Protein AF-0000000075671953 (afdb_homodimer)

Structure (mmCIF, N/CA/C/O backbone):
data_AF-0000000075671953-model_v1
#
loop_
_entity.id
_entity.type
_entity.pdbx_description
1 polymer 'Failed axon connections homolog'
#
loop_
_atom_site.group_PDB
_atom_site.id
_atom_site.type_symbol
_atom_site.label_atom_id
_atom_site.label_alt_id
_atom_site.label_comp_id
_atom_site.label_asym_id
_atom_site.label_entity_id
_atom_site.label_seq_id
_atom_site.pdbx_PDB_ins_code
_atom_site.Cartn_x
_atom_site.Cartn_y
_atom_site.Cartn_z
_atom_site.occupancy
_atom_site.B_iso_or_equiv
_atom_site.auth_seq_id
_atom_site.auth_comp_id
_atom_site.auth_asym_id
_atom_site.auth_atom_id
_atom_site.pdbx_PDB_model_num
ATOM 1 N N . MET A 1 1 ? -27.203 30.875 19.531 1 29.17 1 MET A N 1
ATOM 2 C CA . MET A 1 1 ? -26.562 30.875 18.219 1 29.17 1 MET A CA 1
ATOM 3 C C . MET A 1 1 ? -25.125 30.359 18.328 1 29.17 1 MET A C 1
ATOM 5 O O . MET A 1 1 ? -24.5 30.047 17.312 1 29.17 1 MET A O 1
ATOM 9 N N . ALA A 1 2 ? -24.531 30.656 19.344 1 41.81 2 ALA A N 1
ATOM 10 C CA . ALA A 1 2 ? -23.156 30.359 19.75 1 41.81 2 ALA A CA 1
ATOM 11 C C . ALA A 1 2 ? -23 28.875 20.062 1 41.81 2 ALA A C 1
ATOM 13 O O . ALA A 1 2 ? -21.891 28.328 19.953 1 41.81 2 ALA A O 1
ATOM 14 N N . ALA A 1 3 ? -23.766 28.297 20.641 1 40.72 3 ALA A N 1
ATOM 15 C CA . ALA A 1 3 ? -23.844 26.906 21.078 1 40.72 3 ALA A CA 1
ATOM 16 C C . ALA A 1 3 ? -23.906 25.969 19.891 1 40.72 3 ALA A C 1
ATOM 18 O O . ALA A 1 3 ? -23.375 24.859 19.938 1 40.72 3 ALA A O 1
ATOM 19 N N . SER A 1 4 ? -24.531 26.219 18.75 1 42.66 4 SER A N 1
ATOM 20 C CA . SER A 1 4 ? -24.859 25.641 17.469 1 42.66 4 SER A CA 1
ATOM 21 C C . SER A 1 4 ? -23.672 25.656 16.516 1 42.66 4 SER A C 1
ATOM 23 O O . SER A 1 4 ? -23.5 24.766 15.695 1 42.66 4 SER A O 1
ATOM 25 N N . ALA A 1 5 ? -22.938 26.703 16.438 1 45.94 5 ALA A N 1
ATOM 26 C CA . ALA A 1 5 ? -21.734 27.016 15.664 1 45.94 5 ALA A CA 1
ATOM 27 C C . ALA A 1 5 ? -20.578 26.109 16.062 1 45.94 5 ALA A C 1
ATOM 29 O O . ALA A 1 5 ? -19.75 25.734 15.234 1 45.94 5 ALA A O 1
ATOM 30 N N . ALA A 1 6 ? -20.453 25.938 17.406 1 52.34 6 ALA A N 1
ATOM 31 C CA . ALA A 1 6 ? -19.578 24.969 18.047 1 52.34 6 ALA A CA 1
ATOM 32 C C . ALA A 1 6 ? -19.922 23.547 17.609 1 52.34 6 ALA A C 1
ATOM 34 O O . ALA A 1 6 ? -19.047 22.688 17.484 1 52.34 6 ALA A O 1
ATOM 35 N N . ALA A 1 7 ? -21.172 23.344 17.234 1 59.91 7 ALA A N 1
ATOM 36 C CA . ALA A 1 7 ? -21.828 22.078 16.953 1 59.91 7 ALA A CA 1
ATOM 37 C C . ALA A 1 7 ? -21.422 21.547 15.586 1 59.91 7 ALA A C 1
ATOM 39 O O . ALA A 1 7 ? -21.375 20.328 15.375 1 59.91 7 ALA A O 1
ATOM 40 N N . ASP A 1 8 ? -20.359 22.203 14.867 1 82.62 8 ASP A N 1
ATOM 41 C CA . ASP A 1 8 ? -20.016 21.703 13.539 1 82.62 8 ASP A CA 1
ATOM 42 C C . ASP A 1 8 ? -18.516 21.875 13.25 1 82.62 8 ASP A C 1
ATOM 44 O O . ASP A 1 8 ? -18.109 21.953 12.094 1 82.62 8 ASP A O 1
ATOM 48 N N . LYS A 1 9 ? -17.938 21.906 14.508 1 90.44 9 LYS A N 1
ATOM 49 C CA . LYS A 1 9 ? -16.5 22.109 14.367 1 90.44 9 LYS A CA 1
ATOM 50 C C . LYS A 1 9 ? -15.734 20.797 14.469 1 90.44 9 LYS A C 1
ATOM 52 O O . LYS A 1 9 ? -16.109 19.922 15.25 1 90.44 9 LYS A O 1
ATOM 57 N N . VAL A 1 10 ? -14.719 20.641 13.672 1 97.88 10 VAL A N 1
ATOM 58 C CA . VAL A 1 10 ? -13.836 19.484 13.711 1 97.88 10 VAL A CA 1
ATOM 59 C C . VAL A 1 10 ? -12.719 19.719 14.734 1 97.88 10 VAL A C 1
ATOM 61 O O . VAL A 1 10 ? -11.922 20.641 14.586 1 97.88 10 VAL A O 1
ATOM 64 N N . TYR A 1 11 ? -12.773 18.969 15.859 1 98.25 11 TYR A N 1
ATOM 65 C CA . TYR A 1 11 ? -11.625 18.953 16.766 1 98.25 11 TYR A CA 1
ATOM 66 C C . TYR A 1 11 ? -10.586 17.938 16.297 1 98.25 11 TYR A C 1
ATOM 68 O O . TYR A 1 11 ? -10.844 16.734 16.266 1 98.25 11 TYR A O 1
ATOM 76 N N . PHE A 1 12 ? -9.469 18.438 15.914 1 98.25 12 PHE A N 1
ATOM 77 C CA . PHE A 1 12 ? -8.422 17.656 15.258 1 98.25 12 PHE A CA 1
ATOM 78 C C . PHE A 1 12 ? -7.312 17.312 16.234 1 98.25 12 PHE A C 1
ATOM 80 O O . PHE A 1 12 ? -6.461 18.141 16.547 1 98.25 12 PHE A O 1
ATOM 87 N N . HIS A 1 13 ? -7.34 16.078 16.734 1 97.88 13 HIS A N 1
ATOM 88 C CA . HIS A 1 13 ? -6.348 15.594 17.688 1 97.88 13 HIS A CA 1
ATOM 89 C C . HIS A 1 13 ? -5.078 15.133 16.984 1 97.88 13 HIS A C 1
ATOM 91 O O . HIS A 1 13 ? -5.117 14.188 16.188 1 97.88 13 HIS A O 1
ATOM 97 N N . VAL A 1 14 ? -3.936 15.766 17.297 1 95.19 14 VAL A N 1
ATOM 98 C CA . VAL A 1 14 ? -2.682 15.523 16.594 1 95.19 14 VAL A CA 1
ATOM 99 C C . VAL A 1 14 ? -1.502 15.891 17.5 1 95.19 14 VAL A C 1
ATOM 101 O O . VAL A 1 14 ? -1.679 16.547 18.516 1 95.19 14 VAL A O 1
ATOM 104 N N . THR A 1 15 ? -0.307 15.414 17.156 1 91.56 15 THR A N 1
ATOM 105 C CA . THR A 1 15 ? 0.896 15.773 17.891 1 91.56 15 THR A CA 1
ATOM 106 C C . THR A 1 15 ? 1.214 17.25 17.719 1 91.56 15 THR A C 1
ATOM 108 O O . THR A 1 15 ? 0.919 17.844 16.688 1 91.56 15 THR A O 1
ATOM 111 N N . PRO A 1 16 ? 1.771 17.828 18.734 1 92.69 16 PRO A N 1
ATOM 112 C CA . PRO A 1 16 ? 2.137 19.25 18.594 1 92.69 16 PRO A CA 1
ATOM 113 C C . PRO A 1 16 ? 3.197 19.469 17.516 1 92.69 16 PRO A C 1
ATOM 115 O O . PRO A 1 16 ? 3.971 18.562 17.203 1 92.69 16 PRO A O 1
ATOM 118 N N . PRO A 1 17 ? 3.201 20.719 16.953 1 94.12 17 PRO A N 1
ATOM 119 C CA . PRO A 1 17 ? 4.262 21.047 16 1 94.12 17 PRO A CA 1
ATOM 120 C C . PRO A 1 17 ? 5.656 20.938 16.609 1 94.12 17 PRO A C 1
ATOM 122 O O . PRO A 1 17 ? 5.816 21.062 17.828 1 94.12 17 PRO A O 1
ATOM 125 N N . VAL A 1 18 ? 6.613 20.609 15.82 1 91.38 18 VAL A N 1
ATOM 126 C CA . VAL A 1 18 ? 8.023 20.656 16.188 1 91.38 18 VAL A CA 1
ATOM 127 C C . VAL A 1 18 ? 8.75 21.656 15.297 1 91.38 18 VAL A C 1
ATOM 129 O O . VAL A 1 18 ? 8.172 22.203 14.352 1 91.38 18 VAL A O 1
ATOM 132 N N . LYS A 1 19 ? 9.938 21.906 15.578 1 90.44 19 LYS A N 1
ATOM 133 C CA . LYS A 1 19 ? 10.688 22.938 14.867 1 90.44 19 LYS A CA 1
ATOM 134 C C . LYS A 1 19 ? 10.727 22.656 13.367 1 90.44 19 LYS A C 1
ATOM 136 O O . LYS A 1 19 ? 10.656 23.578 12.555 1 90.44 19 LYS A O 1
ATOM 141 N N . ALA A 1 20 ? 10.734 21.453 12.977 1 92.38 20 ALA A N 1
ATOM 142 C CA . ALA A 1 20 ? 10.984 21.062 11.586 1 92.38 20 ALA A CA 1
ATOM 143 C C . ALA A 1 20 ? 9.688 21.047 10.781 1 92.38 20 ALA A C 1
ATOM 145 O O . ALA A 1 20 ? 9.703 21.266 9.57 1 92.38 20 ALA A O 1
ATOM 146 N N . ILE A 1 21 ? 8.539 20.797 11.445 1 95.94 21 ILE A N 1
ATOM 147 C CA . ILE A 1 21 ? 7.328 20.531 10.68 1 95.94 21 ILE A CA 1
ATOM 148 C C . ILE A 1 21 ? 6.102 20.703 11.578 1 95.94 21 ILE A C 1
ATOM 150 O O . ILE A 1 21 ? 6.164 20.438 12.781 1 95.94 21 ILE A O 1
ATOM 154 N N . PRO A 1 22 ? 4.98 21.094 11.031 1 96.38 22 PRO A N 1
ATOM 155 C CA . PRO A 1 22 ? 3.777 21.328 11.836 1 96.38 22 PRO A CA 1
ATOM 156 C C . PRO A 1 22 ? 3.227 20.047 12.469 1 96.38 22 PRO A C 1
ATOM 158 O O . PRO A 1 22 ? 2.578 20.109 13.516 1 96.38 22 PRO A O 1
ATOM 161 N N . CYS A 1 23 ? 3.412 18.938 11.789 1 93.88 23 CYS A N 1
ATOM 162 C CA . CYS A 1 23 ? 2.93 17.656 12.273 1 93.88 23 CYS A CA 1
ATOM 163 C C . CYS A 1 23 ? 3.941 16.547 11.984 1 93.88 23 CYS A C 1
ATOM 165 O O . CYS A 1 23 ? 4.258 16.281 10.82 1 93.88 23 CYS A O 1
ATOM 167 N N . LEU A 1 24 ? 4.387 15.852 13 1 91.12 24 LEU A N 1
ATOM 168 C CA . LEU A 1 24 ? 5.453 14.867 12.852 1 91.12 24 LEU A CA 1
ATOM 169 C C . LEU A 1 24 ? 4.887 13.5 12.484 1 91.12 24 LEU A C 1
ATOM 171 O O . LEU A 1 24 ? 5.613 12.508 12.469 1 91.12 24 LEU A O 1
ATOM 175 N N . THR A 1 25 ? 3.666 13.344 12.156 1 92.94 25 THR A N 1
ATOM 176 C CA . THR A 1 25 ? 3.057 12.109 11.68 1 92.94 25 THR A CA 1
ATOM 177 C C . THR A 1 25 ? 2.539 12.281 10.25 1 92.94 25 THR A C 1
ATOM 179 O O . THR A 1 25 ? 1.77 13.203 9.969 1 92.94 25 THR A O 1
ATOM 182 N N . PRO A 1 26 ? 2.959 11.391 9.336 1 97.62 26 PRO A N 1
ATOM 183 C CA . PRO A 1 26 ? 2.547 11.531 7.938 1 97.62 26 PRO A CA 1
ATOM 184 C C . PRO A 1 26 ? 1.029 11.602 7.773 1 97.62 26 PRO A C 1
ATOM 186 O O . PRO A 1 26 ? 0.528 12.367 6.949 1 97.62 26 PRO A O 1
ATOM 189 N N . PHE A 1 27 ? 0.311 10.875 8.586 1 98.25 27 PHE A N 1
ATOM 190 C CA . PHE A 1 27 ? -1.139 10.812 8.445 1 98.25 27 PHE A CA 1
ATOM 191 C C . PHE A 1 27 ? -1.797 12.023 9.086 1 98.25 27 PHE A C 1
ATOM 193 O O . PHE A 1 27 ? -2.881 12.445 8.672 1 98.25 27 PHE A O 1
ATOM 200 N N . GLY A 1 28 ? -1.158 12.57 10.117 1 97.88 28 GLY A N 1
ATOM 201 C CA . GLY A 1 28 ? -1.596 13.867 10.609 1 97.88 28 GLY A CA 1
ATOM 202 C C . GLY A 1 28 ? -1.401 14.984 9.602 1 97.88 28 GLY A C 1
ATOM 203 O O . GLY A 1 28 ? -2.289 15.82 9.414 1 97.88 28 GLY A O 1
ATOM 204 N N . MET A 1 29 ? -0.189 14.992 9 1 98.5 29 MET A N 1
ATOM 205 C CA . MET A 1 29 ? 0.084 15.961 7.945 1 98.5 29 MET A CA 1
ATOM 206 C C . MET A 1 29 ? -0.922 15.82 6.805 1 98.5 29 MET A C 1
ATOM 208 O O . MET A 1 29 ? -1.412 16.828 6.281 1 98.5 29 MET A O 1
ATOM 212 N N . LYS A 1 30 ? -1.205 14.633 6.398 1 98.88 30 LYS A N 1
ATOM 213 C CA . LYS A 1 30 ? -2.195 14.352 5.367 1 98.88 30 LYS A CA 1
ATOM 214 C C . LYS A 1 30 ? -3.553 14.945 5.727 1 98.88 30 LYS A C 1
ATOM 216 O O . LYS A 1 30 ? -4.141 15.688 4.938 1 98.88 30 LYS A O 1
ATOM 221 N N . LEU A 1 31 ? -4.043 14.609 6.902 1 98.88 31 LEU A N 1
ATOM 222 C CA . LEU A 1 31 ? -5.391 15 7.297 1 98.88 31 LEU A CA 1
ATOM 223 C C . LEU A 1 31 ? -5.488 16.516 7.473 1 98.88 31 LEU A C 1
ATOM 225 O O . LEU A 1 31 ? -6.469 17.125 7.051 1 98.88 31 LEU A O 1
ATOM 229 N N . GLN A 1 32 ? -4.504 17.062 8.086 1 98.81 32 GLN A N 1
ATOM 230 C CA . GLN A 1 32 ? -4.531 18.516 8.273 1 98.81 32 GLN A CA 1
ATOM 231 C C . GLN A 1 32 ? -4.438 19.25 6.934 1 98.81 32 GLN A C 1
ATOM 233 O O . GLN A 1 32 ? -5.117 20.25 6.719 1 98.81 32 GLN A O 1
ATOM 238 N N . THR A 1 33 ? -3.59 18.781 6.027 1 98.94 33 THR A N 1
ATOM 239 C CA . THR A 1 33 ? -3.51 19.359 4.691 1 98.94 33 THR A CA 1
ATOM 240 C C . THR A 1 33 ? -4.848 19.25 3.971 1 98.94 33 THR A C 1
ATOM 242 O O . THR A 1 33 ? -5.305 20.203 3.344 1 98.94 33 THR A O 1
ATOM 245 N N . TYR A 1 34 ? -5.504 18.141 4.09 1 98.94 34 TYR A N 1
ATOM 246 C CA . TYR A 1 34 ? -6.832 17.969 3.514 1 98.94 34 TYR A CA 1
ATOM 247 C C . TYR A 1 34 ? -7.816 18.984 4.074 1 98.94 34 TYR A C 1
ATOM 249 O O . TYR A 1 34 ? -8.586 19.578 3.326 1 98.94 34 TYR A O 1
ATOM 257 N N . LEU A 1 35 ? -7.832 19.125 5.41 1 98.75 35 LEU A N 1
ATOM 258 C CA . LEU A 1 35 ? -8.742 20.062 6.035 1 98.75 35 LEU A CA 1
ATOM 259 C C . LEU A 1 35 ? -8.539 21.469 5.477 1 98.75 35 LEU A C 1
ATOM 261 O O . LEU A 1 35 ? -9.508 22.188 5.23 1 98.75 35 LEU A O 1
ATOM 265 N N . ARG A 1 36 ? -7.32 21.812 5.223 1 98.62 36 ARG A N 1
ATOM 266 C CA . ARG A 1 36 ? -6.984 23.125 4.684 1 98.62 36 ARG A CA 1
ATOM 267 C C . ARG A 1 36 ? -7.367 23.219 3.211 1 98.62 36 ARG A C 1
ATOM 269 O O . ARG A 1 36 ? -7.938 24.219 2.779 1 98.62 36 ARG A O 1
ATOM 276 N N . MET A 1 37 ? -7.078 22.203 2.414 1 98.81 37 MET A N 1
ATOM 277 C CA . MET A 1 37 ? -7.453 22.172 1.003 1 98.81 37 MET A CA 1
ATOM 278 C C . MET A 1 37 ? -8.961 22.297 0.84 1 98.81 37 MET A C 1
ATOM 280 O O . MET A 1 37 ? -9.438 22.938 -0.102 1 98.81 37 MET A O 1
ATOM 284 N N . ALA A 1 38 ? -9.688 21.703 1.764 1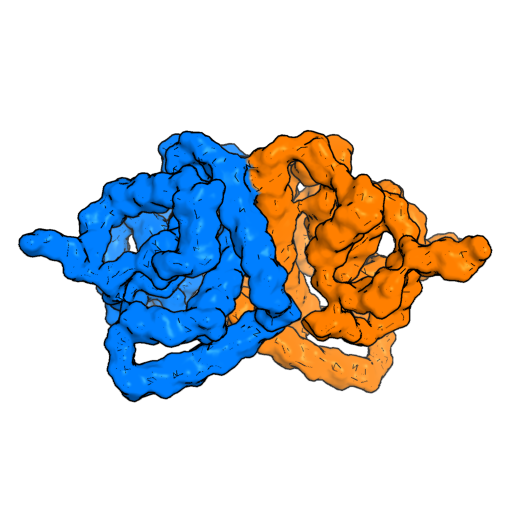 98.31 38 ALA A N 1
ATOM 285 C CA . ALA A 1 38 ? -11.141 21.625 1.689 1 98.31 38 ALA A CA 1
ATOM 286 C C . ALA A 1 38 ? -11.789 22.828 2.373 1 98.31 38 ALA A C 1
ATOM 288 O O . ALA A 1 38 ? -13.016 22.953 2.373 1 98.31 38 ALA A O 1
ATOM 289 N N . ASP A 1 39 ? -11.016 23.656 2.967 1 97.25 39 ASP A N 1
ATOM 290 C CA . ASP A 1 39 ? -11.492 24.828 3.682 1 97.25 39 ASP A CA 1
ATOM 291 C C . ASP A 1 39 ? -12.492 24.453 4.773 1 97.25 39 ASP A C 1
ATOM 293 O O . ASP A 1 39 ? -13.57 25.031 4.871 1 97.25 39 ASP A O 1
ATOM 297 N N . ILE A 1 40 ? -12.172 23.406 5.461 1 97.5 40 ILE A N 1
ATOM 298 C CA . ILE A 1 40 ? -12.969 22.969 6.598 1 97.5 40 ILE A CA 1
ATOM 299 C C . ILE A 1 40 ? -12.391 23.547 7.891 1 97.5 40 ILE A C 1
ATOM 301 O O . ILE A 1 40 ? -11.234 23.266 8.234 1 97.5 40 ILE A O 1
ATOM 305 N N . PRO A 1 41 ? -13.164 24.312 8.594 1 96.12 41 PRO A N 1
ATOM 306 C CA . PRO A 1 41 ? -12.664 24.828 9.867 1 96.12 41 PRO A CA 1
ATOM 307 C C . PRO A 1 41 ? -12.375 23.719 10.875 1 96.12 41 PRO A C 1
ATOM 309 O O . PRO A 1 41 ? -13.133 22.75 10.961 1 96.12 41 PRO A O 1
ATOM 312 N N . TYR A 1 42 ? -11.312 23.859 11.562 1 97.62 42 TYR A N 1
ATOM 313 C CA . TYR A 1 42 ? -10.945 22.875 12.586 1 97.62 42 TYR A CA 1
ATOM 314 C C . TYR A 1 42 ? -10.172 23.547 13.719 1 97.62 42 TYR A C 1
ATOM 316 O O . TYR A 1 42 ? -9.68 24.656 13.57 1 97.62 42 TYR A O 1
ATOM 324 N N . GLU A 1 43 ? -10.188 22.906 14.828 1 97.31 43 GLU A N 1
ATOM 325 C CA . GLU A 1 43 ? -9.398 23.297 15.992 1 97.31 43 GLU A CA 1
ATOM 326 C C . GLU A 1 43 ? -8.406 22.203 16.375 1 97.31 43 GLU A C 1
ATOM 328 O O . GLU A 1 43 ? -8.805 21.094 16.75 1 97.31 43 GLU A O 1
ATOM 333 N N . PRO A 1 44 ? -7.137 22.484 16.25 1 97.19 44 PRO A N 1
ATOM 334 C CA . PRO A 1 44 ? -6.164 21.484 16.672 1 97.19 44 PRO A CA 1
ATOM 335 C C . PRO A 1 44 ? -6.176 21.25 18.188 1 97.19 44 PRO A C 1
ATOM 337 O O . PRO A 1 44 ? -6.301 22.203 18.953 1 97.19 44 PRO A O 1
ATOM 340 N N . VAL A 1 45 ? -6.227 20.078 18.578 1 97.25 45 VAL A N 1
ATOM 341 C CA . VAL A 1 45 ? -6.016 19.641 19.953 1 97.25 45 VAL A CA 1
ATOM 342 C C . VAL A 1 45 ? -4.707 18.844 20.047 1 97.25 45 VAL A C 1
ATOM 344 O O . VAL A 1 45 ? -4.652 17.672 19.688 1 97.25 45 VAL A O 1
ATOM 347 N N . TYR A 1 46 ? -3.695 19.531 20.547 1 95.31 46 TYR A N 1
ATOM 348 C CA . TYR A 1 46 ? -2.361 18.938 20.562 1 95.31 46 TYR A CA 1
ATOM 349 C C . TYR A 1 46 ? -2.207 17.984 21.75 1 95.31 46 TYR A C 1
ATOM 351 O O . TYR A 1 46 ? -2.613 18.312 22.875 1 95.31 46 TYR A O 1
ATOM 359 N N . GLY A 1 47 ? -1.725 16.828 21.484 1 89.81 47 GLY A N 1
ATOM 360 C CA . GLY A 1 47 ? -1.466 15.836 22.516 1 89.81 47 GLY A CA 1
ATOM 361 C C . GLY A 1 47 ? -0.987 14.508 21.953 1 89.81 47 GLY A C 1
ATOM 362 O O . GLY A 1 47 ? -0.619 14.414 20.781 1 89.81 47 GLY A O 1
ATOM 363 N N . ARG A 1 48 ? -0.927 13.531 22.812 1 83.88 48 ARG A N 1
ATOM 364 C CA . ARG A 1 48 ? -0.44 12.211 22.406 1 83.88 48 ARG A CA 1
ATOM 365 C C . ARG A 1 48 ? -1.494 11.141 22.672 1 83.88 48 ARG A C 1
ATOM 367 O O . ARG A 1 48 ? -1.2 9.945 22.594 1 83.88 48 ARG A O 1
ATOM 374 N N . SER A 1 49 ? -2.68 11.641 22.906 1 90.75 49 SER A N 1
ATOM 375 C CA . SER A 1 49 ? -3.758 10.695 23.172 1 90.75 49 SER A CA 1
ATOM 376 C C . SER A 1 49 ? -4.148 9.93 21.906 1 90.75 49 SER A C 1
ATOM 378 O O . SER A 1 49 ? -4.242 10.516 20.828 1 90.75 49 SER A O 1
ATOM 380 N N . MET A 1 50 ? -4.367 8.648 22.062 1 93 50 MET A N 1
ATOM 381 C CA . MET A 1 50 ? -4.773 7.805 20.938 1 93 50 MET A CA 1
ATOM 382 C C . MET A 1 50 ? -6.285 7.852 20.75 1 93 50 MET A C 1
ATOM 384 O O . MET A 1 50 ? -7.039 7.965 21.719 1 93 50 MET A O 1
ATOM 388 N N . GLY A 1 51 ? -6.695 7.773 19.516 1 95.19 51 GLY A N 1
ATOM 389 C CA . GLY A 1 51 ? -8.109 7.754 19.172 1 95.19 51 GLY A CA 1
ATOM 390 C C . GLY A 1 51 ? -8.719 6.367 19.234 1 95.19 51 GLY A C 1
ATOM 391 O O . GLY A 1 51 ? -8.125 5.445 19.797 1 95.19 51 GLY A O 1
ATOM 392 N N . PRO A 1 52 ? -9.961 6.242 18.719 1 95.88 52 PRO A N 1
ATOM 393 C CA . PRO A 1 52 ? -10.719 4.996 18.828 1 95.88 52 PRO A CA 1
ATOM 394 C C . PRO A 1 52 ? -10.008 3.814 18.172 1 95.88 52 PRO A C 1
ATOM 396 O O . PRO A 1 52 ? -10.242 2.662 18.531 1 95.88 52 PRO A O 1
ATOM 399 N N . LYS A 1 53 ? -9.117 4.012 17.297 1 95.81 53 LYS A N 1
ATOM 400 C CA . LYS A 1 53 ? -8.43 2.926 16.594 1 95.81 53 LYS A CA 1
ATOM 401 C C . LYS A 1 53 ? -6.992 2.777 17.109 1 95.81 53 LYS A C 1
ATOM 403 O O . LYS A 1 53 ? -6.188 2.07 16.5 1 95.81 53 LYS A O 1
ATOM 408 N N . GLY A 1 54 ? -6.762 3.494 18.109 1 94.06 54 GLY A N 1
ATOM 409 C CA . GLY A 1 54 ? -5.473 3.365 18.781 1 94.06 54 GLY A CA 1
ATOM 410 C C . GLY A 1 54 ? -4.355 4.098 18.047 1 94.06 54 GLY A C 1
ATOM 411 O O . GLY A 1 54 ? -3.184 3.738 18.188 1 94.06 54 GLY A O 1
ATOM 412 N N . LYS A 1 55 ? -4.73 5.062 17.266 1 93.06 55 LYS A N 1
ATOM 413 C CA . LYS A 1 55 ? -3.738 5.816 16.5 1 93.06 55 LYS A CA 1
ATOM 414 C C . LYS A 1 55 ? -4.039 7.312 16.531 1 93.06 55 LYS A C 1
ATOM 416 O O . LYS A 1 55 ? -5.152 7.719 16.875 1 93.06 55 LYS A O 1
ATOM 421 N N . ILE A 1 56 ? -3.066 8.062 16.312 1 94.31 56 ILE A N 1
ATOM 422 C CA . ILE A 1 56 ? -3.148 9.484 16.031 1 94.31 56 ILE A CA 1
ATOM 423 C C . ILE A 1 56 ? -2.76 9.75 14.578 1 94.31 56 ILE A C 1
ATOM 425 O O . ILE A 1 56 ? -1.859 9.102 14.039 1 94.31 56 ILE A O 1
ATOM 429 N N . PRO A 1 57 ? -3.484 10.602 13.82 1 97.06 57 PRO A N 1
ATOM 430 C CA . PRO A 1 57 ? -4.484 11.57 14.273 1 97.06 57 PRO A CA 1
ATOM 431 C C . PRO A 1 57 ? -5.887 10.977 14.367 1 97.06 57 PRO A C 1
ATOM 433 O O . PRO A 1 57 ? -6.121 9.859 13.891 1 97.06 57 PRO A O 1
ATOM 436 N N . TRP A 1 58 ? -6.754 11.68 15.039 1 98.25 58 TRP A N 1
ATOM 437 C CA . TRP A 1 58 ? -8.188 11.422 15.078 1 98.25 58 TRP A CA 1
ATOM 438 C C . TRP A 1 58 ? -8.969 12.719 15.289 1 98.25 58 TRP A C 1
ATOM 440 O O . TRP A 1 58 ? -8.375 13.781 15.477 1 98.25 58 TRP A O 1
ATOM 450 N N . ILE A 1 59 ? -10.336 12.648 15.125 1 98.5 59 ILE A N 1
ATOM 451 C CA . ILE A 1 59 ? -11.117 13.867 15.297 1 98.5 59 ILE A CA 1
ATOM 452 C C . ILE A 1 59 ? -12.281 13.609 16.25 1 98.5 59 ILE A C 1
ATOM 454 O O . ILE A 1 59 ? -12.648 12.461 16.484 1 98.5 59 ILE A O 1
ATOM 458 N N . GLU A 1 60 ? -12.719 14.602 16.828 1 97.75 60 GLU A N 1
ATOM 459 C CA . GLU A 1 60 ? -14.047 14.672 17.422 1 97.75 60 GLU A CA 1
ATOM 460 C C . GLU A 1 60 ? -14.969 15.586 16.625 1 97.75 60 GLU A C 1
ATOM 462 O O . GLU A 1 60 ? -14.578 16.703 16.25 1 97.75 60 GLU A O 1
ATOM 467 N N . TYR A 1 61 ? -16.062 15.133 16.25 1 97.06 61 TYR A N 1
ATOM 468 C CA . TYR A 1 61 ? -17.078 15.883 15.523 1 97.06 61 TYR A CA 1
ATOM 469 C C . TYR A 1 61 ? -18.469 15.617 16.094 1 97.06 61 TYR A C 1
ATOM 471 O O . TYR A 1 61 ? -18.938 14.477 16.109 1 97.06 61 TYR A O 1
ATOM 479 N N . ASN A 1 62 ? -19.094 16.641 16.625 1 94.69 62 ASN A N 1
ATOM 480 C CA . ASN A 1 62 ? -20.422 16.531 17.219 1 94.69 62 ASN A CA 1
ATOM 481 C C . ASN A 1 62 ? -20.469 15.445 18.297 1 94.69 62 ASN A C 1
ATOM 483 O O . ASN A 1 62 ? -21.375 14.609 18.281 1 94.69 62 ASN A O 1
ATOM 487 N N . GLY A 1 63 ? -19.438 15.352 19 1 92.38 63 GLY A N 1
ATOM 488 C CA . GLY A 1 63 ? -19.406 14.461 20.156 1 92.38 63 GLY A CA 1
ATOM 489 C C . GLY A 1 63 ? -18.938 13.062 19.812 1 92.38 63 GLY A C 1
ATOM 490 O O . GLY A 1 63 ? -18.844 12.203 20.688 1 92.38 63 GLY A O 1
ATOM 491 N N . GLU A 1 64 ? -18.656 12.836 18.625 1 95.75 64 GLU A N 1
ATOM 492 C CA . GLU A 1 64 ? -18.219 11.5 18.203 1 95.75 64 GLU A CA 1
ATOM 493 C C . GLU A 1 64 ? -16.75 11.492 17.828 1 95.75 64 GLU A C 1
ATOM 495 O O . GLU A 1 64 ? -16.281 12.375 17.094 1 95.75 64 GLU A O 1
ATOM 500 N N . ALA A 1 65 ? -16.031 10.523 18.359 1 97.94 65 ALA A N 1
ATOM 501 C CA . ALA A 1 65 ? -14.625 10.328 18.016 1 97.94 65 ALA A CA 1
ATOM 502 C C . ALA A 1 65 ? -14.469 9.43 16.797 1 97.94 65 ALA A C 1
ATOM 504 O O . ALA A 1 65 ? -15.195 8.445 16.656 1 97.94 65 ALA A O 1
ATOM 505 N N . MET A 1 66 ? -13.617 9.828 15.914 1 97.75 66 MET A N 1
ATOM 506 C CA . MET A 1 66 ? -13.391 9.062 14.695 1 97.75 66 MET A CA 1
ATOM 507 C C . MET A 1 66 ? -11.898 8.984 14.375 1 97.75 66 MET A C 1
ATOM 509 O O . MET A 1 66 ? -11.195 9.984 14.445 1 97.75 66 MET A O 1
ATOM 513 N N . GLY A 1 67 ? -11.438 7.766 14.07 1 97.69 67 GLY A N 1
ATOM 514 C CA . GLY A 1 67 ? -10.055 7.566 13.68 1 97.69 67 GLY A CA 1
ATOM 515 C C . GLY A 1 67 ? -9.891 7.191 12.219 1 97.69 67 GLY A C 1
ATOM 516 O O . GLY A 1 67 ? -10.883 7.035 11.5 1 97.69 67 GLY A O 1
ATOM 517 N N . ASP A 1 68 ? -8.594 7.07 11.836 1 97.56 68 ASP A N 1
ATOM 518 C CA . ASP A 1 68 ? -8.156 6.746 10.477 1 97.56 68 ASP A CA 1
ATOM 519 C C . ASP A 1 68 ? -8.336 7.941 9.547 1 97.56 68 ASP A C 1
ATOM 521 O O . ASP A 1 68 ? -9.461 8.359 9.266 1 97.56 68 ASP A O 1
ATOM 525 N N . SER A 1 69 ? -7.262 8.406 9.039 1 98.31 69 SER A N 1
ATOM 526 C CA . SER A 1 69 ? -7.273 9.633 8.25 1 98.31 69 SER A CA 1
ATOM 527 C C . SER A 1 69 ? -8.109 9.477 6.984 1 98.31 69 SER A C 1
ATOM 529 O O . SER A 1 69 ? -8.828 10.398 6.586 1 98.31 69 SER A O 1
ATOM 531 N N . GLY A 1 70 ? -8.07 8.305 6.332 1 98.38 70 GLY A N 1
ATOM 532 C CA . GLY A 1 70 ? -8.875 8.07 5.141 1 98.38 70 GLY A CA 1
ATOM 533 C C . GLY A 1 70 ? -10.367 8.062 5.41 1 98.38 70 GLY A C 1
ATOM 534 O O . GLY A 1 70 ? -11.141 8.672 4.672 1 98.38 70 GLY A O 1
ATOM 535 N N . LEU A 1 71 ? -10.812 7.402 6.465 1 98.38 71 LEU A N 1
ATOM 536 C CA . LEU A 1 71 ? -12.219 7.328 6.836 1 98.38 71 LEU A CA 1
ATOM 537 C C . LEU A 1 71 ? -12.742 8.695 7.266 1 98.38 71 LEU A C 1
ATOM 539 O O . LEU A 1 71 ? -13.883 9.047 6.965 1 98.38 71 LEU A O 1
ATOM 543 N N . ILE A 1 72 ? -11.922 9.43 7.992 1 98.56 72 ILE A N 1
ATOM 544 C CA . ILE A 1 72 ? -12.289 10.773 8.422 1 98.56 72 ILE A CA 1
ATOM 545 C C . ILE A 1 72 ? -12.531 11.656 7.203 1 98.56 72 ILE A C 1
ATOM 547 O O . ILE A 1 72 ? -13.531 12.375 7.141 1 98.56 72 ILE A O 1
ATOM 551 N N . MET A 1 73 ? -11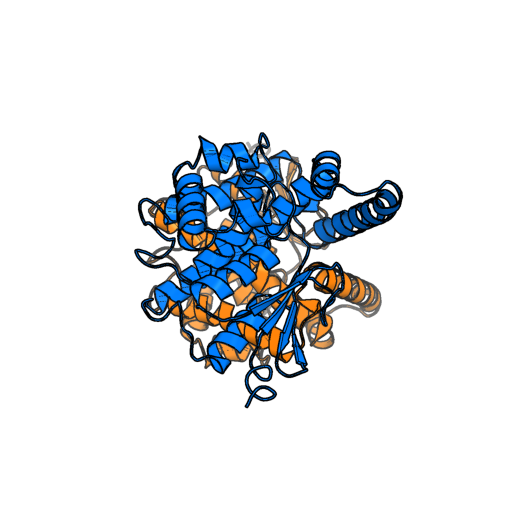.609 11.602 6.184 1 98.81 73 MET A N 1
ATOM 552 C CA . MET A 1 73 ? -11.766 12.391 4.969 1 98.81 73 MET A CA 1
ATOM 553 C C . MET A 1 73 ? -13.062 12.031 4.25 1 98.81 73 MET A C 1
ATOM 555 O O . MET A 1 73 ? -13.797 12.922 3.809 1 98.81 73 MET A O 1
ATOM 559 N N . GLU A 1 74 ? -13.398 10.773 4.164 1 98.44 74 GLU A N 1
ATOM 560 C CA . GLU A 1 74 ? -14.633 10.336 3.518 1 98.44 74 GLU A CA 1
ATOM 561 C C . GLU A 1 74 ? -15.859 10.867 4.25 1 98.44 74 GLU A C 1
ATOM 563 O O . GLU A 1 74 ? -16.812 11.328 3.619 1 98.44 74 GLU A O 1
ATOM 568 N N . PHE A 1 75 ? -15.836 10.758 5.562 1 98.25 75 PHE A N 1
ATOM 569 C CA . PHE A 1 75 ? -16.938 11.242 6.391 1 98.25 75 PHE A CA 1
ATOM 570 C C . PHE A 1 75 ? -17.141 12.742 6.191 1 98.25 75 PHE A C 1
ATOM 572 O O . PHE A 1 75 ? -18.266 13.188 5.961 1 98.25 75 PHE A O 1
ATOM 579 N N . LEU A 1 76 ? -16.031 13.477 6.191 1 98.38 76 LEU A N 1
ATOM 580 C CA . LEU A 1 76 ? -16.125 14.93 6.09 1 98.38 76 LEU A CA 1
ATOM 581 C C . LEU A 1 76 ? -16.547 15.352 4.688 1 98.38 76 LEU A C 1
ATOM 583 O O . LEU A 1 76 ? -17.25 16.344 4.523 1 98.38 76 LEU A O 1
ATOM 587 N N . ASN A 1 77 ? -16.047 14.57 3.672 1 98.5 77 ASN A N 1
ATOM 588 C CA . ASN A 1 77 ? -16.547 14.828 2.324 1 98.5 77 ASN A CA 1
ATOM 589 C C . ASN A 1 77 ? -18.078 14.781 2.273 1 98.5 77 ASN A C 1
ATOM 591 O O . ASN A 1 77 ? -18.703 15.664 1.687 1 98.5 77 ASN A O 1
ATOM 595 N N . ARG A 1 78 ? -18.641 13.797 2.898 1 97.75 78 ARG A N 1
ATOM 596 C CA . ARG A 1 78 ? -20.094 13.633 2.902 1 97.75 78 ARG A CA 1
ATOM 597 C C . ARG A 1 78 ? -20.766 14.703 3.764 1 97.75 78 ARG A C 1
ATOM 599 O O . ARG A 1 78 ? -21.719 15.344 3.336 1 97.75 78 ARG A O 1
ATOM 606 N N . GLU A 1 79 ? -20.25 14.922 4.934 1 96.75 79 GLU A N 1
ATOM 607 C CA . GLU A 1 79 ? -20.844 15.812 5.926 1 96.75 79 GLU A CA 1
ATOM 608 C C . GLU A 1 79 ? -20.797 17.266 5.469 1 96.75 79 GLU A C 1
ATOM 610 O O . GLU A 1 79 ? -21.719 18.047 5.758 1 96.75 79 GLU A O 1
ATOM 615 N N . LYS A 1 80 ? -19.734 17.609 4.77 1 96.88 80 LYS A N 1
ATOM 616 C CA . LYS A 1 80 ? -19.531 19.016 4.441 1 96.88 80 LYS A CA 1
ATOM 617 C C . LYS A 1 80 ? -19.75 19.266 2.953 1 96.88 80 LYS A C 1
ATOM 619 O O . LYS A 1 80 ? -19.625 20.406 2.486 1 96.88 80 LYS A O 1
ATOM 624 N N . GLY A 1 81 ? -20.047 18.219 2.154 1 97.06 81 GLY A N 1
ATOM 625 C CA . GLY A 1 81 ? -20.281 18.359 0.726 1 97.06 81 GLY A CA 1
ATOM 626 C C . GLY A 1 81 ? -19.047 18.766 -0.053 1 97.06 81 GLY A C 1
ATOM 627 O O . GLY A 1 81 ? -19.125 19.594 -0.957 1 97.06 81 GLY A O 1
ATOM 628 N N . VAL A 1 82 ? -17.922 18.281 0.353 1 97.5 82 VAL A N 1
ATOM 629 C CA . VAL A 1 82 ? -16.641 18.562 -0.276 1 97.5 82 VAL A CA 1
ATOM 630 C C . VAL A 1 82 ? -16.25 17.438 -1.223 1 97.5 82 VAL A C 1
ATOM 632 O O . VAL A 1 82 ? -16.484 16.266 -0.916 1 97.5 82 VAL A O 1
ATOM 635 N N . ASP A 1 83 ? -15.82 17.797 -2.402 1 98.31 83 ASP A N 1
ATOM 636 C CA . ASP A 1 83 ? -15.258 16.812 -3.336 1 98.31 83 ASP A CA 1
ATOM 637 C C . ASP A 1 83 ? -14.039 17.375 -4.055 1 98.31 83 ASP A C 1
ATOM 639 O O . ASP A 1 83 ? -14.156 17.922 -5.16 1 98.31 83 ASP A O 1
ATOM 643 N N . LEU A 1 84 ? -12.883 17.172 -3.5 1 98.69 84 LEU A N 1
ATOM 644 C CA . LEU A 1 84 ? -11.648 17.672 -4.082 1 98.69 84 LEU A CA 1
ATOM 645 C C . LEU A 1 84 ? -11.312 16.922 -5.375 1 98.69 84 LEU A C 1
ATOM 647 O O . LEU A 1 84 ? -10.453 17.359 -6.141 1 98.69 84 LEU A O 1
ATOM 651 N N . ASN A 1 85 ? -12 15.758 -5.594 1 98.69 85 ASN A N 1
ATOM 652 C CA . ASN A 1 85 ? -11.703 14.922 -6.75 1 98.69 85 ASN A CA 1
ATOM 653 C C . ASN A 1 85 ? -12.703 15.156 -7.883 1 98.69 85 ASN A C 1
ATOM 655 O O . ASN A 1 85 ? -12.734 14.391 -8.85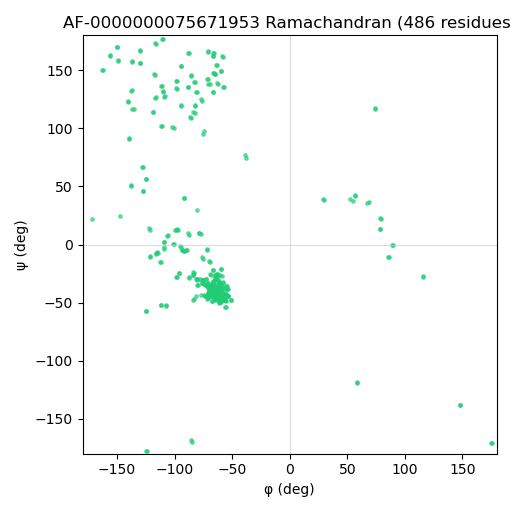2 1 98.69 85 ASN A O 1
ATOM 659 N N . ARG A 1 86 ? -13.484 16.172 -7.816 1 97.75 86 ARG A N 1
ATOM 660 C CA . ARG A 1 86 ? -14.633 16.375 -8.695 1 97.75 86 ARG A CA 1
ATOM 661 C C . ARG A 1 86 ? -14.188 16.516 -10.148 1 97.75 86 ARG A C 1
ATOM 663 O O . ARG A 1 86 ? -14.945 16.172 -11.062 1 97.75 86 ARG A O 1
ATOM 670 N N . THR A 1 87 ? -13.016 16.953 -10.461 1 97.25 87 THR A N 1
ATOM 671 C CA . THR A 1 87 ? -12.594 17.203 -11.836 1 97.25 87 THR A CA 1
ATOM 672 C C . THR A 1 87 ? -11.922 15.977 -12.438 1 97.25 87 THR A C 1
ATOM 674 O O . THR A 1 87 ? -11.602 15.953 -13.625 1 97.25 87 THR A O 1
ATOM 677 N N . LEU A 1 88 ? -11.727 14.977 -11.641 1 98.62 88 LEU A N 1
ATOM 678 C CA . LEU A 1 88 ? -11.023 13.789 -12.109 1 98.62 88 LEU A CA 1
ATOM 679 C C . LEU A 1 88 ? -11.969 12.859 -12.859 1 98.62 88 LEU A C 1
ATOM 681 O O . LEU A 1 88 ? -13.117 12.68 -12.453 1 98.62 88 LEU A O 1
ATOM 685 N N . SER A 1 89 ? -11.5 12.266 -13.938 1 98.62 89 SER A N 1
ATOM 686 C CA . SER A 1 89 ? -12.211 11.148 -14.555 1 98.62 89 SER A CA 1
ATOM 687 C C . SER A 1 89 ? -12.227 9.93 -13.641 1 98.62 89 SER A C 1
ATOM 689 O O . SER A 1 89 ? -11.461 9.859 -12.68 1 98.62 89 SER A O 1
ATOM 691 N N . ASP A 1 90 ? -13.031 8.984 -13.891 1 98.5 90 ASP A N 1
ATOM 692 C CA . ASP A 1 90 ? -13.07 7.758 -13.102 1 98.5 90 ASP A CA 1
ATOM 693 C C . ASP A 1 90 ? -11.727 7.035 -13.148 1 98.5 90 ASP A C 1
ATOM 695 O O . ASP A 1 90 ? -11.258 6.516 -12.133 1 98.5 90 ASP A O 1
ATOM 699 N N . ALA A 1 91 ? -11.141 6.984 -14.297 1 98.56 91 ALA A N 1
ATOM 700 C CA . ALA A 1 91 ? -9.828 6.359 -14.43 1 98.56 91 ALA A CA 1
ATOM 701 C C . ALA A 1 91 ? -8.781 7.098 -13.602 1 98.56 91 ALA A C 1
ATOM 703 O O . ALA A 1 91 ? -7.914 6.477 -12.984 1 98.56 91 ALA A O 1
ATOM 704 N N . ASP A 1 92 ? -8.883 8.484 -13.602 1 98.75 92 ASP A N 1
ATOM 705 C CA . ASP A 1 92 ? -7.957 9.281 -12.805 1 98.75 92 ASP A CA 1
ATOM 706 C C . ASP A 1 92 ? -8.156 9.023 -11.312 1 98.75 92 ASP A C 1
ATOM 708 O O . ASP A 1 92 ? -7.191 9.008 -10.547 1 98.75 92 ASP A O 1
ATOM 712 N N . LYS A 1 93 ? -9.367 8.875 -10.93 1 98.88 93 LYS A N 1
ATOM 713 C CA . LYS A 1 93 ? -9.648 8.539 -9.539 1 98.88 93 LYS A CA 1
ATOM 714 C C . LYS A 1 93 ? -9.047 7.195 -9.156 1 98.88 93 LYS A C 1
ATOM 716 O O . LYS A 1 93 ? -8.555 7.02 -8.039 1 98.88 93 LYS A O 1
ATOM 721 N N . ALA A 1 94 ? -9.125 6.234 -10.07 1 98.94 94 ALA A N 1
ATOM 722 C CA . ALA A 1 94 ? -8.516 4.926 -9.844 1 98.94 94 ALA A CA 1
ATOM 723 C C . ALA A 1 94 ? -7.008 5.047 -9.664 1 98.94 94 ALA A C 1
ATOM 725 O O . ALA A 1 94 ? -6.438 4.457 -8.742 1 98.94 94 ALA A O 1
ATOM 726 N N . VAL A 1 95 ? -6.387 5.82 -10.492 1 98.94 95 VAL A N 1
ATOM 727 C CA . VAL A 1 95 ? -4.949 6.055 -10.414 1 98.94 95 VAL A CA 1
ATOM 728 C C . VAL A 1 95 ? -4.613 6.777 -9.109 1 98.94 95 VAL A C 1
ATOM 730 O O . VAL A 1 95 ? -3.633 6.445 -8.445 1 98.94 95 VAL A O 1
ATOM 733 N N . SER A 1 96 ? -5.43 7.754 -8.75 1 98.94 96 SER A N 1
ATOM 734 C CA . SER A 1 96 ? -5.266 8.477 -7.492 1 98.94 96 SER A CA 1
ATOM 735 C C . SER A 1 96 ? -5.285 7.527 -6.301 1 98.94 96 SER A C 1
ATOM 737 O O . SER A 1 96 ? -4.469 7.652 -5.387 1 98.94 96 SER A O 1
ATOM 739 N N . ARG A 1 97 ? -6.184 6.586 -6.336 1 98.94 97 ARG A N 1
ATOM 740 C CA . ARG A 1 97 ? -6.262 5.609 -5.254 1 98.94 97 ARG A CA 1
ATOM 741 C C . ARG A 1 97 ? -5 4.75 -5.199 1 98.94 97 ARG A C 1
ATOM 743 O O . ARG A 1 97 ? -4.477 4.477 -4.117 1 98.94 97 ARG A O 1
ATOM 750 N N . ALA A 1 98 ? -4.539 4.34 -6.348 1 98.94 98 ALA A N 1
ATOM 751 C CA . ALA A 1 98 ? -3.346 3.502 -6.402 1 98.94 98 ALA A CA 1
ATOM 752 C C . ALA A 1 98 ? -2.148 4.211 -5.777 1 98.94 98 ALA A C 1
ATOM 754 O O . ALA A 1 98 ? -1.455 3.645 -4.93 1 98.94 98 ALA A O 1
ATOM 755 N N . PHE A 1 99 ? -1.931 5.477 -6.117 1 99 99 PHE A N 1
ATOM 756 C CA . PHE A 1 99 ? -0.821 6.238 -5.555 1 99 99 PHE A CA 1
ATOM 757 C C . PHE A 1 99 ? -1.028 6.473 -4.062 1 99 99 PHE A C 1
ATOM 759 O O . PHE A 1 99 ? -0.073 6.434 -3.283 1 99 99 PHE A O 1
ATOM 766 N N . THR A 1 100 ? -2.264 6.754 -3.697 1 98.94 100 THR A N 1
ATOM 767 C CA . THR A 1 100 ? -2.566 6.953 -2.283 1 98.94 100 THR A CA 1
ATOM 768 C C . THR A 1 100 ? -2.17 5.723 -1.469 1 98.94 100 THR A C 1
ATOM 770 O O . THR A 1 100 ? -1.474 5.844 -0.458 1 98.94 100 THR A O 1
ATOM 773 N N . LYS A 1 101 ? -2.566 4.57 -1.989 1 98.94 101 LYS A N 1
ATOM 774 C CA . LYS A 1 101 ? -2.279 3.352 -1.238 1 98.94 101 LYS A CA 1
ATOM 775 C C . LYS A 1 101 ? -0.796 3 -1.306 1 98.94 101 LYS A C 1
ATOM 777 O O . LYS A 1 101 ? -0.235 2.463 -0.349 1 98.94 101 LYS A O 1
ATOM 782 N N . MET A 1 102 ? -0.133 3.354 -2.371 1 98.94 102 MET A N 1
ATOM 783 C CA . MET A 1 102 ? 1.31 3.141 -2.436 1 98.94 102 MET A CA 1
ATOM 784 C C . MET A 1 102 ? 2.027 3.932 -1.349 1 98.94 102 MET A C 1
ATOM 786 O O . MET A 1 102 ? 2.828 3.373 -0.595 1 98.94 102 MET A O 1
ATOM 790 N N . VAL A 1 103 ? 1.709 5.195 -1.199 1 98.88 103 VAL A N 1
ATOM 791 C CA . VAL A 1 103 ? 2.463 6.02 -0.262 1 98.88 103 VAL A CA 1
ATOM 792 C C . VAL A 1 103 ? 2.059 5.68 1.17 1 98.88 103 VAL A C 1
ATOM 794 O O . VAL A 1 103 ? 2.893 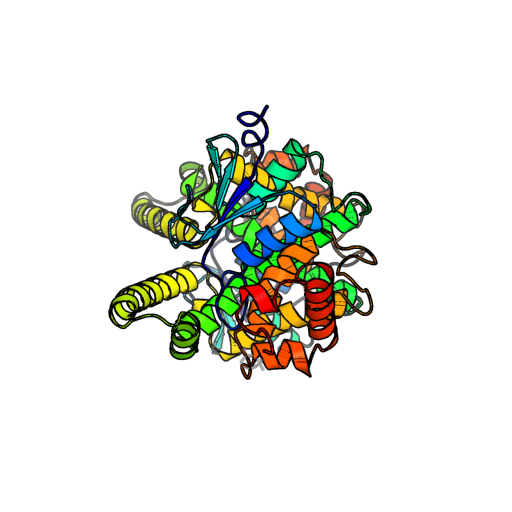5.707 2.08 1 98.88 103 VAL A O 1
ATOM 797 N N . GLU A 1 104 ? 0.802 5.277 1.328 1 98.75 104 GLU A N 1
ATOM 798 C CA . GLU A 1 104 ? 0.311 5.055 2.686 1 98.75 104 GLU A CA 1
ATOM 799 C C . GLU A 1 104 ? 0.688 3.662 3.188 1 98.75 104 GLU A C 1
ATOM 801 O O . GLU A 1 104 ? 0.8 3.443 4.395 1 98.75 104 GLU A O 1
ATOM 806 N N . GLU A 1 105 ? 0.866 2.719 2.195 1 98.69 105 GLU A N 1
ATOM 807 C CA . GLU A 1 105 ? 0.987 1.329 2.627 1 98.69 105 GLU A CA 1
ATOM 808 C C . GLU A 1 105 ? 2.363 0.764 2.291 1 98.69 105 GLU A C 1
ATOM 810 O O . GLU A 1 105 ? 2.703 -0.346 2.705 1 98.69 105 GLU A O 1
ATOM 815 N N . ASN A 1 106 ? 3.162 1.481 1.558 1 98.81 106 ASN A N 1
ATOM 816 C CA . ASN A 1 106 ? 4.52 1.048 1.25 1 98.81 106 ASN A CA 1
ATOM 817 C C . ASN A 1 106 ? 5.551 2.1 1.656 1 98.81 106 ASN A C 1
ATOM 819 O O . ASN A 1 106 ? 6.406 1.84 2.504 1 98.81 106 ASN A O 1
ATOM 823 N N . THR A 1 107 ? 5.438 3.322 1.135 1 98.88 107 THR A N 1
ATOM 824 C CA . THR A 1 107 ? 6.375 4.402 1.42 1 98.88 107 THR A CA 1
ATOM 825 C C . THR A 1 107 ? 6.414 4.703 2.916 1 98.88 107 THR A C 1
ATOM 827 O O . THR A 1 107 ? 7.492 4.898 3.484 1 98.88 107 THR A O 1
ATOM 830 N N . TYR A 1 108 ? 5.309 4.648 3.535 1 98.62 108 TYR A N 1
ATOM 831 C CA . TYR A 1 108 ? 5.188 4.914 4.965 1 98.62 108 TYR A CA 1
ATOM 832 C C . TYR A 1 108 ? 6.086 3.986 5.77 1 98.62 108 TYR A C 1
ATOM 834 O O . TYR A 1 108 ? 6.793 4.434 6.676 1 98.62 108 TYR A O 1
ATOM 842 N N . TRP A 1 109 ? 6.039 2.738 5.426 1 98.56 109 TRP A N 1
ATOM 843 C CA . TRP A 1 109 ? 6.773 1.76 6.223 1 98.56 109 TRP A CA 1
ATOM 844 C C . TRP A 1 109 ? 8.273 1.906 6.02 1 98.56 109 TRP A C 1
ATOM 846 O O . TRP A 1 109 ? 9.062 1.678 6.941 1 98.56 109 TRP A O 1
ATOM 856 N N . GLY A 1 110 ? 8.672 2.256 4.777 1 98.25 110 GLY A N 1
ATOM 857 C CA . GLY A 1 110 ? 10.07 2.58 4.574 1 98.25 110 GLY A CA 1
ATOM 858 C C . GLY A 1 110 ? 10.531 3.773 5.391 1 98.25 110 GLY A C 1
ATOM 859 O O . GLY A 1 110 ? 11.625 3.758 5.961 1 98.25 110 GLY A O 1
ATOM 860 N N . LEU A 1 111 ? 9.719 4.816 5.445 1 97.81 111 LEU A N 1
ATOM 861 C CA . LEU A 1 111 ? 10.016 5.988 6.262 1 97.81 111 LEU A CA 1
ATOM 862 C C . LEU A 1 111 ? 10.078 5.617 7.742 1 97.81 111 LEU A C 1
ATOM 864 O O . LEU A 1 111 ? 10.945 6.102 8.469 1 97.81 111 LEU A O 1
ATOM 868 N N . THR A 1 112 ? 9.148 4.77 8.164 1 97 112 THR A N 1
ATOM 869 C CA . THR A 1 112 ? 9.109 4.293 9.547 1 97 112 THR A CA 1
ATOM 870 C C . THR A 1 112 ? 10.391 3.543 9.891 1 97 112 THR A C 1
ATOM 872 O O . THR A 1 112 ? 10.969 3.746 10.961 1 97 112 THR A O 1
ATOM 875 N N . GLN A 1 113 ? 10.852 2.693 9 1 97.62 113 GLN A N 1
ATOM 876 C CA . GLN A 1 113 ? 12.117 1.984 9.188 1 97.62 113 GLN A CA 1
ATOM 877 C C . GLN A 1 113 ? 13.273 2.961 9.352 1 97.62 113 GLN A C 1
ATOM 879 O O . GLN A 1 113 ? 14.109 2.799 10.242 1 97.62 113 GLN A O 1
ATOM 884 N N . TYR A 1 114 ? 13.312 3.93 8.516 1 96.62 114 TYR A N 1
ATOM 885 C CA . TYR A 1 114 ? 14.383 4.914 8.57 1 96.62 114 TYR A CA 1
ATOM 886 C C . TYR A 1 114 ? 14.375 5.664 9.898 1 96.62 114 TYR A C 1
ATOM 888 O O . TYR A 1 114 ? 15.406 5.781 10.562 1 96.62 114 TYR A O 1
ATOM 896 N N . ARG A 1 115 ? 13.211 6.109 10.328 1 94 115 ARG A N 1
ATOM 897 C CA . ARG A 1 115 ? 13.086 6.984 11.492 1 94 115 ARG A CA 1
ATOM 898 C C . ARG A 1 115 ? 13.305 6.211 12.789 1 94 115 ARG A C 1
ATOM 900 O O . ARG A 1 115 ? 14.039 6.66 13.664 1 94 115 ARG A O 1
ATOM 907 N N . TRP A 1 116 ? 12.727 5.02 12.906 1 93.75 116 TRP A N 1
ATOM 908 C CA . TRP A 1 116 ? 12.625 4.363 14.203 1 93.75 116 TRP A CA 1
ATOM 909 C C . TRP A 1 116 ? 13.758 3.363 14.398 1 93.75 116 TRP A C 1
ATOM 911 O O . TRP A 1 116 ? 14.109 3.018 15.523 1 93.75 116 TRP A O 1
ATOM 921 N N . ILE A 1 117 ? 14.281 2.902 13.203 1 94.56 117 ILE A N 1
ATOM 922 C CA . ILE A 1 117 ? 15.289 1.851 13.32 1 94.56 117 ILE A CA 1
ATOM 923 C C . ILE A 1 117 ? 16.656 2.391 12.898 1 94.56 117 ILE A C 1
ATOM 925 O O . ILE A 1 117 ? 17.609 2.355 13.672 1 94.56 117 ILE A O 1
ATOM 929 N N . ASP A 1 118 ? 16.734 2.973 11.758 1 94.12 118 ASP A N 1
ATOM 930 C CA . ASP A 1 118 ? 18.031 3.35 11.195 1 94.12 118 ASP A CA 1
ATOM 931 C C . ASP A 1 118 ? 18.531 4.652 11.812 1 94.12 118 ASP A C 1
ATOM 933 O O . ASP A 1 118 ? 19.734 4.879 11.898 1 94.12 118 ASP A O 1
ATOM 937 N N . ASN A 1 119 ? 17.625 5.523 12.203 1 91.62 119 ASN A N 1
ATOM 938 C CA . ASN A 1 119 ? 18.031 6.848 12.664 1 91.62 119 ASN A CA 1
ATOM 939 C C . ASN A 1 119 ? 17.234 7.266 13.906 1 91.62 119 ASN A C 1
ATOM 941 O O . ASN A 1 119 ? 16.734 8.391 13.969 1 91.62 119 ASN A O 1
ATOM 945 N N . TYR A 1 120 ? 17.203 6.445 14.828 1 87 120 TYR A N 1
ATOM 946 C CA . TYR A 1 120 ? 16.406 6.625 16.031 1 87 120 TYR A CA 1
ATOM 947 C C . TYR A 1 120 ? 16.875 7.852 16.812 1 87 120 TYR A C 1
ATOM 949 O O . TYR A 1 120 ? 16.047 8.586 17.375 1 87 120 TYR A O 1
ATOM 957 N N . ASP A 1 121 ? 18.109 8.117 16.875 1 84.69 121 ASP A N 1
ATOM 958 C CA . ASP A 1 121 ? 18.672 9.234 17.609 1 84.69 121 ASP A CA 1
ATOM 959 C C . ASP A 1 121 ? 18.203 10.57 17.031 1 84.69 121 ASP A C 1
ATOM 961 O O . ASP A 1 121 ? 17.891 11.5 17.781 1 84.69 121 ASP A O 1
ATOM 965 N N . LYS A 1 122 ? 18.141 10.656 15.742 1 85.06 122 LYS A N 1
ATOM 966 C CA . LYS A 1 122 ? 17.672 11.883 15.102 1 85.06 122 LYS A CA 1
ATOM 967 C C . LYS A 1 122 ? 16.188 12.117 15.359 1 85.06 122 LYS A C 1
ATOM 969 O O . LYS A 1 122 ? 15.742 13.258 15.469 1 85.06 122 LYS A O 1
ATOM 974 N N . LEU A 1 123 ? 15.469 11.07 15.383 1 82.19 123 LEU A N 1
ATOM 975 C CA . LEU A 1 123 ? 14.055 11.172 15.711 1 82.19 123 LEU A CA 1
ATOM 976 C C . LEU A 1 123 ? 13.852 11.742 17.109 1 82.19 123 LEU A C 1
ATOM 978 O O . LEU A 1 123 ? 12.969 12.578 17.328 1 82.19 123 LEU A O 1
ATOM 982 N N . GLN A 1 124 ? 14.648 11.305 18.016 1 81.19 124 GLN A N 1
ATOM 983 C CA . GLN A 1 124 ? 14.586 11.789 19.391 1 81.19 124 GLN A CA 1
ATOM 984 C C . GLN A 1 124 ? 14.844 13.289 19.453 1 81.19 124 GLN A C 1
ATOM 986 O O . GLN A 1 124 ? 14.219 13.992 20.25 1 81.19 124 GLN A O 1
ATOM 991 N N . GLU A 1 125 ? 15.688 13.688 18.641 1 81.75 125 GLU A N 1
ATOM 992 C CA . GLU A 1 125 ? 16.016 15.109 18.594 1 81.75 125 GLU A CA 1
ATOM 993 C C . GLU A 1 125 ? 14.828 15.938 18.109 1 81.75 125 GLU A C 1
ATOM 995 O O . GLU A 1 125 ? 14.664 17.094 18.531 1 81.75 125 GLU A O 1
ATOM 1000 N N . LEU A 1 126 ? 14.062 15.406 17.281 1 79.88 126 LEU A N 1
ATOM 1001 C CA . LEU A 1 126 ? 12.898 16.109 16.766 1 79.88 126 LEU A CA 1
ATOM 1002 C C . LEU A 1 126 ? 11.836 16.281 17.844 1 79.88 126 LEU A C 1
ATOM 1004 O O . LEU A 1 126 ? 11.125 17.297 17.859 1 79.88 126 LEU A O 1
ATOM 1008 N N . PHE A 1 127 ? 11.68 15.289 18.688 1 73.31 127 PHE A N 1
ATOM 1009 C CA . PHE A 1 127 ? 10.672 15.336 19.75 1 73.31 127 PHE A CA 1
ATOM 1010 C C . PHE A 1 127 ? 11.156 16.188 20.922 1 73.31 127 PHE A C 1
ATOM 1012 O O . PHE A 1 127 ? 10.359 16.562 21.781 1 73.31 127 PHE A O 1
ATOM 1019 N N . GLU A 1 128 ? 12.148 16.859 20.859 1 66.62 128 GLU A N 1
ATOM 1020 C CA . GLU A 1 128 ? 12.711 17.547 22.016 1 66.62 128 GLU A CA 1
ATOM 1021 C C . GLU A 1 128 ? 12.406 16.812 23.312 1 66.62 128 GLU A C 1
ATOM 1023 O O . GLU A 1 128 ? 11.93 17.406 24.281 1 66.62 128 GLU A O 1
ATOM 1028 N N . VAL A 1 129 ? 12.438 15.539 23.359 1 61.56 129 VAL A N 1
ATOM 1029 C CA . VAL A 1 129 ? 11.883 14.656 24.391 1 61.56 129 VAL A CA 1
ATOM 1030 C C . VAL A 1 129 ? 12.773 14.672 25.625 1 61.56 129 VAL A C 1
ATOM 1032 O O . VAL A 1 129 ? 13.992 14.516 25.516 1 61.56 129 VAL A O 1
ATOM 1035 N N . PRO A 1 130 ? 12.164 15.016 26.781 1 60.25 130 PRO A N 1
ATOM 1036 C CA . PRO A 1 130 ? 12.891 14.828 28.031 1 60.25 130 PRO A CA 1
ATOM 1037 C C . PRO A 1 130 ? 13.312 13.383 28.266 1 60.25 130 PRO A C 1
ATOM 1039 O O . PRO A 1 130 ? 12.805 12.469 27.609 1 60.25 130 PRO A O 1
ATOM 1042 N N . TRP A 1 131 ? 14.242 13.18 29.141 1 52.97 131 TRP A N 1
ATOM 1043 C CA . TRP A 1 131 ? 14.883 11.891 29.375 1 52.97 131 TRP A CA 1
ATOM 1044 C C . TRP A 1 131 ? 13.844 10.82 29.672 1 52.97 131 TRP A C 1
ATOM 1046 O O . TRP A 1 131 ? 13.977 9.672 29.234 1 52.97 131 TRP A O 1
ATOM 1056 N N . ILE A 1 132 ? 12.828 11.094 30.5 1 52.16 132 ILE A N 1
ATOM 1057 C CA . ILE A 1 132 ? 11.812 10.117 30.891 1 52.16 132 ILE A CA 1
ATOM 1058 C C . ILE A 1 132 ? 11.039 9.664 29.656 1 52.16 132 ILE A C 1
ATOM 1060 O O . ILE A 1 132 ? 10.672 8.492 29.547 1 52.16 132 ILE A O 1
ATOM 1064 N N . ALA A 1 133 ? 10.922 10.5 28.734 1 62.97 133 ALA A N 1
ATOM 1065 C CA . ALA A 1 133 ? 10.188 10.203 27.5 1 62.97 133 ALA A CA 1
ATOM 1066 C C . ALA A 1 133 ? 11.008 9.312 26.578 1 62.97 133 ALA A C 1
ATOM 1068 O O . ALA A 1 133 ? 10.453 8.594 25.734 1 62.97 133 ALA A O 1
ATOM 1069 N N . MET A 1 134 ? 12.242 9.266 27.062 1 63.72 134 MET A N 1
ATOM 1070 C CA . MET A 1 134 ? 13.133 8.43 26.266 1 63.72 134 MET A CA 1
ATOM 1071 C C . MET A 1 134 ? 12.812 6.953 26.453 1 63.72 134 MET A C 1
ATOM 1073 O O . MET A 1 134 ? 12.945 6.156 25.531 1 63.72 134 MET A O 1
ATOM 1077 N N . ILE A 1 135 ? 12.375 6.586 27.688 1 62.62 135 ILE A N 1
ATOM 1078 C CA . ILE A 1 135 ? 12.008 5.203 27.953 1 62.62 135 ILE A CA 1
ATOM 1079 C C . ILE A 1 135 ? 10.797 4.816 27.109 1 62.62 135 ILE A C 1
ATOM 1081 O O . ILE A 1 135 ? 10.766 3.742 26.5 1 62.62 135 ILE A O 1
ATOM 1085 N N . PHE A 1 136 ? 9.906 5.652 27.062 1 68.5 136 PHE A N 1
ATOM 1086 C CA . PHE A 1 136 ? 8.703 5.41 26.281 1 68.5 136 PHE A CA 1
ATOM 1087 C C . PHE A 1 136 ? 9.047 5.309 24.797 1 68.5 136 PHE A C 1
ATOM 1089 O O . PHE A 1 136 ? 8.492 4.465 24.078 1 68.5 136 PHE A O 1
ATOM 1096 N N . LEU A 1 137 ? 10.023 5.996 24.531 1 70.06 137 LEU A N 1
ATOM 1097 C CA . LEU A 1 137 ? 10.422 5.996 23.125 1 70.06 137 LEU A CA 1
ATOM 1098 C C . LEU A 1 137 ? 11.141 4.699 22.766 1 70.06 137 LEU A C 1
ATOM 1100 O O . LEU A 1 137 ? 10.984 4.188 21.656 1 70.06 137 LEU A O 1
ATOM 1104 N N . ARG A 1 138 ? 11.859 4.168 23.734 1 74.19 138 ARG A N 1
ATOM 1105 C CA . ARG A 1 138 ? 12.555 2.906 23.5 1 74.19 138 ARG A CA 1
ATOM 1106 C C . ARG A 1 138 ? 11.57 1.756 23.344 1 74.19 138 ARG A C 1
ATOM 1108 O O . ARG A 1 138 ? 11.758 0.883 22.5 1 74.19 138 ARG A O 1
ATOM 1115 N N . HIS A 1 139 ? 10.625 1.761 24.203 1 79.12 139 HIS A N 1
ATOM 1116 C CA . HIS A 1 139 ? 9.57 0.76 24.078 1 79.12 139 HIS A CA 1
ATOM 1117 C C . HIS A 1 139 ? 8.828 0.898 22.766 1 79.12 139 HIS A C 1
ATOM 1119 O O . HIS A 1 139 ? 8.516 -0.103 22.109 1 79.12 139 HIS A O 1
ATOM 1125 N N . ALA A 1 140 ? 8.711 2.055 22.359 1 80.88 140 ALA A N 1
ATOM 1126 C CA . ALA A 1 140 ? 8.062 2.324 21.094 1 80.88 140 ALA A CA 1
ATOM 1127 C C . ALA A 1 140 ? 8.898 1.807 19.922 1 80.88 140 ALA A C 1
ATOM 1129 O O . ALA A 1 140 ? 8.359 1.252 18.953 1 80.88 140 ALA A O 1
ATOM 1130 N N . LYS A 1 141 ? 10.195 1.945 20.109 1 86.88 141 LYS A N 1
ATOM 1131 C CA . LYS A 1 141 ? 11.094 1.444 19.078 1 86.88 141 LYS A CA 1
ATOM 1132 C C . LYS A 1 141 ? 10.945 -0.066 18.906 1 86.88 141 LYS A C 1
ATOM 1134 O O . LYS A 1 141 ? 10.883 -0.568 17.781 1 86.88 141 LYS A O 1
ATOM 1139 N N . GLY A 1 142 ? 10.93 -0.796 20.062 1 88.69 142 GLY A N 1
ATOM 1140 C CA . GLY A 1 142 ? 10.742 -2.238 20.016 1 88.69 142 GLY A CA 1
ATOM 1141 C C . GLY A 1 142 ? 9.438 -2.646 19.359 1 88.69 142 GLY A C 1
ATOM 1142 O O . GLY A 1 142 ? 9.414 -3.568 18.547 1 88.69 142 GLY A O 1
ATOM 1143 N N . ASN A 1 143 ? 8.453 -1.964 19.656 1 91.5 143 ASN A N 1
ATOM 1144 C CA . ASN A 1 143 ? 7.145 -2.219 19.062 1 91.5 143 ASN A CA 1
ATOM 1145 C C . ASN A 1 143 ? 7.141 -1.952 17.562 1 91.5 143 ASN A C 1
ATOM 1147 O O . ASN A 1 143 ? 6.543 -2.707 16.797 1 91.5 143 ASN A O 1
ATOM 1151 N N . VAL A 1 144 ? 7.812 -0.898 17.172 1 94.69 144 VAL A N 1
ATOM 1152 C CA . VAL A 1 144 ? 7.875 -0.532 15.766 1 94.69 144 VAL A CA 1
ATOM 1153 C C . VAL A 1 144 ? 8.633 -1.603 14.984 1 94.69 144 VAL A C 1
ATOM 1155 O O . VAL A 1 144 ? 8.258 -1.952 13.867 1 94.69 144 VAL A O 1
ATOM 1158 N N . LYS A 1 145 ? 9.688 -2.105 15.578 1 95.25 145 LYS A N 1
ATOM 1159 C CA . LYS A 1 145 ? 10.453 -3.168 14.938 1 95.25 145 LYS A CA 1
ATOM 1160 C C . LYS A 1 145 ? 9.578 -4.387 14.664 1 95.25 145 LYS A C 1
ATOM 1162 O O . LYS A 1 145 ? 9.656 -4.988 13.586 1 95.25 145 LYS A O 1
ATOM 1167 N N . GLN A 1 146 ? 8.781 -4.711 15.617 1 94.69 146 GLN A N 1
ATOM 1168 C CA . GLN A 1 146 ? 7.875 -5.844 15.461 1 94.69 146 GLN A CA 1
ATOM 1169 C C . GLN A 1 146 ? 6.852 -5.578 14.359 1 94.69 146 GLN A C 1
ATOM 1171 O O . GLN A 1 146 ? 6.523 -6.477 13.578 1 94.69 146 GLN A O 1
ATOM 1176 N N . LYS A 1 147 ? 6.371 -4.387 14.328 1 96.25 147 LYS A N 1
ATOM 1177 C CA . LYS A 1 147 ? 5.402 -4.031 13.297 1 96.25 147 LYS A CA 1
ATOM 1178 C C . LYS A 1 147 ? 6.031 -4.094 11.906 1 96.25 147 LYS A C 1
ATOM 1180 O O . LYS A 1 147 ? 5.395 -4.535 10.945 1 96.25 147 LYS A O 1
ATOM 1185 N N . LEU A 1 148 ? 7.266 -3.648 11.781 1 97.69 148 LEU A N 1
ATOM 1186 C CA . LEU A 1 148 ? 7.984 -3.676 10.508 1 97.69 148 LEU A CA 1
ATOM 1187 C C . LEU A 1 148 ? 8.211 -5.109 10.047 1 97.69 148 LEU A C 1
ATOM 1189 O O . LEU A 1 148 ? 8.086 -5.41 8.859 1 97.69 148 LEU A O 1
ATOM 1193 N N . MET A 1 149 ? 8.516 -6 11.008 1 95.56 149 MET A N 1
ATOM 1194 C CA . MET A 1 149 ? 8.68 -7.418 10.695 1 95.56 149 MET A CA 1
ATOM 1195 C C . MET A 1 149 ? 7.355 -8.031 10.25 1 95.56 149 MET A C 1
ATOM 1197 O O . MET A 1 149 ? 7.316 -8.805 9.289 1 95.56 149 MET A O 1
ATOM 1201 N N . ALA A 1 150 ? 6.324 -7.66 10.93 1 94.38 150 ALA A N 1
ATOM 1202 C CA . ALA A 1 150 ? 4.996 -8.164 10.602 1 94.38 150 ALA A CA 1
ATOM 1203 C C . ALA A 1 150 ? 4.562 -7.699 9.211 1 94.38 150 ALA A C 1
ATOM 1205 O O . ALA A 1 150 ? 3.965 -8.469 8.453 1 94.38 150 ALA A O 1
ATOM 1206 N N . HIS A 1 151 ? 4.84 -6.504 8.891 1 95.25 151 HIS A N 1
ATOM 1207 C CA . HIS A 1 151 ? 4.531 -5.938 7.586 1 95.25 151 HIS A CA 1
ATOM 1208 C C . HIS A 1 151 ? 5.344 -6.617 6.488 1 95.25 151 HIS A C 1
ATOM 1210 O O . HIS A 1 151 ? 4.855 -6.805 5.371 1 95.25 151 HIS A O 1
ATOM 1216 N N . GLY A 1 152 ? 6.488 -6.938 6.734 1 95.19 152 GLY A N 1
ATOM 1217 C CA . GLY A 1 152 ? 7.359 -7.598 5.773 1 95.19 152 GLY A CA 1
ATOM 1218 C C . GLY A 1 152 ? 8.562 -6.758 5.379 1 95.19 152 GLY A C 1
ATOM 1219 O O . GLY A 1 152 ? 9.625 -7.297 5.074 1 95.19 152 GLY A O 1
ATOM 1220 N N . ILE A 1 153 ? 8.422 -5.418 5.441 1 97.38 153 ILE A N 1
ATOM 1221 C CA . ILE A 1 153 ? 9.5 -4.566 4.965 1 97.38 153 ILE A CA 1
ATOM 1222 C C . ILE A 1 153 ? 10.703 -4.691 5.895 1 97.38 153 ILE A C 1
ATOM 1224 O O . ILE A 1 153 ? 11.852 -4.551 5.461 1 97.38 153 ILE A O 1
ATOM 1228 N N . GLY A 1 154 ? 10.484 -5.047 7.172 1 97.12 154 GLY A N 1
ATOM 1229 C CA . GLY A 1 154 ? 11.555 -5.199 8.141 1 97.12 154 GLY A CA 1
ATOM 1230 C C . GLY A 1 154 ? 12.406 -6.43 7.902 1 97.12 154 GLY A C 1
ATOM 1231 O O . GLY A 1 154 ? 13.43 -6.621 8.562 1 97.12 154 GLY A O 1
ATOM 1232 N N . ARG A 1 155 ? 12.008 -7.223 6.91 1 96.94 155 ARG A N 1
ATOM 1233 C CA . ARG A 1 155 ? 12.727 -8.453 6.602 1 96.94 155 ARG A CA 1
ATOM 1234 C C . ARG A 1 155 ? 13.773 -8.219 5.516 1 96.94 155 ARG A C 1
ATOM 1236 O O . ARG A 1 155 ? 14.555 -9.117 5.199 1 96.94 155 ARG A O 1
ATOM 1243 N N . HIS A 1 156 ? 13.781 -7.043 4.992 1 98.12 156 HIS A N 1
ATOM 1244 C CA . HIS A 1 156 ? 14.719 -6.684 3.936 1 98.12 156 HIS A CA 1
ATOM 1245 C C . HIS A 1 156 ? 15.969 -6.02 4.508 1 98.12 156 HIS A C 1
ATOM 1247 O O . HIS A 1 156 ? 15.93 -5.453 5.602 1 98.12 156 HIS A O 1
ATOM 1253 N N . SER A 1 157 ? 17.078 -6.152 3.764 1 97.19 157 SER A N 1
ATOM 1254 C CA . SER A 1 157 ? 18.281 -5.414 4.125 1 97.19 157 SER A CA 1
ATOM 1255 C C . SER A 1 157 ? 18.078 -3.912 3.939 1 97.19 157 SER A C 1
ATOM 1257 O O . SER A 1 157 ? 17.156 -3.484 3.246 1 97.19 157 SER A O 1
ATOM 1259 N N . ARG A 1 158 ? 18.938 -3.162 4.559 1 96.06 158 ARG A N 1
ATOM 1260 C CA . ARG A 1 158 ? 18.891 -1.709 4.426 1 96.06 158 ARG A CA 1
ATOM 1261 C C . ARG A 1 158 ? 18.953 -1.294 2.959 1 96.06 158 ARG A C 1
ATOM 1263 O O . ARG A 1 158 ? 18.203 -0.425 2.521 1 96.06 158 ARG A O 1
ATOM 1270 N N . GLU A 1 159 ? 19.812 -1.903 2.186 1 97.19 159 GLU A N 1
ATOM 1271 C CA . GLU A 1 159 ? 19.969 -1.584 0.771 1 97.19 159 GLU A CA 1
ATOM 1272 C C . GLU A 1 159 ? 18.703 -1.901 -0.015 1 97.19 159 GLU A C 1
ATOM 1274 O O . GLU A 1 159 ? 18.312 -1.139 -0.899 1 97.19 159 GLU A O 1
ATOM 1279 N N . GLN A 1 160 ? 18.125 -3.008 0.346 1 98.06 160 GLN A N 1
ATOM 1280 C CA . GLN A 1 160 ? 16.891 -3.396 -0.325 1 98.06 160 GLN A CA 1
ATOM 1281 C C . GLN A 1 160 ? 15.75 -2.428 0.004 1 98.06 160 GLN A C 1
ATOM 1283 O O . GLN A 1 160 ? 14.961 -2.07 -0.87 1 98.06 160 GLN A O 1
ATOM 1288 N N . ILE A 1 161 ? 15.648 -1.982 1.253 1 98.5 161 ILE A N 1
ATOM 1289 C CA . ILE A 1 161 ? 14.617 -1.024 1.652 1 98.5 161 ILE A CA 1
ATOM 1290 C C . ILE A 1 161 ? 14.844 0.303 0.932 1 98.5 161 ILE A C 1
ATOM 1292 O O . ILE A 1 161 ? 13.898 0.919 0.441 1 98.5 161 ILE A O 1
ATOM 1296 N N . GLU A 1 162 ? 16.141 0.704 0.805 1 98.06 162 GLU A N 1
ATOM 1297 C CA . GLU A 1 162 ? 16.469 1.923 0.073 1 98.06 162 GLU A CA 1
ATOM 1298 C C . GLU A 1 162 ? 16.016 1.829 -1.384 1 98.06 162 GLU A C 1
ATOM 1300 O O . GLU A 1 162 ? 15.5 2.795 -1.941 1 98.06 162 GLU A O 1
ATOM 1305 N N . GLY A 1 163 ? 16.219 0.656 -1.981 1 98.38 163 GLY A N 1
ATOM 1306 C CA . GLY A 1 163 ? 15.758 0.441 -3.344 1 98.38 163 GLY A CA 1
ATOM 1307 C C . GLY A 1 163 ? 14.25 0.504 -3.477 1 98.38 163 GLY A C 1
ATOM 1308 O O . GLY A 1 163 ? 13.734 1.078 -4.438 1 98.38 163 GLY A O 1
ATOM 1309 N N . ILE A 1 164 ? 13.547 -0.06 -2.514 1 98.69 164 ILE A N 1
ATOM 1310 C CA . ILE A 1 164 ? 12.086 -0.041 -2.506 1 98.69 164 ILE A CA 1
ATOM 1311 C C . ILE A 1 164 ? 11.586 1.4 -2.412 1 98.69 164 ILE A C 1
ATOM 1313 O O . ILE A 1 164 ? 10.703 1.81 -3.168 1 98.69 164 ILE A O 1
ATOM 1317 N N . MET A 1 165 ? 12.18 2.189 -1.521 1 98.75 165 MET A N 1
ATOM 1318 C CA . MET A 1 165 ? 11.797 3.582 -1.324 1 98.75 165 MET A CA 1
ATOM 1319 C C . MET A 1 165 ? 12.117 4.418 -2.561 1 98.75 165 MET A C 1
ATOM 1321 O O . MET A 1 165 ? 11.32 5.27 -2.963 1 98.75 165 MET A O 1
ATOM 1325 N N . GLU A 1 166 ? 13.273 4.156 -3.141 1 98.81 166 GLU A N 1
ATOM 1326 C CA . GLU A 1 166 ? 13.664 4.887 -4.344 1 98.81 166 GLU A CA 1
ATOM 1327 C C . GLU A 1 166 ? 12.656 4.672 -5.469 1 98.81 166 GLU A C 1
ATOM 1329 O O . GLU A 1 166 ? 12.305 5.613 -6.184 1 98.81 166 GLU A O 1
ATOM 1334 N N . LYS A 1 167 ? 12.203 3.471 -5.613 1 98.81 167 LYS A N 1
ATOM 1335 C CA . LYS A 1 167 ? 11.234 3.158 -6.668 1 98.81 167 LYS A CA 1
ATOM 1336 C C . LYS A 1 167 ? 9.914 3.889 -6.438 1 98.81 167 LYS A C 1
ATOM 1338 O O . LYS A 1 167 ? 9.297 4.379 -7.387 1 98.81 167 LYS A O 1
ATOM 1343 N N . ASP A 1 168 ? 9.445 3.953 -5.18 1 98.94 168 ASP A N 1
ATOM 1344 C CA . ASP A 1 168 ? 8.227 4.699 -4.879 1 98.94 168 ASP A CA 1
ATOM 1345 C C . ASP A 1 168 ? 8.391 6.176 -5.219 1 98.94 168 ASP A C 1
ATOM 1347 O O . ASP A 1 168 ? 7.555 6.754 -5.918 1 98.94 168 ASP A O 1
ATOM 1351 N N . LEU A 1 169 ? 9.484 6.762 -4.73 1 98.94 169 LEU A N 1
ATOM 1352 C CA . LEU A 1 169 ? 9.703 8.195 -4.879 1 98.94 169 LEU A CA 1
ATOM 1353 C C . LEU A 1 169 ? 9.906 8.57 -6.344 1 98.94 169 LEU A C 1
ATOM 1355 O O . LEU A 1 169 ? 9.375 9.578 -6.816 1 98.94 169 LEU A O 1
ATOM 1359 N N . LYS A 1 170 ? 10.602 7.734 -7.094 1 98.88 170 LYS A N 1
ATOM 1360 C CA . LYS A 1 170 ? 10.805 7.996 -8.516 1 98.88 170 LYS A CA 1
ATOM 1361 C C . LYS A 1 170 ? 9.508 7.812 -9.297 1 98.88 170 LYS A C 1
ATOM 1363 O O . LYS A 1 170 ? 9.258 8.516 -10.281 1 98.88 170 LYS A O 1
ATOM 1368 N N . ALA A 1 171 ? 8.672 6.875 -8.859 1 98.94 171 ALA A N 1
ATOM 1369 C CA . ALA A 1 171 ? 7.371 6.715 -9.508 1 98.94 171 ALA A CA 1
ATOM 1370 C C . ALA A 1 171 ? 6.52 7.973 -9.344 1 98.94 171 ALA A C 1
ATOM 1372 O O . ALA A 1 171 ? 5.898 8.438 -10.305 1 98.94 171 ALA A O 1
ATOM 1373 N N . ILE A 1 172 ? 6.492 8.539 -8.117 1 99 172 ILE A N 1
ATOM 1374 C CA . ILE A 1 172 ? 5.734 9.766 -7.875 1 99 172 ILE A CA 1
ATOM 1375 C C . ILE A 1 172 ? 6.301 10.891 -8.734 1 99 172 ILE A C 1
ATOM 1377 O O . ILE A 1 172 ? 5.547 11.617 -9.391 1 99 172 ILE A O 1
ATOM 1381 N N . SER A 1 173 ? 7.625 10.977 -8.727 1 98.94 173 SER A N 1
ATOM 1382 C CA . SER A 1 173 ? 8.305 12.031 -9.484 1 98.94 173 SER A CA 1
ATOM 1383 C C . SER A 1 173 ? 7.988 11.938 -10.969 1 98.94 173 SER A C 1
ATOM 1385 O O . SER A 1 173 ? 7.645 12.945 -11.602 1 98.94 173 SER A O 1
ATOM 1387 N N . THR A 1 174 ? 8.125 10.758 -11.508 1 98.94 174 THR A N 1
ATOM 1388 C CA . THR A 1 174 ? 7.918 10.523 -12.93 1 98.94 174 THR A CA 1
ATOM 1389 C C . THR A 1 174 ? 6.473 10.82 -13.32 1 98.94 174 THR A C 1
ATOM 1391 O O . THR A 1 174 ? 6.215 11.461 -14.336 1 98.94 174 THR A O 1
ATOM 1394 N N . PHE A 1 175 ? 5.531 10.398 -12.531 1 98.94 175 PHE A N 1
ATOM 1395 C CA . PHE A 1 175 ? 4.121 10.617 -12.844 1 98.94 175 PHE A CA 1
ATOM 1396 C C . PHE A 1 175 ? 3.758 12.094 -12.711 1 98.94 175 PHE A C 1
ATOM 1398 O O . PHE A 1 175 ? 2.953 12.609 -13.484 1 98.94 175 PHE A O 1
ATOM 1405 N N . LEU A 1 176 ? 4.281 12.734 -11.695 1 98.94 176 LEU A N 1
ATOM 1406 C CA . LEU A 1 176 ? 4.074 14.172 -11.516 1 98.94 176 LEU A CA 1
ATOM 1407 C C . LEU A 1 176 ? 4.547 14.945 -12.742 1 98.94 176 LEU A C 1
ATOM 1409 O O . LEU A 1 176 ? 3.838 15.828 -13.234 1 98.94 176 LEU A O 1
ATOM 1413 N N . GLY A 1 177 ? 5.777 14.578 -13.172 1 98.62 177 GLY A N 1
ATOM 1414 C CA . GLY A 1 177 ? 6.32 15.297 -14.312 1 98.62 177 GLY A CA 1
ATOM 1415 C C . GLY A 1 177 ? 6.426 16.797 -14.086 1 98.62 177 GLY A C 1
ATOM 1416 O O . GLY A 1 177 ? 7.02 17.234 -13.102 1 98.62 177 GLY A O 1
ATOM 1417 N N . THR A 1 178 ? 5.742 17.5 -14.883 1 98.38 178 THR A N 1
ATOM 1418 C CA . THR A 1 178 ? 5.816 18.969 -14.789 1 98.38 178 THR A CA 1
ATOM 1419 C C . THR A 1 178 ? 4.52 19.531 -14.227 1 98.38 178 THR A C 1
ATOM 1421 O O . THR A 1 178 ? 4.344 20.75 -14.172 1 98.38 178 THR A O 1
ATOM 1424 N N . LYS A 1 179 ? 3.586 18.672 -13.883 1 98.69 179 LYS A N 1
ATOM 1425 C CA . LYS A 1 179 ? 2.305 19.141 -13.359 1 98.69 179 LYS A CA 1
ATOM 1426 C C . LYS A 1 179 ? 2.482 19.844 -12.016 1 98.69 179 LYS A C 1
ATOM 1428 O O . LYS A 1 179 ? 3.309 19.422 -11.195 1 98.69 179 LYS A O 1
ATOM 1433 N N . PRO A 1 180 ? 1.701 20.828 -11.727 1 98.75 180 PRO A N 1
ATOM 1434 C CA . PRO A 1 180 ? 1.778 21.469 -10.414 1 98.75 180 PRO A CA 1
ATOM 1435 C C . PRO A 1 180 ? 1.357 20.531 -9.281 1 98.75 180 PRO A C 1
ATOM 1437 O O . PRO A 1 180 ? 1.908 20.594 -8.18 1 98.75 180 PRO A O 1
ATOM 1440 N N . TYR A 1 181 ? 0.364 19.719 -9.578 1 98.88 181 TYR A N 1
ATOM 1441 C CA . TYR A 1 181 ? -0.108 18.719 -8.617 1 98.88 181 TYR A CA 1
ATOM 1442 C C . TYR A 1 181 ? -0.211 17.344 -9.273 1 98.88 181 TYR A C 1
ATOM 1444 O O . TYR A 1 181 ? -0.12 17.219 -10.5 1 98.88 181 TYR A O 1
ATOM 1452 N N . LEU A 1 182 ? -0.366 16.312 -8.539 1 98.94 182 LEU A N 1
ATOM 1453 C CA . LEU A 1 182 ? -0.119 14.961 -9.016 1 98.94 182 LEU A CA 1
ATOM 1454 C C . LEU A 1 182 ? -1.039 14.625 -10.188 1 98.94 182 LEU A C 1
ATOM 1456 O O . LEU A 1 182 ? -0.62 13.961 -11.141 1 98.94 182 LEU A O 1
ATOM 1460 N N . MET A 1 183 ? -2.316 15.094 -10.062 1 98.81 183 MET A N 1
ATOM 1461 C CA . MET A 1 183 ? -3.277 14.703 -11.094 1 98.81 183 MET A CA 1
ATOM 1462 C C . MET A 1 183 ? -3.496 15.836 -12.094 1 98.81 183 MET A C 1
ATOM 1464 O O . MET A 1 183 ? -4.316 15.711 -13.008 1 98.81 183 MET A O 1
ATOM 1468 N N . GLY A 1 184 ? -2.793 16.984 -11.883 1 98.38 184 GLY A N 1
ATOM 1469 C CA . GLY A 1 184 ? -2.963 18.062 -12.844 1 98.38 184 GLY A CA 1
ATOM 1470 C C . GLY A 1 184 ? -2.834 19.438 -12.219 1 98.38 184 GLY A C 1
ATOM 1471 O O . GLY A 1 184 ? -1.972 19.656 -11.359 1 98.38 184 GLY A O 1
ATOM 1472 N N . ASP A 1 185 ? -3.678 20.297 -12.617 1 98.12 185 ASP A N 1
ATOM 1473 C CA . ASP A 1 185 ? -3.51 21.719 -12.32 1 98.12 185 ASP A CA 1
ATOM 1474 C C . ASP A 1 185 ? -4.031 22.062 -10.93 1 98.12 185 ASP A C 1
ATOM 1476 O O . ASP A 1 185 ? -3.605 23.047 -10.328 1 98.12 185 ASP A O 1
ATOM 1480 N N . GLU A 1 186 ? -4.93 21.266 -10.445 1 98.12 186 GLU A N 1
ATOM 1481 C CA . GLU A 1 186 ? -5.516 21.516 -9.133 1 98.12 186 GLU A CA 1
ATOM 1482 C C . GLU A 1 186 ? -5.203 20.391 -8.156 1 98.12 186 GLU A C 1
ATOM 1484 O O . GLU A 1 186 ? -5.148 19.219 -8.555 1 98.12 186 GLU A O 1
ATOM 1489 N N . PRO A 1 187 ? -5.039 20.75 -6.906 1 98.62 187 PRO A N 1
ATOM 1490 C CA . PRO A 1 187 ? -4.789 19.688 -5.918 1 98.62 187 PRO A CA 1
ATOM 1491 C C . PRO A 1 187 ? -6.02 18.828 -5.652 1 98.62 187 PRO A C 1
ATOM 1493 O O . PRO A 1 187 ? -7.145 19.344 -5.648 1 98.62 187 PRO A O 1
ATOM 1496 N N . THR A 1 188 ? -5.859 17.594 -5.477 1 98.88 188 THR A N 1
ATOM 1497 C CA . THR A 1 188 ? -6.895 16.641 -5.105 1 98.88 188 THR A CA 1
ATOM 1498 C C . THR A 1 188 ? -6.504 15.891 -3.836 1 98.88 188 THR A C 1
ATOM 1500 O O . THR A 1 188 ? -5.465 16.172 -3.234 1 98.88 188 THR A O 1
ATOM 1503 N N . GLU A 1 189 ? -7.301 14.961 -3.381 1 98.88 189 GLU A N 1
ATOM 1504 C CA . GLU A 1 189 ? -7.066 14.258 -2.123 1 98.88 189 GLU A CA 1
ATOM 1505 C C . GLU A 1 189 ? -5.738 13.508 -2.15 1 98.88 189 GLU A C 1
ATOM 1507 O O . GLU A 1 189 ? -5.066 13.383 -1.123 1 98.88 189 GLU A O 1
ATOM 1512 N N . VAL A 1 190 ? -5.359 13.023 -3.322 1 98.94 190 VAL A N 1
ATOM 1513 C CA . VAL A 1 190 ? -4.113 12.266 -3.4 1 98.94 190 VAL A CA 1
ATOM 1514 C C . VAL A 1 190 ? -2.936 13.18 -3.064 1 98.94 190 VAL A C 1
ATOM 1516 O O . VAL A 1 190 ? -1.928 12.727 -2.52 1 98.94 190 VAL A O 1
ATOM 1519 N N . ASP A 1 191 ? -3.021 14.469 -3.314 1 99 191 ASP A N 1
ATOM 1520 C CA . ASP A 1 191 ? -1.945 15.398 -2.994 1 99 191 ASP A CA 1
ATOM 1521 C C . ASP A 1 191 ? -1.766 15.531 -1.483 1 99 191 ASP A C 1
ATOM 1523 O O . ASP A 1 191 ? -0.648 15.727 -1.002 1 99 191 ASP A O 1
ATOM 1527 N N . ALA A 1 192 ? -2.881 15.445 -0.709 1 98.94 192 ALA A N 1
ATOM 1528 C CA . ALA A 1 192 ? -2.758 15.438 0.746 1 98.94 192 ALA A CA 1
ATOM 1529 C C . ALA A 1 192 ? -1.987 14.211 1.227 1 98.94 192 ALA A C 1
ATOM 1531 O O . ALA A 1 192 ? -1.129 14.32 2.105 1 98.94 192 ALA A O 1
ATOM 1532 N N . ALA A 1 193 ? -2.297 13.07 0.63 1 98.94 193 ALA A N 1
ATOM 1533 C CA . ALA A 1 193 ? -1.65 11.82 1.027 1 98.94 193 ALA A CA 1
ATOM 1534 C C . ALA A 1 193 ? -0.168 11.828 0.667 1 98.94 193 ALA A C 1
ATOM 1536 O O . ALA A 1 193 ? 0.682 11.508 1.499 1 98.94 193 ALA A O 1
ATOM 1537 N N . VAL A 1 194 ? 0.14 12.211 -0.574 1 99 194 VAL A N 1
ATOM 1538 C CA . VAL A 1 194 ? 1.518 12.227 -1.055 1 99 194 VAL A CA 1
ATOM 1539 C C . VAL A 1 194 ? 2.326 13.258 -0.279 1 99 194 VAL A C 1
ATOM 1541 O O . VAL A 1 194 ? 3.434 12.977 0.184 1 99 194 VAL A O 1
ATOM 1544 N N . PHE A 1 195 ? 1.787 14.469 -0.064 1 98.94 195 PHE A N 1
ATOM 1545 C CA . PHE A 1 195 ? 2.457 15.516 0.702 1 98.94 195 PHE A CA 1
ATOM 1546 C C . PHE A 1 195 ? 2.672 15.078 2.145 1 98.94 195 PHE A C 1
ATOM 1548 O O . PHE A 1 195 ? 3.693 15.406 2.752 1 98.94 195 PHE A O 1
ATOM 1555 N N . GLY A 1 196 ? 1.649 14.367 2.664 1 98.81 196 GLY A N 1
ATOM 1556 C CA . GLY A 1 196 ? 1.779 13.883 4.027 1 98.81 196 GLY A CA 1
ATOM 1557 C C . GLY A 1 196 ? 3.037 13.062 4.25 1 98.81 196 GLY A C 1
ATOM 1558 O O . GLY A 1 196 ? 3.693 13.195 5.285 1 98.81 196 GLY A O 1
ATOM 1559 N N . GLN A 1 197 ? 3.414 12.258 3.279 1 98.62 197 GLN A N 1
ATOM 1560 C CA . GLN A 1 197 ? 4.613 11.43 3.379 1 98.62 197 GLN A CA 1
ATOM 1561 C C . GLN A 1 197 ? 5.859 12.227 2.992 1 98.62 197 GLN A C 1
ATOM 1563 O O . GLN A 1 197 ? 6.859 12.203 3.709 1 98.62 197 GLN A O 1
ATOM 1568 N N . LEU A 1 198 ? 5.797 12.922 1.901 1 98.81 198 LEU A N 1
ATOM 1569 C CA . LEU A 1 198 ? 6.965 13.609 1.357 1 98.81 198 LEU A CA 1
ATOM 1570 C C . LEU A 1 198 ? 7.426 14.719 2.291 1 98.81 198 LEU A C 1
ATOM 1572 O O . LEU A 1 198 ? 8.625 14.992 2.395 1 98.81 198 LEU A O 1
ATOM 1576 N N . SER A 1 199 ? 6.484 15.406 2.959 1 98.5 199 SER A N 1
ATOM 1577 C CA . SER A 1 199 ? 6.863 16.5 3.857 1 98.5 199 SER A CA 1
ATOM 1578 C C . SER A 1 199 ? 7.746 15.992 4.992 1 98.5 199 SER A C 1
ATOM 1580 O O . SER A 1 199 ? 8.672 16.688 5.418 1 98.5 199 SER A O 1
ATOM 1582 N N . GLU A 1 200 ? 7.441 14.773 5.473 1 97.75 200 GLU A N 1
ATOM 1583 C CA . GLU A 1 200 ? 8.266 14.188 6.516 1 97.75 200 GLU A CA 1
ATOM 1584 C C . GLU A 1 200 ? 9.695 13.969 6.031 1 97.75 200 GLU A C 1
ATOM 1586 O O . GLU A 1 200 ? 10.648 14.109 6.805 1 97.75 200 GLU A O 1
ATOM 1591 N N . ILE A 1 201 ? 9.812 13.578 4.793 1 98.12 201 ILE A N 1
ATOM 1592 C CA . ILE A 1 201 ? 11.133 13.336 4.219 1 98.12 201 ILE A CA 1
ATOM 1593 C C . ILE A 1 201 ? 11.859 14.664 4.027 1 98.12 201 ILE A C 1
ATOM 1595 O O . ILE A 1 201 ? 13.023 14.805 4.41 1 98.12 201 ILE A O 1
ATOM 1599 N N . VAL A 1 202 ? 11.188 15.656 3.508 1 97.94 202 VAL A N 1
ATOM 1600 C CA . VAL A 1 202 ? 11.781 16.922 3.1 1 97.94 202 VAL A CA 1
ATOM 1601 C C . VAL A 1 202 ? 12.211 17.719 4.332 1 97.94 202 VAL A C 1
ATOM 1603 O O . VAL A 1 202 ? 13.305 18.281 4.367 1 97.94 202 VAL A O 1
ATOM 1606 N N . TRP A 1 203 ? 11.422 17.688 5.355 1 96.75 203 TRP A N 1
ATOM 1607 C CA . TRP A 1 203 ? 11.656 18.672 6.41 1 96.75 203 TRP A CA 1
ATOM 1608 C C . TRP A 1 203 ? 12.141 18 7.688 1 96.75 203 TRP A C 1
ATOM 1610 O O . TRP A 1 203 ? 12.68 18.656 8.578 1 96.75 203 TRP A O 1
ATOM 1620 N N . THR A 1 204 ? 12.016 16.672 7.848 1 95.12 204 THR A N 1
ATOM 1621 C CA . THR A 1 204 ? 12.398 16.078 9.125 1 95.12 204 THR A CA 1
ATOM 1622 C C . THR A 1 204 ? 13.594 15.141 8.945 1 95.12 204 THR A C 1
ATOM 1624 O O . THR A 1 204 ? 14.156 14.656 9.93 1 95.12 204 THR A O 1
ATOM 1627 N N . ALA A 1 205 ? 14.039 14.883 7.684 1 94.44 205 ALA A N 1
ATOM 1628 C CA . ALA A 1 205 ? 15.133 13.93 7.484 1 94.44 205 ALA A CA 1
ATOM 1629 C C . ALA A 1 205 ? 16.25 14.539 6.637 1 94.44 205 ALA A C 1
ATOM 1631 O O . ALA A 1 205 ? 16.703 13.922 5.672 1 94.44 205 ALA A O 1
ATOM 1632 N N . PRO A 1 206 ? 16.656 15.781 6.949 1 92.56 206 PRO A N 1
ATOM 1633 C CA . PRO A 1 206 ? 17.734 16.391 6.145 1 92.56 206 PRO A CA 1
ATOM 1634 C C . PRO A 1 206 ? 19 15.555 6.141 1 92.56 206 PRO A C 1
ATOM 1636 O O . PRO A 1 206 ? 19.391 15.008 7.176 1 92.56 206 PRO A O 1
ATOM 1639 N N . GLY A 1 207 ? 19.594 15.398 4.98 1 93 207 GLY A N 1
ATOM 1640 C CA . GLY A 1 207 ? 20.859 14.688 4.863 1 93 207 GLY A CA 1
ATOM 1641 C C . GLY A 1 207 ? 20.703 13.188 4.73 1 93 207 GLY A C 1
ATOM 1642 O O . GLY A 1 207 ? 21.672 12.477 4.461 1 93 207 GLY A O 1
ATOM 1643 N N . SER A 1 208 ? 19.547 12.641 4.934 1 95.94 208 SER A N 1
ATOM 1644 C CA . SER A 1 208 ? 19.281 11.211 4.785 1 95.94 208 SER A CA 1
ATOM 1645 C C . SER A 1 208 ? 19.297 10.797 3.316 1 95.94 208 SER A C 1
ATOM 1647 O O . SER A 1 208 ? 19.281 11.648 2.426 1 95.94 208 SER A O 1
ATOM 1649 N N . TYR A 1 209 ? 19.359 9.492 3.051 1 96.81 209 TYR A N 1
ATOM 1650 C CA . TYR A 1 209 ? 19.25 9 1.68 1 96.81 209 TYR A CA 1
ATOM 1651 C C . TYR A 1 209 ? 17.906 9.359 1.075 1 96.81 209 TYR A C 1
ATOM 1653 O O . TYR A 1 209 ? 17.812 9.664 -0.116 1 96.81 209 TYR A O 1
ATOM 1661 N N . LEU A 1 210 ? 16.844 9.383 1.894 1 98.19 210 LEU A N 1
ATOM 1662 C CA . LEU A 1 210 ? 15.516 9.766 1.426 1 98.19 210 LEU A CA 1
ATOM 1663 C C . LEU A 1 210 ? 15.492 11.219 0.972 1 98.19 210 LEU A C 1
ATOM 1665 O O . LEU A 1 210 ? 14.961 11.531 -0.094 1 98.19 210 LEU A O 1
ATOM 1669 N N . HIS A 1 211 ? 16.062 12.008 1.834 1 97.81 211 HIS A N 1
ATOM 1670 C CA . HIS A 1 211 ? 16.156 13.43 1.522 1 97.81 211 HIS A CA 1
ATOM 1671 C C . HIS A 1 211 ? 16.906 13.656 0.22 1 97.81 211 HIS A C 1
ATOM 1673 O O . HIS A 1 211 ? 16.5 14.477 -0.605 1 97.81 211 HIS A O 1
ATOM 1679 N N . ARG A 1 212 ? 18 12.961 0.063 1 97.88 212 ARG A N 1
ATOM 1680 C CA . ARG A 1 212 ? 18.797 13.07 -1.155 1 97.88 212 ARG A CA 1
ATOM 1681 C C . ARG A 1 212 ? 17.984 12.672 -2.381 1 97.88 212 ARG A C 1
ATOM 1683 O O . ARG A 1 212 ? 18.031 13.344 -3.412 1 97.88 212 ARG A O 1
ATOM 1690 N N . ILE A 1 213 ? 17.219 11.602 -2.283 1 98.38 213 ILE A N 1
ATOM 1691 C CA . ILE A 1 213 ? 16.391 11.156 -3.406 1 98.38 213 ILE A CA 1
ATOM 1692 C C . ILE A 1 213 ? 15.391 12.25 -3.771 1 98.38 213 ILE A C 1
ATOM 1694 O O . ILE A 1 213 ? 15.258 12.609 -4.941 1 98.38 213 ILE A O 1
ATOM 1698 N N . VAL A 1 214 ? 14.719 12.82 -2.818 1 98.25 214 VAL A N 1
ATOM 1699 C CA . VAL A 1 214 ? 13.625 13.766 -3.061 1 98.25 214 VAL A CA 1
ATOM 1700 C C . VAL A 1 214 ? 14.195 15.102 -3.525 1 98.25 214 VAL A C 1
ATOM 1702 O O . VAL A 1 214 ? 13.617 15.758 -4.398 1 98.25 214 VAL A O 1
ATOM 1705 N N . THR A 1 215 ? 15.359 15.531 -3.023 1 95.75 215 THR A N 1
ATOM 1706 C CA . THR A 1 215 ? 15.828 16.891 -3.27 1 95.75 215 THR A CA 1
ATOM 1707 C C . THR A 1 215 ? 16.828 16.922 -4.422 1 95.75 215 THR A C 1
ATOM 1709 O O . THR A 1 215 ? 16.938 17.922 -5.125 1 95.75 215 THR A O 1
ATOM 1712 N N . VAL A 1 216 ? 17.531 15.82 -4.633 1 96.81 216 VAL A N 1
ATOM 1713 C CA . VAL A 1 216 ? 18.578 15.812 -5.645 1 96.81 216 VAL A CA 1
ATOM 1714 C C . VAL A 1 216 ? 18.141 15 -6.855 1 96.81 216 VAL A C 1
ATOM 1716 O O . VAL A 1 216 ? 18.109 15.5 -7.977 1 96.81 216 VAL A O 1
ATOM 1719 N N . ASP A 1 217 ? 17.719 13.805 -6.633 1 98.12 217 ASP A N 1
ATOM 1720 C CA . ASP A 1 217 ? 17.359 12.93 -7.746 1 98.12 217 ASP A CA 1
ATOM 1721 C C . ASP A 1 217 ? 16 13.312 -8.328 1 98.12 217 ASP A C 1
ATOM 1723 O O . ASP A 1 217 ? 15.742 13.078 -9.508 1 98.12 217 ASP A O 1
ATOM 1727 N N . CYS A 1 218 ? 15.078 13.852 -7.461 1 98.62 218 CYS A N 1
ATOM 1728 C CA . CYS A 1 218 ? 13.719 14.203 -7.867 1 98.62 218 CYS A CA 1
ATOM 1729 C C . CYS A 1 218 ? 13.391 15.641 -7.473 1 98.62 218 CYS A C 1
ATOM 1731 O O . CYS A 1 218 ? 12.438 15.883 -6.734 1 98.62 218 CYS A O 1
ATOM 1733 N N . PRO A 1 219 ? 14.031 16.594 -8.062 1 98.25 219 PRO A N 1
ATOM 1734 C CA . PRO A 1 219 ? 13.828 17.984 -7.629 1 98.25 219 PRO A CA 1
ATOM 1735 C C . PRO A 1 219 ? 12.398 18.469 -7.844 1 98.25 219 PRO A C 1
ATOM 1737 O O . PRO A 1 219 ? 11.953 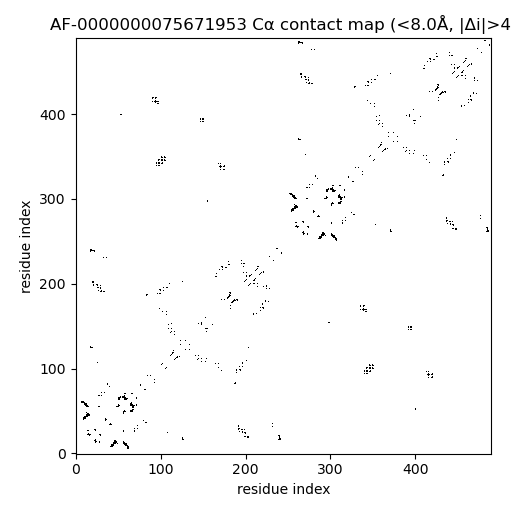19.406 -7.172 1 98.25 219 PRO A O 1
ATOM 1740 N N . ASN A 1 220 ? 11.695 17.859 -8.797 1 98.81 220 ASN A N 1
ATOM 1741 C CA . ASN A 1 220 ? 10.297 18.25 -8.977 1 98.81 220 ASN A CA 1
ATOM 1742 C C . ASN A 1 220 ? 9.445 17.891 -7.766 1 98.81 220 ASN A C 1
ATOM 1744 O O . ASN A 1 220 ? 8.422 18.516 -7.508 1 98.81 220 ASN A O 1
ATOM 1748 N N . LEU A 1 221 ? 9.859 16.859 -6.984 1 98.88 221 LEU A N 1
ATOM 1749 C CA . LEU A 1 221 ? 9.141 16.531 -5.758 1 98.88 221 LEU A CA 1
ATOM 1750 C C . LEU A 1 221 ? 9.375 17.594 -4.691 1 98.88 221 LEU A C 1
ATOM 1752 O O . LEU A 1 221 ? 8.461 17.922 -3.93 1 98.88 221 LEU A O 1
ATOM 1756 N N . GLN A 1 222 ? 10.617 18.031 -4.613 1 98.38 222 GLN A N 1
ATOM 1757 C CA . GLN A 1 222 ? 10.891 19.125 -3.686 1 98.38 222 GLN A CA 1
ATOM 1758 C C . GLN A 1 222 ? 10.062 20.359 -4.027 1 98.38 222 GLN A C 1
ATOM 1760 O O . GLN A 1 222 ? 9.484 20.984 -3.141 1 98.38 222 GLN A O 1
ATOM 1765 N N . ALA A 1 223 ? 10.023 20.719 -5.273 1 98.75 223 ALA A N 1
ATOM 1766 C CA . ALA A 1 223 ? 9.227 21.844 -5.734 1 98.75 223 ALA A CA 1
ATOM 1767 C C . ALA A 1 223 ? 7.746 21.625 -5.457 1 98.75 223 ALA A C 1
ATOM 1769 O O . ALA A 1 223 ? 7.035 22.562 -5.066 1 98.75 223 ALA A O 1
ATOM 1770 N N . TYR A 1 224 ? 7.285 20.438 -5.715 1 98.88 224 TYR A N 1
ATOM 1771 C CA . TYR A 1 224 ? 5.914 20.016 -5.449 1 98.88 224 TYR A CA 1
ATOM 1772 C C . TYR A 1 224 ? 5.551 20.234 -3.984 1 98.88 224 TYR A C 1
ATOM 1774 O O . TYR A 1 224 ? 4.504 20.812 -3.678 1 98.88 224 TYR A O 1
ATOM 1782 N N . CYS A 1 225 ? 6.395 19.797 -3.062 1 98.75 225 CYS A N 1
ATOM 1783 C CA . CYS A 1 225 ? 6.172 19.984 -1.633 1 98.75 225 CYS A CA 1
ATOM 1784 C C . CYS A 1 225 ? 6.152 21.453 -1.266 1 98.75 225 CYS A C 1
ATOM 1786 O O . CYS A 1 225 ? 5.309 21.891 -0.483 1 98.75 225 CYS A O 1
ATOM 1788 N N . SER A 1 226 ? 7.043 22.219 -1.835 1 98.5 226 SER A N 1
ATOM 1789 C CA . SER A 1 226 ? 7.094 23.656 -1.572 1 98.5 226 SER A CA 1
ATOM 1790 C C . SER A 1 226 ? 5.82 24.359 -2.039 1 98.5 226 SER A C 1
ATOM 1792 O O . SER A 1 226 ? 5.324 25.266 -1.372 1 98.5 226 SER A O 1
ATOM 1794 N N . ARG A 1 227 ? 5.328 23.953 -3.191 1 98.75 227 ARG A N 1
ATOM 1795 C CA . ARG A 1 227 ? 4.102 24.547 -3.725 1 98.75 227 ARG A CA 1
ATOM 1796 C C . ARG A 1 227 ? 2.924 24.297 -2.783 1 98.75 227 ARG A C 1
ATOM 1798 O O . ARG A 1 227 ? 2.119 25.203 -2.543 1 98.75 227 ARG A O 1
ATOM 1805 N N . ILE A 1 228 ? 2.791 23.094 -2.275 1 98.88 228 ILE A N 1
ATOM 1806 C CA . ILE A 1 228 ? 1.695 22.766 -1.369 1 98.88 228 ILE A CA 1
ATOM 1807 C C . ILE A 1 228 ? 1.877 23.516 -0.05 1 98.88 228 ILE A C 1
ATOM 1809 O O . ILE A 1 228 ? 0.92 24.078 0.493 1 98.88 228 ILE A O 1
ATOM 1813 N N . LYS A 1 229 ? 3.08 23.531 0.461 1 98.75 229 LYS A N 1
ATOM 1814 C CA . LYS A 1 229 ? 3.371 24.281 1.678 1 98.75 229 LYS A CA 1
ATOM 1815 C C . LYS A 1 229 ? 2.996 25.766 1.518 1 98.75 229 LYS A C 1
ATOM 1817 O O . LYS A 1 229 ? 2.328 26.328 2.381 1 98.75 229 LYS A O 1
ATOM 1822 N N . ASP A 1 230 ? 3.408 26.359 0.421 1 98.38 230 ASP A N 1
ATOM 1823 C CA . ASP A 1 230 ? 3.182 27.781 0.183 1 98.38 230 ASP A CA 1
ATOM 1824 C C . ASP A 1 230 ? 1.69 28.078 0.065 1 98.38 230 ASP A C 1
ATOM 1826 O O . ASP A 1 230 ? 1.226 29.125 0.537 1 98.38 230 ASP A O 1
ATOM 1830 N N . ARG A 1 231 ? 0.981 27.219 -0.526 1 98.62 231 ARG A N 1
ATOM 1831 C CA . ARG A 1 231 ? -0.427 27.469 -0.801 1 98.62 231 ARG A CA 1
ATOM 1832 C C . ARG A 1 231 ? -1.282 27.219 0.437 1 98.62 231 ARG A C 1
ATOM 1834 O O . ARG A 1 231 ? -2.273 27.922 0.666 1 98.62 231 ARG A O 1
ATOM 1841 N N . TYR A 1 232 ? -0.916 26.219 1.266 1 98.62 232 TYR A N 1
ATOM 1842 C CA . TYR A 1 232 ? -1.879 25.797 2.273 1 98.62 232 TYR A CA 1
ATOM 1843 C C . TYR A 1 232 ? -1.301 25.938 3.676 1 98.62 232 TYR A C 1
ATOM 1845 O O . TYR A 1 232 ? -2.018 25.781 4.668 1 98.62 232 TYR A O 1
ATOM 1853 N N . TRP A 1 233 ? -0.017 26.203 3.729 1 98.38 233 TRP A N 1
ATOM 1854 C CA . TRP A 1 233 ? 0.637 26.266 5.031 1 98.38 233 TRP A CA 1
ATOM 1855 C C . TRP A 1 233 ? 1.356 27.594 5.223 1 98.38 233 TRP A C 1
ATOM 1857 O O . TRP A 1 233 ? 2.547 27.625 5.543 1 98.38 233 TRP A O 1
ATOM 1867 N N . SER A 1 234 ? 0.659 28.656 5.094 1 96.19 234 SER A N 1
ATOM 1868 C CA . SER A 1 234 ? 1.225 30 5.207 1 96.19 234 SER A CA 1
ATOM 1869 C C . SER A 1 234 ? 1.695 30.281 6.633 1 96.19 234 SER A C 1
ATOM 1871 O O . SER A 1 234 ? 2.533 31.156 6.852 1 96.19 234 SER A O 1
ATOM 1873 N N . ASP A 1 235 ? 1.153 29.562 7.555 1 97.06 235 ASP A N 1
ATOM 1874 C CA . ASP A 1 235 ? 1.493 29.75 8.961 1 97.06 235 ASP A CA 1
ATOM 1875 C C . ASP A 1 235 ? 2.551 28.75 9.414 1 97.06 235 ASP A C 1
ATOM 1877 O O . ASP A 1 235 ? 2.744 28.547 10.617 1 97.06 235 ASP A O 1
ATOM 1881 N N . TRP A 1 236 ? 3.211 28.031 8.461 1 97.69 236 TRP A N 1
ATOM 1882 C CA . TRP A 1 236 ? 4.184 26.984 8.742 1 97.69 236 TRP A CA 1
ATOM 1883 C C . TRP A 1 236 ? 5.242 27.469 9.719 1 97.69 236 TRP A C 1
ATOM 1885 O O . TRP A 1 236 ? 5.516 26.812 10.727 1 97.69 236 TRP A O 1
ATOM 1895 N N . ASP A 1 237 ? 5.805 28.656 9.484 1 95.81 237 ASP A N 1
ATOM 1896 C CA . ASP A 1 237 ? 6.891 29.172 10.312 1 95.81 237 ASP A CA 1
ATOM 1897 C C . ASP A 1 237 ? 6.387 29.562 11.703 1 95.81 237 ASP A C 1
ATOM 1899 O O . ASP A 1 237 ? 7.098 29.391 12.695 1 95.81 237 ASP A O 1
ATOM 1903 N N . GLN A 1 238 ? 5.188 30.109 11.75 1 96.12 238 GLN A N 1
ATOM 1904 C CA . GLN A 1 238 ? 4.582 30.422 13.039 1 96.12 238 GLN A CA 1
ATOM 1905 C C . GLN A 1 238 ? 4.367 29.156 13.867 1 96.12 238 GLN A C 1
ATOM 1907 O O . GLN A 1 238 ? 4.668 29.141 15.07 1 96.12 238 GLN A O 1
ATOM 1912 N N . LEU A 1 239 ? 3.861 28.078 13.227 1 95.88 239 LEU A N 1
ATOM 1913 C CA . LEU A 1 239 ? 3.58 26.828 13.922 1 95.88 239 LEU A CA 1
ATOM 1914 C C . LEU A 1 239 ? 4.867 26.172 14.422 1 95.88 239 LEU A C 1
ATOM 1916 O O . LEU A 1 239 ? 4.895 25.594 15.508 1 95.88 239 LEU A O 1
ATOM 1920 N N . THR A 1 240 ? 5.91 26.297 13.648 1 94.31 240 THR A N 1
ATOM 1921 C CA . THR A 1 240 ? 7.141 25.562 13.953 1 94.31 240 THR A CA 1
ATOM 1922 C C . THR A 1 240 ? 8.102 26.438 14.75 1 94.31 240 THR A C 1
ATOM 1924 O O . THR A 1 240 ? 9.188 25.984 15.133 1 94.31 240 THR A O 1
ATOM 1927 N N . GLY A 1 241 ? 7.766 27.641 15.016 1 91 241 GLY A N 1
ATOM 1928 C CA . GLY A 1 241 ? 8.578 28.547 15.812 1 91 241 GLY A CA 1
ATOM 1929 C C . GLY A 1 241 ? 9.742 29.141 15.039 1 91 241 GLY A C 1
ATOM 1930 O O . GLY A 1 241 ? 10.734 29.547 15.641 1 91 241 GLY A O 1
ATOM 1931 N N . ASN A 1 242 ? 9.727 29 13.75 1 83.06 242 ASN A N 1
ATOM 1932 C CA . ASN A 1 242 ? 10.805 29.547 12.922 1 83.06 242 ASN A CA 1
ATOM 1933 C C . ASN A 1 242 ? 10.484 30.953 12.445 1 83.06 242 ASN A C 1
ATOM 1935 O O . ASN A 1 242 ? 10.688 31.281 11.273 1 83.06 242 ASN A O 1
ATOM 1939 N N . THR A 1 243 ? 9.875 31.797 13.32 1 72.19 243 THR A N 1
ATOM 1940 C CA . THR A 1 243 ? 9.523 33.156 12.953 1 72.19 243 THR A CA 1
ATOM 1941 C C . THR A 1 243 ? 10.773 34.031 12.906 1 72.19 243 THR A C 1
ATOM 1943 O O . THR A 1 243 ? 11.703 33.844 13.695 1 72.19 243 THR A O 1
ATOM 1946 N N . ASN A 1 244 ? 11.375 34.281 11.727 1 53.06 244 ASN A N 1
ATOM 1947 C CA . ASN A 1 244 ? 12.414 35.312 11.688 1 53.06 244 ASN A CA 1
ATOM 1948 C C . ASN A 1 244 ? 12.062 36.5 12.57 1 53.06 244 ASN A C 1
ATOM 1950 O O . ASN A 1 244 ? 11.008 37.125 12.398 1 53.06 244 ASN A O 1
ATOM 1954 N N . HIS A 1 245 ? 12.195 36.406 13.805 1 39.53 245 HIS A N 1
ATOM 1955 C CA . HIS A 1 245 ? 12.32 37.688 14.477 1 39.53 245 HIS A CA 1
ATOM 1956 C C . HIS A 1 245 ? 13.445 38.531 13.883 1 39.53 245 HIS A C 1
ATOM 1958 O O . HIS A 1 245 ? 14.469 37.969 13.453 1 39.53 245 HIS A O 1
ATOM 1964 N N . MET B 1 1 ? 27.641 -31.422 -20.266 1 29.44 1 MET B N 1
ATOM 1965 C CA . MET B 1 1 ? 26.594 -30.609 -20.859 1 29.44 1 MET B CA 1
ATOM 1966 C C . MET B 1 1 ? 25.344 -30.578 -19.969 1 29.44 1 MET B C 1
ATOM 1968 O O . MET B 1 1 ? 24.422 -29.797 -20.203 1 29.44 1 MET B O 1
ATOM 1972 N N . ALA B 1 2 ? 25.094 -31.641 -19.359 1 39.75 2 ALA B N 1
ATOM 1973 C CA . ALA B 1 2 ? 23.984 -31.984 -18.469 1 39.75 2 ALA B CA 1
ATOM 1974 C C . ALA B 1 2 ? 24.125 -31.234 -17.141 1 39.75 2 ALA B C 1
ATOM 1976 O O . ALA B 1 2 ? 23.125 -30.938 -16.484 1 39.75 2 ALA B O 1
ATOM 1977 N N . ALA B 1 3 ? 25.125 -31.188 -16.609 1 41.09 3 ALA B N 1
ATOM 1978 C CA . ALA B 1 3 ? 25.547 -30.547 -15.359 1 41.09 3 ALA B CA 1
ATOM 1979 C C . ALA B 1 3 ? 25.359 -29.031 -15.422 1 41.09 3 ALA B C 1
ATOM 1981 O O . ALA B 1 3 ? 25.094 -28.391 -14.398 1 41.09 3 ALA B O 1
ATOM 1982 N N . SER B 1 4 ? 25.5 -28.281 -16.5 1 42.88 4 SER B N 1
ATOM 1983 C CA . SER B 1 4 ? 25.5 -26.906 -16.953 1 42.88 4 SER B CA 1
ATOM 1984 C C . SER B 1 4 ? 24.078 -26.391 -17.156 1 42.88 4 SER B C 1
ATOM 1986 O O . SER B 1 4 ? 23.812 -25.188 -17.016 1 42.88 4 SER B O 1
ATOM 1988 N N . ALA B 1 5 ? 23.219 -27.125 -17.75 1 45.88 5 ALA B N 1
ATOM 1989 C CA . ALA B 1 5 ? 21.812 -26.953 -18.062 1 45.88 5 ALA B CA 1
ATOM 1990 C C . ALA B 1 5 ? 20.984 -26.797 -16.781 1 45.88 5 ALA B C 1
ATOM 1992 O O . ALA B 1 5 ? 20 -26.062 -16.766 1 45.88 5 ALA B O 1
ATOM 1993 N N . ALA B 1 6 ? 21.359 -27.672 -15.82 1 52.66 6 ALA B N 1
ATOM 1994 C CA . ALA B 1 6 ? 20.906 -27.594 -14.43 1 52.66 6 ALA B CA 1
ATOM 1995 C C . ALA B 1 6 ? 21.328 -26.281 -13.781 1 52.66 6 ALA B C 1
ATOM 1997 O O . ALA B 1 6 ? 20.609 -25.734 -12.938 1 52.66 6 ALA B O 1
ATOM 1998 N N . ALA B 1 7 ? 22.391 -25.734 -14.305 1 61.75 7 ALA B N 1
ATOM 1999 C CA . ALA B 1 7 ? 23.156 -24.578 -13.828 1 61.75 7 ALA B CA 1
ATOM 2000 C C . ALA B 1 7 ? 22.484 -23.266 -14.219 1 61.75 7 ALA B C 1
ATOM 2002 O O . ALA B 1 7 ? 22.562 -22.281 -13.484 1 61.75 7 ALA B O 1
ATOM 2003 N N . ASP B 1 8 ? 21.047 -23.188 -14.367 1 83 8 ASP B N 1
ATOM 2004 C CA . ASP B 1 8 ? 20.391 -21.922 -14.719 1 83 8 ASP B CA 1
ATOM 2005 C C . ASP B 1 8 ? 18.875 -22.047 -14.609 1 83 8 ASP B C 1
ATOM 2007 O O . ASP B 1 8 ? 18.141 -21.297 -15.25 1 83 8 ASP B O 1
ATOM 2011 N N . LYS B 1 9 ? 18.703 -23.094 -13.773 1 90.56 9 LYS B N 1
ATOM 2012 C CA . LYS B 1 9 ? 17.281 -23.328 -13.586 1 90.56 9 LYS B CA 1
ATOM 2013 C C . LYS B 1 9 ? 16.766 -22.688 -12.305 1 90.56 9 LYS B C 1
ATOM 2015 O O . LYS B 1 9 ? 17.469 -22.656 -11.297 1 90.56 9 LYS B O 1
ATOM 2020 N N . VAL B 1 10 ? 15.602 -22.125 -12.344 1 97.88 10 VAL B N 1
ATOM 2021 C CA . VAL B 1 10 ? 14.945 -21.547 -11.18 1 97.88 10 VAL B CA 1
ATOM 2022 C C . VAL B 1 10 ? 14.172 -22.609 -10.422 1 97.88 10 VAL B C 1
ATOM 2024 O O . VAL B 1 10 ? 13.234 -23.219 -10.969 1 97.88 10 VAL B O 1
ATOM 2027 N N . TYR B 1 11 ? 14.672 -22.984 -9.227 1 98.25 11 TYR B N 1
ATOM 2028 C CA . TYR B 1 11 ? 13.867 -23.797 -8.336 1 98.25 11 TYR B CA 1
ATOM 2029 C C . TYR B 1 11 ? 12.891 -22.953 -7.539 1 98.25 11 TYR B C 1
ATOM 2031 O O . TYR B 1 11 ? 13.297 -22.109 -6.73 1 98.25 11 TYR B O 1
ATOM 2039 N N . PHE B 1 12 ? 11.648 -23.125 -7.789 1 98.25 12 PHE B N 1
ATOM 2040 C CA . PHE B 1 12 ? 10.57 -22.297 -7.277 1 98.25 12 PHE B CA 1
ATOM 2041 C C . PHE B 1 12 ? 9.875 -22.969 -6.102 1 98.25 12 PHE B C 1
ATOM 2043 O O . PHE B 1 12 ? 9.039 -23.844 -6.293 1 98.25 12 PHE B O 1
ATOM 2050 N N . HIS B 1 13 ? 10.227 -22.547 -4.891 1 97.81 13 HIS B N 1
ATOM 2051 C CA . HIS B 1 13 ? 9.648 -23.094 -3.668 1 97.81 13 HIS B CA 1
ATOM 2052 C C . HIS B 1 13 ? 8.305 -22.438 -3.352 1 97.81 13 HIS B C 1
ATOM 2054 O O . HIS B 1 13 ? 8.242 -21.234 -3.105 1 97.81 13 HIS B O 1
ATOM 2060 N N . VAL B 1 14 ? 7.238 -23.25 -3.299 1 95 14 VAL B N 1
ATOM 2061 C CA . VAL B 1 14 ? 5.879 -22.75 -3.146 1 95 14 VAL B CA 1
ATOM 2062 C C . VAL B 1 14 ? 4.988 -23.828 -2.541 1 95 14 VAL B C 1
ATOM 2064 O O . VAL B 1 14 ? 5.367 -25 -2.494 1 95 14 VAL B O 1
ATOM 2067 N N . THR B 1 15 ? 3.838 -23.438 -2.014 1 91.44 15 THR B N 1
ATOM 2068 C CA . THR B 1 15 ? 2.877 -24.391 -1.486 1 91.44 15 THR B CA 1
ATOM 2069 C C . THR B 1 15 ? 2.312 -25.266 -2.605 1 91.44 15 THR B C 1
ATOM 2071 O O . THR B 1 15 ? 2.188 -24.812 -3.746 1 91.44 15 THR B O 1
ATOM 2074 N N . PRO B 1 16 ? 2.002 -26.484 -2.283 1 92.62 16 PRO B N 1
ATOM 2075 C CA . PRO B 1 16 ? 1.414 -27.344 -3.316 1 92.62 16 PRO B CA 1
ATOM 2076 C C . PRO B 1 16 ? 0.057 -26.828 -3.799 1 92.62 16 PRO B C 1
ATOM 2078 O O . PRO B 1 16 ? -0.633 -26.109 -3.068 1 92.62 16 PRO B O 1
ATOM 2081 N N . PRO B 1 17 ? -0.291 -27.203 -5.066 1 94 17 PRO B N 1
ATOM 2082 C CA . PRO B 1 17 ? -1.627 -26.844 -5.551 1 94 17 PRO B CA 1
ATOM 2083 C C . PRO B 1 17 ? -2.742 -27.438 -4.688 1 94 17 PRO B C 1
ATOM 2085 O O . PRO B 1 17 ? -2.537 -28.453 -4.016 1 94 17 PRO B O 1
ATOM 2088 N N . VAL B 1 18 ? -3.83 -26.766 -4.602 1 91.31 18 VAL B N 1
ATOM 2089 C CA . VAL B 1 18 ? -5.059 -27.281 -3.998 1 91.31 18 VAL B CA 1
ATOM 2090 C C . VAL B 1 18 ? -6.152 -27.359 -5.059 1 91.31 18 VAL B C 1
ATOM 2092 O O . VAL B 1 18 ? -5.969 -26.922 -6.191 1 91.31 18 VAL B O 1
ATOM 2095 N N . LYS B 1 19 ? -7.219 -27.906 -4.738 1 90.38 19 LYS B N 1
ATOM 2096 C CA . LYS B 1 19 ? -8.289 -28.156 -5.703 1 90.38 19 LYS B CA 1
ATOM 2097 C C . LYS B 1 19 ? -8.742 -26.844 -6.359 1 90.38 19 LYS B C 1
ATOM 2099 O O . LYS B 1 19 ? -9.047 -26.828 -7.551 1 90.38 19 LYS B O 1
ATOM 2104 N N . ALA B 1 20 ? -8.703 -25.781 -5.68 1 92.25 20 ALA B N 1
ATOM 2105 C CA . ALA B 1 20 ? -9.305 -24.516 -6.125 1 92.25 20 ALA B CA 1
ATOM 2106 C C . ALA B 1 20 ? -8.32 -23.719 -6.98 1 92.25 20 ALA B C 1
ATOM 2108 O O . ALA B 1 20 ? -8.734 -22.953 -7.848 1 92.25 20 ALA B O 1
ATOM 2109 N N . ILE B 1 21 ? -7 -23.891 -6.742 1 95.81 21 ILE B N 1
ATOM 2110 C CA . ILE B 1 21 ? -6.051 -22.969 -7.359 1 95.81 21 ILE B CA 1
ATOM 2111 C C . ILE B 1 21 ? -4.648 -23.578 -7.332 1 95.81 21 ILE B C 1
ATOM 2113 O O . ILE B 1 21 ? -4.305 -24.312 -6.402 1 95.81 21 ILE B O 1
ATOM 2117 N N . PRO B 1 22 ? -3.814 -23.25 -8.289 1 96.25 22 PRO B N 1
ATOM 2118 C CA . PRO B 1 22 ? -2.473 -23.844 -8.359 1 96.25 22 PRO B CA 1
ATOM 2119 C C . PRO B 1 22 ? -1.582 -23.422 -7.191 1 96.25 22 PRO B C 1
ATOM 2121 O O . PRO B 1 22 ? -0.665 -24.141 -6.812 1 96.25 22 PRO B O 1
ATOM 2124 N N . CYS B 1 23 ? -1.801 -22.219 -6.703 1 93.75 23 CYS B N 1
ATOM 2125 C CA . CYS B 1 23 ? -1.019 -21.688 -5.594 1 93.75 23 CYS B CA 1
ATOM 2126 C C . CYS B 1 23 ? -1.901 -20.906 -4.629 1 93.75 23 CYS B C 1
ATOM 2128 O O . CYS B 1 23 ? -2.512 -19.906 -5.012 1 93.75 23 CYS B O 1
ATOM 2130 N N . LEU B 1 24 ? -1.918 -21.281 -3.373 1 91 24 LEU B N 1
ATOM 2131 C CA . LEU B 1 24 ? -2.83 -20.688 -2.402 1 91 24 LEU B CA 1
ATOM 2132 C C . LEU B 1 24 ? -2.215 -19.438 -1.769 1 91 24 LEU B C 1
ATOM 2134 O O . LEU B 1 24 ? -2.783 -18.875 -0.836 1 91 24 LEU B O 1
ATOM 2138 N N . THR B 1 25 ? -1.137 -18.938 -2.203 1 92.81 25 THR B N 1
ATOM 2139 C CA . THR B 1 25 ? -0.529 -17.688 -1.74 1 92.81 25 THR B CA 1
ATOM 2140 C C . THR B 1 25 ? -0.495 -16.656 -2.859 1 92.81 25 THR B C 1
ATOM 2142 O O . THR B 1 25 ? 0.017 -16.922 -3.947 1 92.81 25 THR B O 1
ATOM 2145 N N . PRO B 1 26 ? -1.037 -15.445 -2.604 1 97.62 26 PRO B N 1
ATOM 2146 C CA . PRO B 1 26 ? -1.091 -14.43 -3.654 1 97.62 26 PRO B CA 1
ATOM 2147 C C . PRO B 1 26 ? 0.279 -14.133 -4.262 1 97.62 26 PRO B C 1
ATOM 2149 O O . PRO B 1 26 ? 0.391 -13.938 -5.473 1 97.62 26 PRO B O 1
ATOM 2152 N N . PHE B 1 27 ? 1.307 -14.164 -3.451 1 98.19 27 PHE B N 1
ATOM 2153 C CA . PHE B 1 27 ? 2.639 -13.812 -3.928 1 98.19 27 PHE B CA 1
ATOM 2154 C C . PHE B 1 27 ? 3.277 -14.984 -4.664 1 98.19 27 PHE B C 1
ATOM 2156 O O . PHE B 1 27 ? 4.109 -14.781 -5.555 1 98.19 27 PHE B O 1
ATOM 2163 N N . GLY B 1 28 ? 2.908 -16.203 -4.273 1 97.81 28 GLY B N 1
ATOM 2164 C CA . GLY B 1 28 ? 3.283 -17.344 -5.094 1 97.81 28 GLY B CA 1
ATOM 2165 C C . GLY B 1 28 ? 2.637 -17.328 -6.465 1 97.81 28 GLY B C 1
ATOM 2166 O O . GLY B 1 28 ? 3.295 -17.609 -7.469 1 97.81 28 GLY B O 1
ATOM 2167 N N . MET B 1 29 ? 1.312 -17.062 -6.449 1 98.5 29 MET B N 1
ATOM 2168 C CA . MET B 1 29 ? 0.596 -16.938 -7.715 1 98.5 29 MET B CA 1
ATOM 2169 C C . MET B 1 29 ? 1.22 -15.844 -8.586 1 98.5 29 MET B C 1
ATOM 2171 O O . MET B 1 29 ? 1.379 -16.031 -9.789 1 98.5 29 MET B O 1
ATOM 2175 N N . LYS B 1 30 ? 1.535 -14.734 -8.016 1 98.88 30 LYS B N 1
ATOM 2176 C CA . LYS B 1 30 ? 2.195 -13.633 -8.711 1 98.88 30 LYS B CA 1
ATOM 2177 C C . LYS B 1 30 ? 3.502 -14.086 -9.352 1 98.88 30 LYS B C 1
ATOM 2179 O O . LYS B 1 30 ? 3.711 -13.891 -10.555 1 98.88 30 LYS B O 1
ATOM 2184 N N . LEU B 1 31 ? 4.367 -14.688 -8.555 1 98.88 31 LEU B N 1
ATOM 2185 C CA . LEU B 1 31 ? 5.703 -15.039 -9.023 1 98.88 31 LEU B CA 1
ATOM 2186 C C . LEU B 1 31 ? 5.633 -16.141 -10.086 1 98.88 31 LEU B C 1
ATOM 2188 O O . LEU B 1 31 ? 6.344 -16.078 -11.094 1 98.88 31 LEU B O 1
ATOM 2192 N N . GLN B 1 32 ? 4.812 -17.094 -9.852 1 98.81 32 GLN B N 1
ATOM 2193 C CA . GLN B 1 32 ? 4.688 -18.172 -10.844 1 98.81 32 GLN B CA 1
ATOM 2194 C C . GLN B 1 32 ? 4.09 -17.641 -12.148 1 98.81 32 GLN B C 1
ATOM 2196 O O . GLN B 1 32 ? 4.523 -18.031 -13.234 1 98.81 32 GLN B O 1
ATOM 2201 N N . THR B 1 33 ? 3.08 -16.797 -12.07 1 98.94 33 THR B N 1
ATOM 2202 C CA . THR B 1 33 ? 2.518 -16.172 -13.266 1 98.94 33 THR B CA 1
ATOM 2203 C C . THR B 1 33 ? 3.578 -15.367 -14.008 1 98.94 33 THR B C 1
ATOM 2205 O O . THR B 1 33 ? 3.684 -15.453 -15.234 1 98.94 33 THR B O 1
ATOM 2208 N N . TYR B 1 34 ? 4.387 -14.656 -13.305 1 98.94 34 TYR B N 1
ATOM 2209 C CA . TYR B 1 34 ? 5.488 -13.914 -13.906 1 98.94 34 TYR B CA 1
ATOM 2210 C C . TYR B 1 34 ? 6.441 -14.844 -14.641 1 98.94 34 TYR B C 1
ATOM 2212 O O . TYR B 1 34 ? 6.855 -14.562 -15.766 1 98.94 34 TYR B O 1
ATOM 2220 N N . LEU B 1 35 ? 6.844 -15.938 -13.969 1 98.75 35 LEU B N 1
ATOM 2221 C CA . LEU B 1 35 ? 7.758 -16.891 -14.594 1 98.75 35 LEU B CA 1
ATOM 2222 C C . LEU B 1 35 ? 7.195 -17.391 -15.914 1 98.75 35 LEU B C 1
ATOM 2224 O O . LEU B 1 35 ? 7.926 -17.531 -16.891 1 98.75 35 LEU B O 1
ATOM 2228 N N . ARG B 1 36 ? 5.922 -17.609 -15.945 1 98.62 36 ARG B N 1
ATOM 2229 C CA . ARG B 1 36 ? 5.254 -18.094 -17.141 1 98.62 36 ARG B CA 1
ATOM 2230 C C . ARG B 1 36 ? 5.156 -16.984 -18.203 1 98.62 36 ARG B C 1
ATOM 2232 O O . ARG B 1 36 ? 5.422 -17.234 -19.375 1 98.62 36 ARG B O 1
ATOM 2239 N N . MET B 1 37 ? 4.785 -15.781 -17.812 1 98.81 37 MET B N 1
ATOM 2240 C CA . MET B 1 37 ? 4.719 -14.648 -18.734 1 98.81 37 MET B CA 1
ATOM 2241 C C . MET B 1 37 ? 6.078 -14.391 -19.375 1 98.81 37 MET B C 1
ATOM 2243 O O . MET B 1 37 ? 6.152 -14.023 -20.547 1 98.81 37 MET B O 1
ATOM 2247 N N . ALA B 1 38 ? 7.117 -14.586 -18.594 1 98.31 38 ALA B N 1
ATOM 2248 C CA . ALA B 1 38 ? 8.477 -14.273 -19.016 1 98.31 38 ALA B CA 1
ATOM 2249 C C . ALA B 1 38 ? 9.125 -15.469 -19.719 1 98.31 38 ALA B C 1
ATOM 2251 O O . ALA B 1 38 ? 10.258 -15.375 -20.188 1 98.31 38 ALA B O 1
ATOM 2252 N N . ASP B 1 39 ? 8.461 -16.562 -19.766 1 97.25 39 ASP B N 1
ATOM 2253 C CA . ASP B 1 39 ? 8.953 -17.781 -20.375 1 97.25 39 ASP B CA 1
ATOM 2254 C C . ASP B 1 39 ? 10.281 -18.219 -19.75 1 97.25 39 ASP B C 1
ATOM 2256 O O . ASP B 1 39 ? 11.242 -18.516 -20.453 1 97.25 39 ASP B O 1
ATOM 2260 N N . ILE B 1 40 ? 10.336 -18.109 -18.469 1 97.56 40 ILE B N 1
ATOM 2261 C CA . ILE B 1 40 ? 11.5 -18.562 -17.719 1 97.56 40 ILE B CA 1
ATOM 2262 C C . ILE B 1 40 ? 11.266 -20 -17.219 1 97.56 40 ILE B C 1
ATOM 2264 O O . ILE B 1 40 ? 10.312 -20.25 -16.469 1 97.56 40 ILE B O 1
ATOM 2268 N N . PRO B 1 41 ? 12.086 -20.906 -17.625 1 96.06 41 PRO B N 1
ATOM 2269 C CA . PRO B 1 41 ? 11.93 -22.281 -17.109 1 96.06 41 PRO B CA 1
ATOM 2270 C C . PRO B 1 41 ? 12.125 -22.359 -15.594 1 96.06 41 PRO B C 1
ATOM 2272 O O . PRO B 1 41 ? 12.992 -21.688 -15.039 1 96.06 41 PRO B O 1
ATOM 2275 N N . TYR B 1 42 ? 11.312 -23.109 -14.977 1 97.62 42 TYR B N 1
ATOM 2276 C CA . TYR B 1 42 ? 11.406 -23.297 -13.531 1 97.62 42 TYR B CA 1
ATOM 2277 C C . TYR B 1 42 ? 10.93 -24.688 -13.133 1 97.62 42 TYR B C 1
ATOM 2279 O O . TYR B 1 42 ? 10.258 -25.375 -13.906 1 97.62 42 TYR B O 1
ATOM 2287 N N . GLU B 1 43 ? 11.359 -25.094 -12.008 1 97.31 43 GLU B N 1
ATOM 2288 C CA . GLU B 1 43 ? 10.914 -26.344 -11.375 1 97.31 43 GLU B CA 1
ATOM 2289 C C . GLU B 1 43 ? 10.242 -26.062 -10.039 1 97.31 43 GLU B C 1
ATOM 2291 O O . GLU B 1 43 ? 10.891 -25.578 -9.102 1 97.31 43 GLU B O 1
ATOM 2296 N N . PRO B 1 44 ? 8.969 -26.328 -9.945 1 97.19 44 PRO B N 1
ATOM 2297 C CA . PRO B 1 44 ? 8.32 -26.141 -8.641 1 97.19 44 PRO B CA 1
ATOM 2298 C C . PRO B 1 44 ? 8.82 -27.125 -7.586 1 97.19 44 PRO B C 1
ATOM 2300 O O . PRO B 1 44 ? 9.031 -28.297 -7.887 1 97.19 44 PRO B O 1
ATOM 2303 N N . VAL B 1 45 ? 9.164 -26.672 -6.48 1 97.25 45 VAL B N 1
ATOM 2304 C CA . VAL B 1 45 ? 9.438 -27.453 -5.281 1 97.25 45 VAL B CA 1
ATOM 2305 C C . VAL B 1 45 ? 8.352 -27.203 -4.242 1 97.25 45 VAL B C 1
ATOM 2307 O O . VAL B 1 45 ? 8.352 -26.188 -3.553 1 97.25 45 VAL B O 1
ATOM 2310 N N . TYR B 1 46 ? 7.453 -28.156 -4.16 1 95.38 46 TYR B N 1
ATOM 2311 C CA . TYR B 1 46 ? 6.281 -27.984 -3.303 1 95.38 46 TYR B CA 1
ATOM 2312 C C . TYR B 1 46 ? 6.625 -28.281 -1.85 1 95.38 46 TYR B C 1
ATOM 2314 O O . TYR B 1 46 ? 7.297 -29.281 -1.556 1 95.38 46 TYR B O 1
ATOM 2322 N N . GLY B 1 47 ? 6.25 -27.422 -0.997 1 89.94 47 GLY B N 1
ATOM 2323 C CA . GLY B 1 47 ? 6.453 -27.578 0.434 1 89.94 47 GLY B CA 1
ATOM 2324 C C . GLY B 1 47 ? 6.031 -26.375 1.243 1 89.94 47 GLY B C 1
ATOM 2325 O O . GLY B 1 47 ? 5.348 -25.484 0.729 1 89.94 47 GLY B O 1
ATOM 2326 N N . ARG B 1 48 ? 6.359 -26.391 2.49 1 84.06 48 ARG B N 1
ATOM 2327 C CA . ARG B 1 48 ? 5.969 -25.312 3.389 1 84.06 48 ARG B CA 1
ATOM 2328 C C . ARG B 1 48 ? 7.191 -24.656 4.027 1 84.06 48 ARG B C 1
ATOM 2330 O O . ARG B 1 48 ? 7.062 -23.875 4.973 1 84.06 48 ARG B O 1
ATOM 2337 N N . SER B 1 49 ? 8.32 -25 3.453 1 90.81 49 SER B N 1
ATOM 2338 C CA . SER B 1 49 ? 9.547 -24.438 3.998 1 90.81 49 SER B CA 1
ATOM 2339 C C . SER B 1 49 ? 9.648 -22.953 3.717 1 90.81 49 SER B C 1
ATOM 2341 O O . SER B 1 49 ? 9.336 -22.5 2.615 1 90.81 49 SER B O 1
ATOM 2343 N N . MET B 1 50 ? 10.086 -22.203 4.695 1 92.94 50 MET B N 1
ATOM 2344 C CA . MET B 1 50 ? 10.25 -20.766 4.555 1 92.94 50 MET B CA 1
ATOM 2345 C C . MET B 1 50 ? 11.609 -20.422 3.957 1 92.94 50 MET B C 1
ATOM 2347 O O . MET B 1 50 ? 12.594 -21.125 4.223 1 92.94 50 MET B O 1
ATOM 2351 N N . GLY B 1 51 ? 11.648 -19.391 3.17 1 95.12 51 GLY B N 1
ATOM 2352 C CA . GLY B 1 51 ? 12.883 -18.938 2.566 1 95.12 51 GLY B CA 1
ATOM 2353 C C . GLY B 1 51 ? 13.672 -18 3.465 1 95.12 51 GLY B C 1
ATOM 2354 O O . GLY B 1 51 ? 13.406 -17.906 4.664 1 95.12 51 GLY B O 1
ATOM 2355 N N . PRO B 1 52 ? 14.703 -17.344 2.873 1 95.75 52 PRO B N 1
ATOM 2356 C CA . PRO B 1 52 ? 15.625 -16.5 3.65 1 95.75 52 PRO B CA 1
ATOM 2357 C C . PRO B 1 52 ? 14.922 -15.352 4.367 1 95.75 52 PRO B C 1
ATOM 2359 O O . PRO B 1 52 ? 15.422 -14.859 5.379 1 95.75 52 PRO B O 1
ATOM 2362 N N . LYS B 1 53 ? 13.789 -14.945 3.967 1 95.69 53 LYS B N 1
ATOM 2363 C CA . LYS B 1 53 ? 13.078 -13.828 4.59 1 95.69 53 LYS B CA 1
ATOM 2364 C C . LYS B 1 53 ? 11.906 -14.32 5.43 1 95.69 53 LYS B C 1
ATOM 2366 O O . LYS B 1 53 ? 11.07 -13.523 5.855 1 95.69 53 LYS B O 1
ATOM 2371 N N . GLY B 1 54 ? 11.883 -15.578 5.559 1 93.88 54 GLY B N 1
ATOM 2372 C CA . GLY B 1 54 ? 10.891 -16.172 6.43 1 93.88 54 GLY B CA 1
ATOM 2373 C C . GLY B 1 54 ? 9.516 -16.266 5.789 1 93.88 54 GLY B C 1
ATOM 2374 O O . GLY B 1 54 ? 8.5 -16.297 6.488 1 93.88 54 GLY B O 1
ATOM 2375 N N . LYS B 1 55 ? 9.5 -16.234 4.488 1 92.88 55 LYS B N 1
ATOM 2376 C CA . LYS B 1 55 ? 8.227 -16.297 3.771 1 92.88 55 LYS B CA 1
ATOM 2377 C C . LYS B 1 55 ? 8.305 -17.234 2.574 1 92.88 55 LYS B C 1
ATOM 2379 O O . LYS B 1 55 ? 9.398 -17.609 2.139 1 92.88 55 LYS B O 1
ATOM 2384 N N . ILE B 1 56 ? 7.219 -17.672 2.178 1 94.19 56 ILE B N 1
ATOM 2385 C CA . ILE B 1 56 ? 7.008 -18.375 0.913 1 94.19 56 ILE B CA 1
ATOM 2386 C C . ILE B 1 56 ? 6.168 -17.5 -0.02 1 94.19 56 ILE B C 1
ATOM 2388 O O . ILE B 1 56 ? 5.246 -16.812 0.426 1 94.19 56 ILE B O 1
ATOM 2392 N N . PRO B 1 57 ? 6.512 -17.391 -1.328 1 96.94 57 PRO B N 1
ATOM 2393 C CA . PRO B 1 57 ? 7.453 -18.203 -2.094 1 96.94 57 PRO B CA 1
ATOM 2394 C C . PRO B 1 57 ? 8.883 -17.688 -2.012 1 96.94 57 PRO B C 1
ATOM 2396 O O . PRO B 1 57 ? 9.117 -16.578 -1.529 1 96.94 57 PRO B O 1
ATOM 2399 N N . TRP B 1 58 ? 9.797 -18.531 -2.402 1 98.25 58 TRP B N 1
ATOM 2400 C CA . TRP B 1 58 ? 11.203 -18.188 -2.621 1 98.25 58 TRP B CA 1
ATOM 2401 C C . TRP B 1 58 ? 11.812 -19.062 -3.701 1 98.25 58 TRP B C 1
ATOM 2403 O O . TRP B 1 58 ? 11.164 -19.984 -4.207 1 98.25 58 TRP B O 1
ATOM 2413 N N . ILE B 1 59 ? 13.062 -18.703 -4.156 1 98.5 59 ILE B N 1
ATOM 2414 C CA . ILE B 1 59 ? 13.672 -19.516 -5.215 1 98.5 59 ILE B CA 1
ATOM 2415 C C . ILE B 1 59 ? 15.102 -19.891 -4.816 1 98.5 59 ILE B C 1
ATOM 2417 O O . ILE B 1 59 ? 15.688 -19.281 -3.918 1 98.5 59 ILE B O 1
ATOM 2421 N N . GLU B 1 60 ? 15.539 -20.891 -5.352 1 97.75 60 GLU B N 1
ATOM 2422 C CA . GLU B 1 60 ? 16.969 -21.203 -5.453 1 97.75 60 GLU B CA 1
ATOM 2423 C C . GLU B 1 60 ? 17.453 -21.047 -6.891 1 97.75 60 GLU B C 1
ATOM 2425 O O . GLU B 1 60 ? 16.812 -21.531 -7.824 1 97.75 60 GLU B O 1
ATOM 2430 N N . TYR B 1 61 ? 18.438 -20.344 -7.102 1 97.06 61 TYR B N 1
ATOM 2431 C CA . TYR B 1 61 ? 19.062 -20.125 -8.398 1 97.06 61 TYR B CA 1
ATOM 2432 C C . TYR B 1 61 ? 20.594 -20.188 -8.273 1 97.06 61 TYR B C 1
ATOM 2434 O O . TYR B 1 61 ? 21.188 -19.391 -7.559 1 97.06 61 TYR B O 1
ATOM 2442 N N . ASN B 1 62 ? 21.188 -21.156 -8.938 1 94.75 62 ASN B N 1
ATOM 2443 C CA . ASN B 1 62 ? 22.625 -21.359 -8.898 1 94.75 62 ASN B CA 1
ATOM 2444 C C . ASN B 1 62 ? 23.156 -21.438 -7.473 1 94.75 62 ASN B C 1
ATOM 2446 O O . ASN B 1 62 ? 24.125 -20.766 -7.117 1 94.75 62 ASN B O 1
ATOM 2450 N N . GLY B 1 63 ? 22.422 -22.062 -6.668 1 92.38 63 GLY B N 1
ATOM 2451 C CA . GLY B 1 63 ? 22.859 -22.359 -5.312 1 92.38 63 GLY B CA 1
ATOM 2452 C C . GLY B 1 63 ? 22.516 -21.266 -4.32 1 92.38 63 GLY B C 1
ATOM 2453 O O . GLY B 1 63 ? 22.812 -21.375 -3.129 1 92.38 63 GLY B O 1
ATOM 2454 N N . GLU B 1 64 ? 21.922 -20.266 -4.762 1 95.75 64 GLU B N 1
ATOM 2455 C CA . GLU B 1 64 ? 21.578 -19.156 -3.871 1 95.75 64 GLU B CA 1
ATOM 2456 C C . GLU B 1 64 ? 20.078 -19.062 -3.643 1 95.75 64 GLU B C 1
ATOM 2458 O O . GLU B 1 64 ? 19.281 -19.172 -4.59 1 95.75 64 GLU B O 1
ATOM 2463 N N . ALA B 1 65 ? 19.703 -18.938 -2.393 1 97.94 65 ALA B N 1
ATOM 2464 C CA . ALA B 1 65 ? 18.297 -18.766 -2.018 1 97.94 65 ALA B CA 1
ATOM 2465 C C . ALA B 1 65 ? 17.906 -17.297 -2.01 1 97.94 65 ALA B C 1
ATOM 2467 O O . ALA B 1 65 ? 18.688 -16.438 -1.574 1 97.94 65 ALA B O 1
ATOM 2468 N N . MET B 1 66 ? 16.781 -17.016 -2.566 1 97.75 66 MET B N 1
ATOM 2469 C CA . MET B 1 66 ? 16.312 -15.633 -2.631 1 97.75 66 MET B CA 1
ATOM 2470 C C . MET B 1 66 ? 14.82 -15.555 -2.314 1 97.75 66 MET B C 1
ATOM 2472 O O . MET B 1 66 ? 14.031 -16.344 -2.828 1 97.75 66 MET B O 1
ATOM 2476 N N . GLY B 1 67 ? 14.477 -14.617 -1.434 1 97.62 67 GLY B N 1
ATOM 2477 C CA . GLY B 1 67 ? 13.078 -14.398 -1.098 1 97.62 67 GLY B CA 1
ATOM 2478 C C . GLY B 1 67 ? 12.539 -13.078 -1.62 1 97.62 67 GLY B C 1
ATOM 2479 O O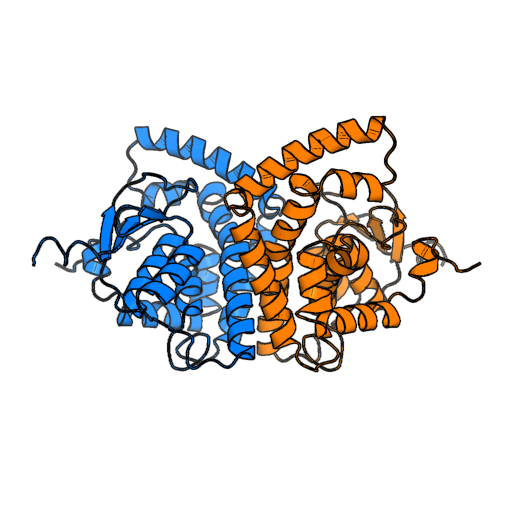 . GLY B 1 67 ? 13.273 -12.297 -2.232 1 97.62 67 GLY B O 1
ATOM 2480 N N . ASP B 1 68 ? 11.211 -12.891 -1.365 1 97.5 68 ASP B N 1
ATOM 2481 C CA . ASP B 1 68 ? 10.445 -11.727 -1.784 1 97.5 68 ASP B CA 1
ATOM 2482 C C . ASP B 1 68 ? 10.156 -11.766 -3.283 1 97.5 68 ASP B C 1
ATOM 2484 O O . ASP B 1 68 ? 11.07 -11.672 -4.102 1 97.5 68 ASP B O 1
ATOM 2488 N N . SER B 1 69 ? 8.922 -11.844 -3.605 1 98.25 69 SER B N 1
ATOM 2489 C CA . SER B 1 69 ? 8.516 -12.047 -4.992 1 98.25 69 SER B CA 1
ATOM 2490 C C . SER B 1 69 ? 8.945 -10.867 -5.867 1 98.25 69 SER B C 1
ATOM 2492 O O . SER B 1 69 ? 9.375 -11.062 -7.008 1 98.25 69 SER B O 1
ATOM 2494 N N . GLY B 1 70 ? 8.883 -9.617 -5.355 1 98.38 70 GLY B N 1
ATOM 2495 C CA . GLY B 1 70 ? 9.305 -8.461 -6.121 1 98.38 70 GLY B CA 1
ATOM 2496 C C . GLY B 1 70 ? 10.797 -8.438 -6.402 1 98.38 70 GLY B C 1
ATOM 2497 O O . GLY B 1 70 ? 11.219 -8.172 -7.531 1 98.38 70 GLY B O 1
ATOM 2498 N N . LEU B 1 71 ? 11.633 -8.75 -5.434 1 98.31 71 LEU B N 1
ATOM 2499 C CA . LEU B 1 71 ? 13.086 -8.781 -5.582 1 98.31 71 LEU B CA 1
ATOM 2500 C C . LEU B 1 71 ? 13.516 -9.906 -6.516 1 98.31 71 LEU B C 1
ATOM 2502 O O . LEU B 1 71 ? 14.453 -9.742 -7.301 1 98.31 71 LEU B O 1
ATOM 2506 N N . ILE B 1 72 ? 12.852 -11.047 -6.395 1 98.56 72 ILE B N 1
ATOM 2507 C CA . ILE B 1 72 ? 13.148 -12.18 -7.266 1 98.56 72 ILE B CA 1
ATOM 2508 C C . ILE B 1 72 ? 12.883 -11.797 -8.719 1 98.56 72 ILE B C 1
ATOM 2510 O O . ILE B 1 72 ? 13.695 -12.078 -9.602 1 98.56 72 ILE B O 1
ATOM 2514 N N . MET B 1 73 ? 11.711 -11.133 -8.992 1 98.81 73 MET B N 1
ATOM 2515 C CA . MET B 1 73 ? 11.383 -10.711 -10.352 1 98.81 73 MET B CA 1
ATOM 2516 C C . MET B 1 73 ? 12.438 -9.75 -10.898 1 98.81 73 MET B C 1
ATOM 2518 O O . MET B 1 73 ? 12.867 -9.891 -12.039 1 98.81 73 MET B O 1
ATOM 2522 N N . GLU B 1 74 ? 12.898 -8.82 -10.094 1 98.38 74 GLU B N 1
ATOM 2523 C CA . GLU B 1 74 ? 13.93 -7.875 -10.516 1 98.38 74 GLU B CA 1
ATOM 2524 C C . GLU B 1 74 ? 15.234 -8.594 -10.852 1 98.38 74 GLU B C 1
ATOM 2526 O O . GLU B 1 74 ? 15.875 -8.281 -11.859 1 98.38 74 GLU B O 1
ATOM 2531 N N . PHE B 1 75 ? 15.609 -9.516 -10 1 98.25 75 PHE B N 1
ATOM 2532 C CA . PHE B 1 75 ? 16.828 -10.289 -10.203 1 98.25 75 PHE B CA 1
ATOM 2533 C C . PHE B 1 75 ? 16.75 -11.07 -11.516 1 98.25 75 PHE B C 1
ATOM 2535 O O . PHE B 1 75 ? 17.688 -11.023 -12.32 1 98.25 75 PHE B O 1
ATOM 2542 N N . LEU B 1 76 ? 15.602 -11.703 -11.727 1 98.31 76 LEU B N 1
ATOM 2543 C CA . LEU B 1 76 ? 15.453 -12.547 -12.906 1 98.31 76 LEU B CA 1
ATOM 2544 C C . LEU B 1 76 ? 15.375 -11.703 -14.18 1 98.31 76 LEU B C 1
ATOM 2546 O O . LEU B 1 76 ? 15.852 -12.125 -15.234 1 98.31 76 LEU B O 1
ATOM 2550 N N . ASN B 1 77 ? 14.711 -10.516 -14.039 1 98.5 77 ASN B N 1
ATOM 2551 C CA . ASN B 1 77 ? 14.742 -9.602 -15.172 1 98.5 77 ASN B CA 1
ATOM 2552 C C . ASN B 1 77 ? 16.172 -9.312 -15.633 1 98.5 77 ASN B C 1
ATOM 2554 O O . ASN B 1 77 ? 16.469 -9.352 -16.828 1 98.5 77 ASN B O 1
ATOM 2558 N N . ARG B 1 78 ? 17.031 -9.07 -14.688 1 97.75 78 ARG B N 1
ATOM 2559 C CA . ARG B 1 78 ? 18.422 -8.758 -15 1 97.75 78 ARG B CA 1
ATOM 2560 C C . ARG B 1 78 ? 19.156 -10 -15.5 1 97.75 78 ARG B C 1
ATOM 2562 O O . ARG B 1 78 ? 19.844 -9.945 -16.516 1 97.75 78 ARG B O 1
ATOM 2569 N N . GLU B 1 79 ? 19 -11.094 -14.82 1 96.69 79 GLU B N 1
ATOM 2570 C CA . GLU B 1 79 ? 19.734 -12.32 -15.078 1 96.69 79 GLU B CA 1
ATOM 2571 C C . GLU B 1 79 ? 19.344 -12.922 -16.422 1 96.69 79 GLU B C 1
ATOM 2573 O O . GLU B 1 79 ? 20.188 -13.5 -17.125 1 96.69 79 GLU B O 1
ATOM 2578 N N . LYS B 1 80 ? 18.094 -12.773 -16.781 1 96.81 80 LYS B N 1
ATOM 2579 C CA . LYS B 1 80 ? 17.594 -13.461 -17.969 1 96.81 80 LYS B CA 1
ATOM 2580 C C . LYS B 1 80 ? 17.328 -12.484 -19.094 1 96.81 80 LYS B C 1
ATOM 2582 O O . LYS B 1 80 ? 16.891 -12.883 -20.188 1 96.81 80 LYS B O 1
ATOM 2587 N N . GLY B 1 81 ? 17.484 -11.164 -18.859 1 97 81 GLY B N 1
ATOM 2588 C CA . GLY B 1 81 ? 17.266 -10.148 -19.875 1 97 81 GLY B CA 1
ATOM 2589 C C . GLY B 1 81 ? 15.812 -10 -20.281 1 97 81 GLY B C 1
ATOM 2590 O O . GLY B 1 81 ? 15.492 -9.844 -21.453 1 97 81 GLY B O 1
ATOM 2591 N N . VAL B 1 82 ? 14.945 -10.148 -19.328 1 97.5 82 VAL B N 1
ATOM 2592 C CA . VAL B 1 82 ? 13.5 -10.047 -19.531 1 97.5 82 VAL B CA 1
ATOM 2593 C C . VAL B 1 82 ? 13.016 -8.664 -19.109 1 97.5 82 VAL B C 1
ATOM 2595 O O . VAL B 1 82 ? 13.484 -8.117 -18.109 1 97.5 82 VAL B O 1
ATOM 2598 N N . ASP B 1 83 ? 12.195 -8.07 -19.938 1 98.31 83 ASP B N 1
ATOM 2599 C CA . ASP B 1 83 ? 11.523 -6.824 -19.578 1 98.31 83 ASP B CA 1
ATOM 2600 C C . ASP B 1 83 ? 10.078 -6.82 -20.062 1 98.31 83 ASP B C 1
ATOM 2602 O O . ASP B 1 83 ? 9.781 -6.316 -21.156 1 98.31 83 ASP B O 1
ATOM 2606 N N . LEU B 1 84 ? 9.188 -7.266 -19.234 1 98.69 84 LEU B N 1
ATOM 2607 C CA . LEU B 1 84 ? 7.777 -7.328 -19.594 1 98.69 84 LEU B CA 1
ATOM 2608 C C . LEU B 1 84 ? 7.184 -5.926 -19.688 1 98.69 84 LEU B C 1
ATOM 2610 O O . LEU B 1 84 ? 6.078 -5.754 -20.219 1 98.69 84 LEU B O 1
ATOM 2614 N N . ASN B 1 85 ? 7.926 -4.906 -19.156 1 98.69 85 ASN B N 1
ATOM 2615 C CA . ASN B 1 85 ? 7.418 -3.541 -19.125 1 98.69 85 ASN B CA 1
ATOM 2616 C C . ASN B 1 85 ? 7.98 -2.703 -20.266 1 98.69 85 ASN B C 1
ATOM 2618 O O . ASN B 1 85 ? 7.824 -1.479 -20.281 1 98.69 85 ASN B O 1
ATOM 2622 N N . ARG B 1 86 ? 8.602 -3.297 -21.219 1 97.75 86 ARG B N 1
ATOM 2623 C CA . ARG B 1 86 ? 9.391 -2.613 -22.234 1 97.75 86 ARG B CA 1
ATOM 2624 C C . ARG B 1 86 ? 8.516 -1.668 -23.062 1 97.75 86 ARG B C 1
ATOM 2626 O O . ARG B 1 86 ? 9.008 -0.662 -23.578 1 97.75 86 ARG B O 1
ATOM 2633 N N . THR B 1 87 ? 7.246 -1.888 -23.219 1 97.25 87 THR B N 1
ATOM 2634 C CA . THR B 1 87 ? 6.398 -1.086 -24.094 1 97.25 87 THR B CA 1
ATOM 2635 C C . THR B 1 87 ? 5.762 0.067 -23.312 1 97.25 87 THR B C 1
ATOM 2637 O O . THR B 1 87 ? 5.102 0.926 -23.906 1 97.25 87 THR B O 1
ATOM 2640 N N . LEU B 1 88 ? 5.961 0.094 -22.047 1 98.62 88 LEU B N 1
ATOM 2641 C CA . LEU B 1 88 ? 5.324 1.109 -21.219 1 98.62 88 LEU B CA 1
ATOM 2642 C C . LEU B 1 88 ? 6.121 2.41 -21.234 1 98.62 88 LEU B C 1
ATOM 2644 O O . LEU B 1 88 ? 7.355 2.387 -21.219 1 98.62 88 LEU B O 1
ATOM 2648 N N . SER B 1 89 ? 5.441 3.541 -21.281 1 98.62 89 SER B N 1
ATOM 2649 C CA . SER B 1 89 ? 6.082 4.824 -21.031 1 98.62 89 SER B CA 1
ATOM 2650 C C . SER B 1 89 ? 6.543 4.926 -19.578 1 98.62 89 SER B C 1
ATOM 2652 O O . SER B 1 89 ? 6.113 4.137 -18.719 1 98.62 89 SER B O 1
ATOM 2654 N N . ASP B 1 90 ? 7.359 5.828 -19.266 1 98.5 90 ASP B N 1
ATOM 2655 C CA . ASP B 1 90 ? 7.805 6.035 -17.891 1 98.5 90 ASP B CA 1
ATOM 2656 C C . ASP B 1 90 ? 6.625 6.34 -16.969 1 98.5 90 ASP B C 1
ATOM 2658 O O . ASP B 1 90 ? 6.562 5.844 -15.836 1 98.5 90 ASP B O 1
ATOM 2662 N N . ALA B 1 91 ? 5.734 7.156 -17.422 1 98.62 91 ALA B N 1
ATOM 2663 C CA . ALA B 1 91 ? 4.543 7.469 -16.641 1 98.62 91 ALA B CA 1
ATOM 2664 C C . ALA B 1 91 ? 3.703 6.219 -16.391 1 98.62 91 ALA B C 1
ATOM 2666 O O . ALA B 1 91 ? 3.158 6.035 -15.297 1 98.62 91 ALA B O 1
ATOM 2667 N N . ASP B 1 92 ? 3.6 5.34 -17.453 1 98.75 92 ASP B N 1
ATOM 2668 C CA . ASP B 1 92 ? 2.854 4.094 -17.312 1 98.75 92 ASP B CA 1
ATOM 2669 C C . ASP B 1 92 ? 3.527 3.17 -16.297 1 98.75 92 ASP B C 1
ATOM 2671 O O . ASP B 1 92 ? 2.85 2.469 -15.539 1 98.75 92 ASP B O 1
ATOM 2675 N N . LYS B 1 93 ? 4.809 3.158 -16.328 1 98.88 93 LYS B N 1
ATOM 2676 C CA . LYS B 1 93 ? 5.543 2.363 -15.344 1 98.88 93 LYS B CA 1
ATOM 2677 C C . LYS B 1 93 ? 5.277 2.863 -13.93 1 98.88 93 LYS B C 1
ATOM 2679 O O . LYS B 1 93 ? 5.176 2.066 -12.992 1 98.88 93 LYS B O 1
ATOM 2684 N N . ALA B 1 94 ? 5.219 4.176 -13.773 1 98.94 94 ALA B N 1
ATOM 2685 C CA . ALA B 1 94 ? 4.902 4.762 -12.469 1 98.94 94 ALA B CA 1
ATOM 2686 C C . ALA B 1 94 ? 3.516 4.336 -12 1 98.94 94 ALA B C 1
ATOM 2688 O O . ALA B 1 94 ? 3.338 3.947 -10.844 1 98.94 94 ALA B O 1
ATOM 2689 N N . VAL B 1 95 ? 2.57 4.371 -12.883 1 98.94 95 VAL B N 1
ATOM 2690 C CA . VAL B 1 95 ? 1.205 3.957 -12.578 1 98.94 95 VAL B CA 1
ATOM 2691 C C . VAL B 1 95 ? 1.181 2.465 -12.258 1 98.94 95 VAL B C 1
ATOM 2693 O O . VAL B 1 95 ? 0.505 2.037 -11.312 1 98.94 95 VAL B O 1
ATOM 2696 N N . SER B 1 96 ? 1.92 1.682 -13.016 1 98.94 96 SER B N 1
ATOM 2697 C CA . SER B 1 96 ? 2.039 0.249 -12.773 1 98.94 96 SER B CA 1
ATOM 2698 C C . SER B 1 96 ? 2.555 -0.03 -11.367 1 98.94 96 SER B C 1
ATOM 2700 O O . SER B 1 96 ? 2.041 -0.912 -10.672 1 98.94 96 SER B O 1
ATOM 2702 N N . ARG B 1 97 ? 3.525 0.73 -10.953 1 98.94 97 ARG B N 1
ATOM 2703 C CA . ARG B 1 97 ? 4.066 0.558 -9.609 1 98.94 97 ARG B CA 1
ATOM 2704 C C . ARG B 1 97 ? 3.018 0.887 -8.555 1 98.94 97 ARG B C 1
ATOM 2706 O O . ARG B 1 97 ? 2.891 0.175 -7.555 1 98.94 97 ARG B O 1
ATOM 2713 N N . ALA B 1 98 ? 2.293 1.95 -8.781 1 98.94 98 ALA B N 1
ATOM 2714 C CA . ALA B 1 98 ? 1.271 2.359 -7.816 1 98.94 98 ALA B CA 1
ATOM 2715 C C . ALA B 1 98 ? 0.229 1.262 -7.621 1 98.94 98 ALA B C 1
ATOM 2717 O O . ALA B 1 98 ? -0.09 0.894 -6.488 1 98.94 98 ALA B O 1
ATOM 2718 N N . PHE B 1 99 ? -0.254 0.671 -8.711 1 99 99 PHE B N 1
ATOM 2719 C CA . PHE B 1 99 ? -1.239 -0.4 -8.609 1 99 99 PHE B CA 1
ATOM 2720 C C . PHE B 1 99 ? -0.627 -1.642 -7.973 1 99 99 PHE B C 1
ATOM 2722 O O . PHE B 1 99 ? -1.286 -2.334 -7.195 1 99 99 PHE B O 1
ATOM 2729 N N . THR B 1 100 ? 0.609 -1.921 -8.344 1 98.94 100 THR B N 1
ATOM 2730 C CA . THR B 1 100 ? 1.292 -3.066 -7.754 1 98.94 100 THR B CA 1
ATOM 2731 C C . THR B 1 100 ? 1.34 -2.943 -6.234 1 98.94 100 THR B C 1
ATOM 2733 O O . THR B 1 100 ? 0.972 -3.877 -5.52 1 98.94 100 THR B O 1
ATOM 2736 N N . LYS B 1 101 ? 1.718 -1.749 -5.789 1 98.94 101 LYS B N 1
ATOM 2737 C CA . LYS B 1 101 ? 1.849 -1.565 -4.344 1 98.94 101 LYS B CA 1
ATOM 2738 C C . LYS B 1 101 ? 0.48 -1.502 -3.672 1 98.94 101 LYS B C 1
ATOM 2740 O O . LYS B 1 101 ? 0.318 -1.952 -2.537 1 98.94 101 LYS B O 1
ATOM 2745 N N . MET B 1 102 ? -0.515 -1.025 -4.367 1 98.94 102 MET B N 1
ATOM 2746 C CA . MET B 1 102 ? -1.864 -1.045 -3.809 1 98.94 102 MET B CA 1
ATOM 2747 C C . MET B 1 102 ? -2.324 -2.475 -3.547 1 98.94 102 MET B C 1
ATOM 2749 O O . MET B 1 102 ? -2.77 -2.797 -2.443 1 98.94 102 MET B O 1
ATOM 2753 N N . VAL B 1 103 ? -2.154 -3.354 -4.504 1 98.88 103 VAL B N 1
ATOM 2754 C CA . VAL B 1 103 ? -2.703 -4.695 -4.348 1 98.88 103 VAL B CA 1
ATOM 2755 C C . VAL B 1 103 ? -1.841 -5.496 -3.373 1 98.88 103 VAL B C 1
ATOM 2757 O O . VAL B 1 103 ? -2.355 -6.32 -2.613 1 98.88 103 VAL B O 1
ATOM 2760 N N . GLU B 1 104 ? -0.555 -5.172 -3.354 1 98.75 104 GLU B N 1
ATOM 2761 C CA . GLU B 1 104 ? 0.349 -5.98 -2.537 1 98.75 104 GLU B CA 1
ATOM 2762 C C . GLU B 1 104 ? 0.342 -5.512 -1.083 1 98.75 104 GLU B C 1
ATOM 2764 O O . GLU B 1 104 ? 0.631 -6.293 -0.174 1 98.75 104 GLU B O 1
ATOM 2769 N N . GLU B 1 105 ? 0.011 -4.18 -0.901 1 98.69 105 GLU B N 1
ATOM 2770 C CA . GLU B 1 105 ? 0.227 -3.625 0.431 1 98.69 105 GLU B CA 1
ATOM 2771 C C . GLU B 1 105 ? -1.092 -3.201 1.073 1 98.69 105 GLU B C 1
ATOM 2773 O O . GLU B 1 105 ? -1.126 -2.84 2.252 1 98.69 105 GLU B O 1
ATOM 2778 N N . ASN B 1 106 ? -2.166 -3.234 0.345 1 98.81 106 ASN B N 1
ATOM 2779 C CA . ASN B 1 106 ? -3.479 -2.918 0.898 1 98.81 106 ASN B CA 1
ATOM 2780 C C . ASN B 1 106 ? -4.477 -4.047 0.656 1 98.81 106 ASN B C 1
ATOM 2782 O O . ASN B 1 106 ? -4.988 -4.645 1.605 1 98.81 106 ASN B O 1
ATOM 2786 N N . THR B 1 107 ? -4.703 -4.426 -0.601 1 98.88 107 THR B N 1
ATOM 2787 C CA . THR B 1 107 ? -5.656 -5.469 -0.964 1 98.88 107 THR B CA 1
ATOM 2788 C C . THR B 1 107 ? -5.289 -6.789 -0.3 1 98.88 107 THR B C 1
ATOM 2790 O O . THR B 1 107 ? -6.16 -7.496 0.214 1 98.88 107 THR B O 1
ATOM 2793 N N . TYR B 1 108 ? -4.051 -7.066 -0.228 1 98.62 108 TYR B N 1
ATOM 2794 C CA . TYR B 1 108 ? -3.541 -8.297 0.371 1 98.62 108 TYR B CA 1
ATOM 2795 C C . TYR B 1 108 ? -4.016 -8.438 1.812 1 98.62 108 TYR B C 1
ATOM 2797 O O . TYR B 1 108 ? -4.473 -9.508 2.221 1 98.62 108 TYR B O 1
ATOM 2805 N N . TRP B 1 109 ? -3.896 -7.359 2.535 1 98.56 109 TRP B N 1
ATOM 2806 C CA . TRP B 1 109 ? -4.207 -7.438 3.961 1 98.56 109 TRP B CA 1
ATOM 2807 C C . TRP B 1 109 ? -5.707 -7.594 4.184 1 98.56 109 TRP B C 1
ATOM 2809 O O . TRP B 1 109 ? -6.133 -8.25 5.133 1 98.56 109 TRP B O 1
ATOM 2819 N N . GLY B 1 110 ? -6.508 -6.938 3.312 1 98.25 110 GLY B N 1
ATOM 2820 C CA . GLY B 1 110 ? -7.934 -7.195 3.373 1 98.25 110 GLY B CA 1
ATOM 2821 C C . GLY B 1 110 ? -8.289 -8.641 3.094 1 98.25 110 GLY B C 1
ATOM 2822 O O . GLY B 1 110 ? -9.148 -9.219 3.77 1 98.25 110 GLY B O 1
ATOM 2823 N N . LEU B 1 111 ? -7.656 -9.242 2.092 1 97.88 111 LEU B N 1
ATOM 2824 C CA . LEU B 1 111 ? -7.852 -10.656 1.778 1 97.88 111 LEU B CA 1
ATOM 2825 C C . LEU B 1 111 ? -7.41 -11.539 2.941 1 97.88 111 LEU B C 1
ATOM 2827 O O . LEU B 1 111 ? -8.078 -12.523 3.266 1 97.88 111 LEU B O 1
ATOM 2831 N N . THR B 1 112 ? -6.285 -11.172 3.551 1 97 112 THR B N 1
ATOM 2832 C CA . THR B 1 112 ? -5.766 -11.898 4.703 1 97 112 THR B CA 1
ATOM 2833 C C . THR B 1 112 ? -6.762 -11.859 5.859 1 97 112 THR B C 1
ATOM 2835 O O . THR B 1 112 ? -7.012 -12.883 6.504 1 97 112 THR B O 1
ATOM 2838 N N . GLN B 1 113 ? -7.344 -10.703 6.121 1 97.62 113 GLN B N 1
ATOM 2839 C CA . GLN B 1 113 ? -8.375 -10.562 7.141 1 97.62 113 GLN B CA 1
ATOM 2840 C C . GLN B 1 113 ? -9.562 -11.484 6.852 1 97.62 113 GLN B C 1
ATOM 2842 O O . GLN B 1 113 ? -10.055 -12.172 7.746 1 97.62 113 GLN B O 1
ATOM 2847 N N . TYR B 1 114 ? -9.984 -11.492 5.645 1 96.69 114 TYR B N 1
ATOM 2848 C CA . TYR B 1 114 ? -11.117 -12.328 5.258 1 96.69 114 TYR B CA 1
ATOM 2849 C C . TYR B 1 114 ? -10.812 -13.805 5.469 1 96.69 114 TYR B C 1
ATOM 2851 O O . TYR B 1 114 ? -11.602 -14.523 6.082 1 96.69 114 TYR B O 1
ATOM 2859 N N . ARG B 1 115 ? -9.656 -14.25 5.039 1 94 115 ARG B N 1
ATOM 2860 C CA . ARG B 1 115 ? -9.305 -15.664 5.027 1 94 115 ARG B CA 1
ATOM 2861 C C . ARG B 1 115 ? -9.016 -16.172 6.434 1 94 115 ARG B C 1
ATOM 2863 O O . ARG B 1 115 ? -9.508 -17.219 6.836 1 94 115 ARG B O 1
ATOM 2870 N N . TRP B 1 116 ? -8.258 -15.406 7.219 1 93.75 116 TRP B N 1
ATOM 2871 C CA . TRP B 1 116 ? -7.68 -15.945 8.445 1 93.75 116 TRP B CA 1
ATOM 2872 C C . TRP B 1 116 ? -8.555 -15.609 9.648 1 93.75 116 TRP B C 1
ATOM 2874 O O . TRP B 1 116 ? -8.492 -16.297 10.672 1 93.75 116 TRP B O 1
ATOM 2884 N N . ILE B 1 117 ? -9.344 -14.492 9.453 1 94.62 117 ILE B N 1
ATOM 2885 C CA . ILE B 1 117 ? -10.102 -14.047 10.617 1 94.62 117 ILE B CA 1
ATOM 2886 C C . ILE B 1 117 ? -11.594 -14.273 10.375 1 94.62 117 ILE B C 1
ATOM 2888 O O . ILE B 1 117 ? -12.258 -14.977 11.141 1 94.62 117 ILE B O 1
ATOM 2892 N N . ASP B 1 118 ? -12.094 -13.805 9.289 1 94.25 118 ASP B N 1
ATOM 2893 C CA . ASP B 1 118 ? -13.539 -13.812 9.07 1 94.25 118 ASP B CA 1
ATOM 2894 C C . ASP B 1 118 ? -14.008 -15.188 8.602 1 94.25 118 ASP B C 1
ATOM 2896 O O . ASP B 1 118 ? -15.156 -15.578 8.844 1 94.25 118 ASP B O 1
ATOM 2900 N N . ASN B 1 119 ? -13.164 -15.906 7.91 1 91.69 119 ASN B N 1
ATOM 2901 C CA . ASN B 1 119 ? -13.586 -17.172 7.309 1 91.69 119 ASN B CA 1
ATOM 2902 C C . ASN B 1 119 ? -12.531 -18.25 7.48 1 91.69 119 ASN B C 1
ATOM 2904 O O . ASN B 1 119 ? -12.188 -18.953 6.527 1 91.69 119 ASN B O 1
ATOM 2908 N N . TYR B 1 120 ? -12.086 -18.422 8.625 1 87.12 120 TYR B N 1
ATOM 2909 C CA . TYR B 1 120 ? -11 -19.328 8.961 1 87.12 120 TYR B CA 1
ATOM 2910 C C . TYR B 1 120 ? -11.383 -20.766 8.633 1 87.12 120 TYR B C 1
ATOM 2912 O O . TYR B 1 120 ? -10.539 -21.547 8.164 1 87.12 120 TYR B O 1
ATOM 2920 N N . ASP B 1 121 ? -12.578 -21.172 8.852 1 84.69 121 ASP B N 1
ATOM 2921 C CA . ASP B 1 121 ? -13.039 -22.531 8.602 1 84.69 121 ASP B CA 1
ATOM 2922 C C . ASP B 1 121 ? -12.953 -22.891 7.121 1 84.69 121 ASP B C 1
ATOM 2924 O O . ASP B 1 121 ? -12.555 -24 6.766 1 84.69 121 ASP B O 1
ATOM 2928 N N . LYS B 1 122 ? -13.289 -21.953 6.273 1 85.12 122 LYS B N 1
ATOM 2929 C CA . LYS B 1 122 ? -13.219 -22.188 4.832 1 85.12 122 LYS B CA 1
ATOM 2930 C C . LYS B 1 122 ? -11.773 -22.312 4.367 1 85.12 122 LYS B C 1
ATOM 2932 O O . LYS B 1 122 ? -11.477 -23.078 3.439 1 85.12 122 LYS B O 1
ATOM 2937 N N . LEU B 1 123 ? -10.945 -21.562 4.965 1 82.25 123 LEU B N 1
ATOM 2938 C CA . LEU B 1 123 ? -9.523 -21.672 4.656 1 82.25 123 LEU B CA 1
ATOM 2939 C C . LEU B 1 123 ? -9 -23.062 4.984 1 82.25 123 LEU B C 1
ATOM 2941 O O . LEU B 1 123 ? -8.211 -23.625 4.223 1 82.25 123 LEU B O 1
ATOM 2945 N N . GLN B 1 124 ? -9.406 -23.578 6.082 1 81.19 124 GLN B N 1
ATOM 2946 C CA . GLN B 1 124 ? -9 -24.906 6.504 1 81.19 124 GLN B CA 1
ATOM 2947 C C . GLN B 1 124 ? -9.445 -25.969 5.488 1 81.19 124 GLN B C 1
ATOM 2949 O O . GLN B 1 124 ? -8.711 -26.922 5.223 1 81.19 124 GLN B O 1
ATOM 2954 N N . GLU B 1 125 ? -10.547 -25.734 4.98 1 81.75 125 GLU B N 1
ATOM 2955 C CA . GLU B 1 125 ? -11.07 -26.656 3.984 1 81.75 125 GLU B CA 1
ATOM 2956 C C . GLU B 1 125 ? -10.211 -26.656 2.723 1 81.75 125 GLU B C 1
ATOM 2958 O O . GLU B 1 125 ? -10.086 -27.688 2.053 1 81.75 125 GLU B O 1
ATOM 2963 N N . LEU B 1 126 ? -9.688 -25.578 2.391 1 79.75 126 LEU B N 1
ATOM 2964 C CA . LEU B 1 126 ? -8.844 -25.453 1.203 1 79.75 126 LEU B CA 1
ATOM 2965 C C . LEU B 1 126 ? -7.547 -26.234 1.376 1 79.75 126 LEU B C 1
ATOM 2967 O O . LEU B 1 126 ? -7.023 -26.797 0.413 1 79.75 126 LEU B O 1
ATOM 2971 N N . PHE B 1 127 ? -6.996 -26.203 2.586 1 73.56 127 PHE B N 1
ATOM 2972 C CA . PHE B 1 127 ? -5.734 -26.891 2.855 1 73.56 127 PHE B CA 1
ATOM 2973 C C . PHE B 1 127 ? -5.957 -28.375 3.049 1 73.56 127 PHE B C 1
ATOM 2975 O O . PHE B 1 127 ? -5.008 -29.156 3.035 1 73.56 127 PHE B O 1
ATOM 2982 N N . GLU B 1 128 ? -7.008 -28.906 2.816 1 66.44 128 GLU B N 1
ATOM 2983 C CA . GLU B 1 128 ? -7.297 -30.297 3.127 1 66.44 128 GLU B CA 1
ATOM 2984 C C . GLU B 1 128 ? -6.508 -30.766 4.344 1 66.44 128 GLU B C 1
ATOM 2986 O O . GLU B 1 128 ? -5.852 -31.812 4.301 1 66.44 128 GLU B O 1
ATOM 2991 N N . VAL B 1 129 ? -6.332 -29.969 5.355 1 61.03 129 VAL B N 1
ATOM 2992 C CA . VAL B 1 129 ? -5.348 -30.109 6.422 1 61.03 129 VAL B CA 1
ATOM 2993 C C . VAL B 1 129 ? -5.809 -31.172 7.418 1 61.03 129 VAL B C 1
ATOM 2995 O O . VAL B 1 129 ? -6.969 -31.172 7.84 1 61.03 129 VAL B O 1
ATOM 2998 N N . PRO B 1 130 ? -4.926 -32.188 7.664 1 59.59 130 PRO B N 1
ATOM 2999 C CA . PRO B 1 130 ? -5.164 -33.094 8.773 1 59.59 130 PRO B CA 1
ATOM 3000 C C . PRO B 1 130 ? -5.273 -32.406 10.117 1 59.59 130 PRO B C 1
ATOM 3002 O O . PRO B 1 130 ? -4.875 -31.234 10.25 1 59.59 130 PRO B O 1
ATOM 3005 N N . TRP B 1 131 ? -5.836 -33.062 11.102 1 52.66 131 TRP B N 1
ATOM 3006 C CA . TRP B 1 131 ? -6.164 -32.5 12.406 1 52.66 131 TRP B CA 1
ATOM 3007 C C . TRP B 1 131 ? -4.941 -31.844 13.039 1 52.66 131 TRP B C 1
ATOM 3009 O O . TRP B 1 131 ? -5.047 -30.781 13.664 1 52.66 131 TRP B O 1
ATOM 3019 N N . ILE B 1 132 ? -3.773 -32.469 13.008 1 52.09 132 ILE B N 1
ATOM 3020 C CA . ILE B 1 132 ? -2.555 -31.969 13.625 1 52.09 132 ILE B CA 1
ATOM 3021 C C . ILE B 1 132 ? -2.172 -30.625 12.977 1 52.09 132 ILE B C 1
ATOM 3023 O O . ILE B 1 132 ? -1.696 -29.719 13.664 1 52.09 132 ILE B O 1
ATOM 3027 N N . ALA B 1 133 ? -2.498 -30.5 11.758 1 62.44 133 ALA B N 1
ATOM 3028 C CA . ALA B 1 133 ? -2.189 -29.281 11.016 1 62.44 133 ALA B CA 1
ATOM 3029 C C . ALA B 1 133 ? -3.123 -28.141 11.414 1 62.44 133 ALA B C 1
ATOM 3031 O O . ALA B 1 133 ? -2.768 -26.969 11.289 1 62.44 133 ALA B O 1
ATOM 3032 N N . MET B 1 134 ? -4.109 -28.672 12.117 1 63.66 134 MET B N 1
ATOM 3033 C CA . MET B 1 134 ? -5.078 -27.672 12.57 1 63.66 134 MET B CA 1
ATOM 3034 C C . MET B 1 134 ? -4.5 -26.828 13.695 1 63.66 134 MET B C 1
ATOM 3036 O O . MET B 1 134 ? -4.797 -25.625 13.789 1 63.66 134 MET B O 1
ATOM 3040 N N . ILE B 1 135 ? -3.652 -27.453 14.57 1 62.22 135 ILE B N 1
ATOM 3041 C CA . ILE B 1 135 ? -3.02 -26.719 15.656 1 62.22 135 ILE B CA 1
ATOM 3042 C C . ILE B 1 135 ? -2.084 -25.656 15.078 1 62.22 135 ILE B C 1
ATOM 3044 O O . ILE B 1 135 ? -2.086 -24.5 15.523 1 62.22 135 ILE B O 1
ATOM 3048 N N . PHE B 1 136 ? -1.383 -26.031 14.156 1 68.19 136 PHE B N 1
ATOM 3049 C CA . PHE B 1 136 ? -0.458 -25.109 13.508 1 68.19 136 PHE B CA 1
ATOM 3050 C C . PHE B 1 136 ? -1.214 -23.984 12.82 1 68.19 136 PHE B C 1
ATOM 3052 O O . PHE B 1 136 ? -0.794 -22.828 12.867 1 68.19 136 PHE B O 1
ATOM 3059 N N . LEU B 1 137 ? -2.332 -24.375 12.445 1 69.75 137 LEU B N 1
ATOM 3060 C CA . LEU B 1 137 ? -3.139 -23.375 11.75 1 69.75 137 LEU B CA 1
ATOM 3061 C C . LEU B 1 137 ? -3.734 -22.375 12.734 1 69.75 137 LEU B C 1
ATOM 3063 O O . LEU B 1 137 ? -3.85 -21.188 12.422 1 69.75 137 LEU B O 1
ATOM 3067 N N . ARG B 1 138 ? -4.039 -22.875 13.93 1 73.81 138 ARG B N 1
ATOM 3068 C CA . ARG B 1 138 ? -4.582 -21.984 14.953 1 73.81 138 ARG B CA 1
ATOM 3069 C C . ARG B 1 138 ? -3.533 -20.984 15.43 1 73.81 138 ARG B C 1
ATOM 3071 O O . ARG B 1 138 ? -3.838 -19.812 15.648 1 73.81 138 ARG B O 1
ATOM 3078 N N . HIS B 1 139 ? -2.383 -21.484 15.648 1 79.19 139 HIS B N 1
ATOM 3079 C CA . HIS B 1 139 ? -1.282 -20.609 16.016 1 79.19 139 HIS B CA 1
ATOM 3080 C C . HIS B 1 139 ? -1.008 -19.594 14.906 1 79.19 139 HIS B C 1
ATOM 3082 O O . HIS B 1 139 ? -0.766 -18.406 15.188 1 79.19 139 HIS B O 1
ATOM 3088 N N . ALA B 1 140 ? -1.185 -20.016 13.773 1 81 140 ALA B N 1
ATOM 3089 C CA . ALA B 1 140 ? -0.994 -19.125 12.625 1 81 140 ALA B CA 1
ATOM 3090 C C . ALA B 1 140 ? -2.064 -18.047 12.586 1 81 140 ALA B C 1
ATOM 3092 O O . ALA B 1 140 ? -1.771 -16.891 12.273 1 81 140 ALA B O 1
ATOM 3093 N N . LYS B 1 141 ? -3.246 -18.469 12.992 1 87.06 141 LYS B N 1
ATOM 3094 C CA . LYS B 1 141 ? -4.336 -17.5 13.039 1 87.06 141 LYS B CA 1
ATOM 3095 C C . LYS B 1 141 ? -4.039 -16.375 14.031 1 87.06 141 LYS B C 1
ATOM 3097 O O . LYS B 1 141 ? -4.246 -15.203 13.727 1 87.06 141 LYS B O 1
ATOM 3102 N N . GLY B 1 142 ? -3.568 -16.781 15.25 1 88.81 142 GLY B N 1
ATOM 3103 C CA . GLY B 1 142 ? -3.201 -15.781 16.25 1 88.81 142 GLY B CA 1
ATOM 3104 C C . GLY B 1 142 ? -2.113 -14.836 15.773 1 88.81 142 GLY B C 1
ATOM 3105 O O . GLY B 1 142 ? -2.205 -13.625 15.977 1 88.81 142 GLY B O 1
ATOM 3106 N N . ASN B 1 143 ? -1.195 -15.344 15.141 1 91.56 143 ASN B N 1
ATOM 3107 C CA . ASN B 1 143 ? -0.102 -14.555 14.586 1 91.56 143 ASN B CA 1
ATOM 3108 C C . ASN B 1 143 ? -0.593 -13.594 13.508 1 91.56 143 ASN B C 1
ATOM 3110 O O . ASN B 1 143 ? -0.152 -12.445 13.438 1 91.56 143 ASN B O 1
ATOM 3114 N N . VAL B 1 144 ? -1.496 -14.094 12.703 1 94.75 144 VAL B N 1
ATOM 3115 C CA . VAL B 1 144 ? -2.035 -13.273 11.617 1 94.75 144 VAL B CA 1
ATOM 3116 C C . VAL B 1 144 ? -2.836 -12.109 12.188 1 94.75 144 VAL B C 1
ATOM 3118 O O . VAL B 1 144 ? -2.764 -10.992 11.68 1 94.75 144 VAL B O 1
ATOM 3121 N N . LYS B 1 145 ? -3.576 -12.383 13.234 1 95.31 145 LYS B N 1
ATOM 3122 C CA . LYS B 1 145 ? -4.34 -11.32 13.891 1 95.31 145 LYS B CA 1
ATOM 3123 C C . LYS B 1 145 ? -3.424 -10.203 14.375 1 95.31 145 LYS B C 1
ATOM 3125 O O . LYS B 1 145 ? -3.738 -9.023 14.219 1 95.31 145 LYS B O 1
ATOM 3130 N N . GLN B 1 146 ? -2.344 -10.594 14.938 1 94.75 146 GLN B N 1
ATOM 3131 C CA . GLN B 1 146 ? -1.375 -9.617 15.422 1 94.75 146 GLN B CA 1
ATOM 3132 C C . GLN B 1 146 ? -0.779 -8.82 14.266 1 94.75 146 GLN B C 1
ATOM 3134 O O . GLN B 1 146 ? -0.576 -7.609 14.383 1 94.75 146 GLN B O 1
ATOM 3139 N N . LYS B 1 147 ? -0.498 -9.492 13.211 1 96.25 147 LYS B N 1
ATOM 3140 C CA . LYS B 1 147 ? 0.05 -8.812 12.039 1 96.25 147 LYS B CA 1
ATOM 3141 C C . LYS B 1 147 ? -0.955 -7.82 11.461 1 96.25 147 LYS B C 1
ATOM 3143 O O . LYS B 1 147 ? -0.581 -6.723 11.039 1 96.25 147 LYS B O 1
ATOM 3148 N N . LEU B 1 148 ? -2.221 -8.188 11.43 1 97.69 148 LEU B N 1
ATOM 3149 C CA . LEU B 1 148 ? -3.279 -7.324 10.93 1 97.69 148 LEU B CA 1
ATOM 3150 C C . LEU B 1 148 ? -3.43 -6.082 11.805 1 97.69 148 LEU B C 1
ATOM 3152 O O . LEU B 1 148 ? -3.633 -4.98 11.289 1 97.69 148 LEU B O 1
ATOM 3156 N N . MET B 1 149 ? -3.297 -6.27 13.125 1 95.69 149 MET B N 1
ATOM 3157 C CA . MET B 1 149 ? -3.344 -5.145 14.055 1 95.69 149 MET B CA 1
ATOM 3158 C C . MET B 1 149 ? -2.146 -4.223 13.852 1 95.69 149 MET B C 1
ATOM 3160 O O . MET B 1 149 ? -2.291 -2.998 13.859 1 95.69 149 MET B O 1
ATOM 3164 N N . ALA B 1 150 ? -1.024 -4.82 13.656 1 94.5 150 ALA B N 1
ATOM 3165 C CA . ALA B 1 150 ? 0.198 -4.055 13.445 1 94.5 150 ALA B CA 1
ATOM 3166 C C . ALA B 1 150 ? 0.123 -3.254 12.148 1 94.5 150 ALA B C 1
ATOM 3168 O O . ALA B 1 150 ? 0.562 -2.104 12.094 1 94.5 150 ALA B O 1
ATOM 3169 N N . HIS B 1 151 ? -0.402 -3.826 11.141 1 95.38 151 HIS B N 1
ATOM 3170 C CA . HIS B 1 151 ? -0.589 -3.164 9.859 1 95.38 151 HIS B CA 1
ATOM 3171 C C . HIS B 1 151 ? -1.59 -2.018 9.969 1 95.38 151 HIS B C 1
ATOM 3173 O O . HIS B 1 151 ? -1.433 -0.985 9.312 1 95.38 151 HIS B O 1
ATOM 3179 N N . GLY B 1 152 ? -2.551 -2.166 10.695 1 95.38 152 GLY B N 1
ATOM 3180 C CA . GLY B 1 152 ? -3.566 -1.145 10.891 1 95.38 152 GLY B CA 1
ATOM 3181 C C . GLY B 1 152 ? -4.938 -1.562 10.391 1 95.38 152 GLY B C 1
ATOM 3182 O O . GLY B 1 152 ? -5.957 -1.139 10.938 1 95.38 152 GLY B O 1
ATOM 3183 N N . ILE B 1 153 ? -4.977 -2.459 9.383 1 97.5 153 ILE B N 1
ATOM 3184 C CA . ILE B 1 153 ? -6.262 -2.805 8.789 1 97.5 153 ILE B CA 1
ATOM 3185 C C . ILE B 1 153 ? -7.098 -3.596 9.789 1 97.5 153 ILE B C 1
ATOM 3187 O O . ILE B 1 153 ? -8.328 -3.527 9.773 1 97.5 153 ILE B O 1
ATOM 3191 N N . GLY B 1 154 ? -6.449 -4.293 10.742 1 97.19 154 GLY B N 1
ATOM 3192 C CA . GLY B 1 154 ? -7.141 -5.078 11.75 1 97.19 154 GLY B CA 1
ATOM 3193 C C . GLY B 1 154 ? -7.844 -4.227 12.797 1 97.19 154 GLY B C 1
ATOM 3194 O O . GLY B 1 154 ? -8.578 -4.742 13.633 1 97.19 154 GLY B O 1
ATOM 3195 N N . ARG B 1 155 ? -7.648 -2.904 12.688 1 97.06 155 ARG B N 1
ATOM 3196 C CA . ARG B 1 155 ? -8.242 -1.979 13.648 1 97.06 155 ARG B CA 1
ATOM 3197 C C . ARG B 1 155 ? -9.586 -1.462 13.156 1 97.06 155 ARG B C 1
ATOM 3199 O O . ARG B 1 155 ? -10.289 -0.75 13.875 1 97.06 155 ARG B O 1
ATOM 3206 N N . HIS B 1 156 ? -9.93 -1.835 11.969 1 98.12 156 HIS B N 1
ATOM 3207 C CA . HIS B 1 156 ? -11.188 -1.405 11.359 1 98.12 156 HIS B CA 1
ATOM 3208 C C . HIS B 1 156 ? -12.281 -2.441 11.578 1 98.12 156 HIS B C 1
ATOM 3210 O O . HIS B 1 156 ? -11.992 -3.621 11.781 1 98.12 156 HIS B O 1
ATOM 3216 N N . SER B 1 157 ? -13.531 -1.955 11.57 1 97.25 157 SER B N 1
ATOM 3217 C CA . SER B 1 157 ? -14.664 -2.879 11.586 1 97.25 157 SER B CA 1
ATOM 3218 C C . SER B 1 157 ? -14.742 -3.68 10.289 1 97.25 157 SER B C 1
ATOM 3220 O O . SER B 1 157 ? -14.141 -3.303 9.281 1 97.25 157 SER B O 1
ATOM 3222 N N . ARG B 1 158 ? -15.477 -4.754 10.352 1 96.19 158 ARG B N 1
ATOM 3223 C CA . ARG B 1 158 ? -15.68 -5.582 9.164 1 96.19 158 ARG B CA 1
ATOM 3224 C C . ARG B 1 158 ? -16.25 -4.762 8.008 1 96.19 158 ARG B C 1
ATOM 3226 O O . ARG B 1 158 ? -15.789 -4.887 6.871 1 96.19 158 ARG B O 1
ATOM 3233 N N . GLU B 1 159 ? -17.203 -3.908 8.273 1 97.25 159 GLU B N 1
ATOM 3234 C CA . GLU B 1 159 ? -17.828 -3.076 7.254 1 97.25 159 GLU B CA 1
ATOM 3235 C C . GLU B 1 159 ? -16.828 -2.1 6.645 1 97.25 159 GLU B C 1
ATOM 3237 O O . GLU B 1 159 ? -16.828 -1.871 5.434 1 97.25 159 GLU B O 1
ATOM 3242 N N . GLN B 1 160 ? -16 -1.578 7.512 1 98.12 160 GLN B N 1
ATOM 3243 C CA . GLN B 1 160 ? -14.984 -0.647 7.035 1 98.12 160 GLN B CA 1
ATOM 3244 C C . GLN B 1 160 ? -13.961 -1.357 6.16 1 98.12 160 GLN B C 1
ATOM 3246 O O . GLN B 1 160 ? -13.523 -0.817 5.141 1 98.12 160 GLN B O 1
ATOM 3251 N N . ILE B 1 161 ? -13.547 -2.561 6.527 1 98.5 161 ILE B N 1
ATOM 3252 C CA . ILE B 1 161 ? -12.594 -3.332 5.734 1 98.5 161 ILE B CA 1
ATOM 3253 C C . ILE B 1 161 ? -13.211 -3.68 4.379 1 98.5 161 ILE B C 1
ATOM 3255 O O . ILE B 1 161 ? -12.555 -3.574 3.344 1 98.5 161 ILE B O 1
ATOM 3259 N N . GLU B 1 162 ? -14.531 -4.027 4.395 1 98.06 162 GLU B N 1
ATOM 3260 C CA . GLU B 1 162 ? -15.234 -4.309 3.148 1 98.06 162 GLU B CA 1
ATOM 3261 C C . GLU B 1 162 ? -15.242 -3.092 2.23 1 98.06 162 GLU B C 1
ATOM 3263 O O . GLU B 1 162 ? -15.047 -3.221 1.019 1 98.06 162 GLU B O 1
ATOM 3268 N N . GLY B 1 163 ? -15.438 -1.919 2.818 1 98.38 163 GLY B N 1
ATOM 3269 C CA . GLY B 1 163 ? -15.383 -0.691 2.043 1 98.38 163 GLY B CA 1
ATOM 3270 C C . GLY B 1 163 ? -14.008 -0.416 1.462 1 98.38 163 GLY B C 1
ATOM 3271 O O . GLY B 1 163 ? -13.883 0.013 0.312 1 98.38 163 GLY B O 1
ATOM 3272 N N . ILE B 1 164 ? -12.969 -0.677 2.234 1 98.75 164 ILE B N 1
ATOM 3273 C CA . ILE B 1 164 ? -11.594 -0.487 1.784 1 98.75 164 ILE B CA 1
ATOM 3274 C C . ILE B 1 164 ? -11.305 -1.415 0.607 1 98.75 164 ILE B C 1
ATOM 3276 O O . ILE B 1 164 ? -10.758 -0.984 -0.412 1 98.75 164 ILE B O 1
ATOM 3280 N N . MET B 1 165 ? -11.703 -2.676 0.713 1 98.81 165 MET B N 1
ATOM 3281 C CA . MET B 1 165 ? -11.477 -3.666 -0.335 1 98.81 165 MET B CA 1
ATOM 3282 C C . MET B 1 165 ? -12.273 -3.32 -1.591 1 98.81 165 MET B C 1
ATOM 3284 O O . MET B 1 165 ? -11.766 -3.453 -2.707 1 98.81 165 MET B O 1
ATOM 3288 N N . GLU B 1 166 ? -13.5 -2.889 -1.385 1 98.81 166 GLU B N 1
ATOM 3289 C CA . GLU B 1 166 ? -14.336 -2.512 -2.521 1 98.81 166 GLU B CA 1
ATOM 3290 C C . GLU B 1 166 ? -13.703 -1.38 -3.322 1 98.81 166 GLU B C 1
ATOM 3292 O O . GLU B 1 166 ? -13.719 -1.398 -4.555 1 98.81 166 GLU B O 1
ATOM 3297 N N . LYS B 1 167 ? -13.141 -0.428 -2.65 1 98.81 167 LYS B N 1
ATOM 3298 C CA . LYS B 1 167 ? -12.508 0.703 -3.32 1 98.81 167 LYS B CA 1
ATOM 3299 C C . LYS B 1 167 ? -11.297 0.252 -4.133 1 98.81 167 LYS B C 1
ATOM 3301 O O . LYS B 1 167 ? -11.07 0.738 -5.246 1 98.81 167 LYS B O 1
ATOM 3306 N N . ASP B 1 168 ? -10.484 -0.667 -3.584 1 98.94 168 ASP B N 1
ATOM 3307 C CA . ASP B 1 168 ? -9.352 -1.196 -4.336 1 98.94 168 ASP B CA 1
ATOM 3308 C C . ASP B 1 168 ? -9.82 -1.919 -5.598 1 98.94 168 ASP B C 1
ATOM 3310 O O . ASP B 1 168 ? -9.328 -1.648 -6.695 1 98.94 168 ASP B O 1
ATOM 3314 N N . LEU B 1 169 ? -10.789 -2.82 -5.418 1 98.94 169 LEU B N 1
ATOM 3315 C CA . LEU B 1 169 ? -11.25 -3.668 -6.516 1 98.94 169 LEU B CA 1
ATOM 3316 C C . LEU B 1 169 ? -11.938 -2.836 -7.59 1 98.94 169 LEU B C 1
ATOM 3318 O O . LEU B 1 169 ? -11.727 -3.057 -8.781 1 98.94 169 LEU B O 1
ATOM 3322 N N . LYS B 1 170 ? -12.695 -1.831 -7.199 1 98.94 170 LYS B N 1
ATOM 3323 C CA . LYS B 1 170 ? -13.352 -0.96 -8.172 1 98.94 170 LYS B CA 1
ATOM 3324 C C . LYS B 1 170 ? -12.336 -0.07 -8.883 1 98.94 170 LYS B C 1
ATOM 3326 O O . LYS B 1 170 ? -12.508 0.245 -10.062 1 98.94 170 LYS B O 1
ATOM 3331 N N . ALA B 1 171 ? -11.289 0.316 -8.18 1 98.94 171 ALA B N 1
ATOM 3332 C CA . ALA B 1 171 ? -10.234 1.092 -8.836 1 98.94 171 ALA B CA 1
ATOM 3333 C C . ALA B 1 171 ? -9.562 0.282 -9.938 1 98.94 171 ALA B C 1
ATOM 3335 O O . ALA B 1 171 ? -9.336 0.79 -11.039 1 98.94 171 ALA B O 1
ATOM 3336 N N . ILE B 1 172 ? -9.242 -1.001 -9.641 1 99 172 ILE B N 1
ATOM 3337 C CA . ILE B 1 172 ? -8.633 -1.863 -10.648 1 99 172 ILE B CA 1
ATOM 3338 C C . ILE B 1 172 ? -9.578 -2.029 -11.836 1 99 172 ILE B C 1
ATOM 3340 O O . ILE B 1 172 ? -9.172 -1.894 -12.992 1 99 172 ILE B O 1
ATOM 3344 N N . SER B 1 173 ? -10.844 -2.271 -11.5 1 98.94 173 SER B N 1
ATOM 3345 C CA . SER B 1 173 ? -11.859 -2.48 -12.531 1 98.94 173 SER B CA 1
ATOM 3346 C C . SER B 1 173 ? -11.992 -1.259 -13.43 1 98.94 173 SER B C 1
ATOM 3348 O O . SER B 1 173 ? -12 -1.382 -14.656 1 98.94 173 SER B O 1
ATOM 3350 N N . THR B 1 174 ? -12.125 -0.113 -12.812 1 98.94 174 THR B N 1
ATOM 3351 C CA . THR B 1 174 ? -12.32 1.139 -13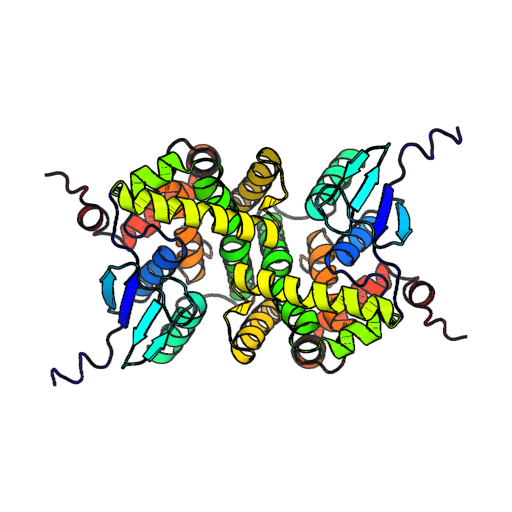.539 1 98.94 174 THR B CA 1
ATOM 3352 C C . THR B 1 174 ? -11.117 1.448 -14.422 1 98.94 174 THR B C 1
ATOM 3354 O O . THR B 1 174 ? -11.281 1.836 -15.586 1 98.94 174 THR B O 1
ATOM 3357 N N . PHE B 1 175 ? -9.938 1.253 -13.93 1 98.94 175 PHE B N 1
ATOM 3358 C CA . PHE B 1 175 ? -8.727 1.547 -14.695 1 98.94 175 PHE B CA 1
ATOM 3359 C C . PHE B 1 175 ? -8.555 0.55 -15.836 1 98.94 175 PHE B C 1
ATOM 3361 O O . PHE B 1 175 ? -8.109 0.915 -16.922 1 98.94 175 PHE B O 1
ATOM 3368 N N . LEU B 1 176 ? -8.836 -0.708 -15.57 1 98.94 176 LEU B N 1
ATOM 3369 C CA . LEU B 1 176 ? -8.789 -1.737 -16.594 1 98.94 176 LEU B CA 1
ATOM 3370 C C . LEU B 1 176 ? -9.719 -1.385 -17.766 1 98.94 176 LEU B C 1
ATOM 3372 O O . LEU B 1 176 ? -9.328 -1.478 -18.922 1 98.94 176 LEU B O 1
ATOM 3376 N N . GLY B 1 177 ? -10.953 -1.001 -17.375 1 98.62 177 GLY B N 1
ATOM 3377 C CA . GLY B 1 177 ? -11.922 -0.68 -18.422 1 98.62 177 GLY B CA 1
ATOM 3378 C C . GLY B 1 177 ? -12.164 -1.828 -19.375 1 98.62 177 GLY B C 1
ATOM 3379 O O . GLY B 1 177 ? -12.484 -2.941 -18.953 1 98.62 177 GLY B O 1
ATOM 3380 N N . THR B 1 178 ? -11.859 -1.602 -20.594 1 98.38 178 THR B N 1
ATOM 3381 C CA . THR B 1 178 ? -12.102 -2.621 -21.609 1 98.38 178 THR B CA 1
ATOM 3382 C C . THR B 1 178 ? -10.789 -3.227 -22.094 1 98.38 178 THR B C 1
ATOM 3384 O O . THR B 1 178 ? -10.781 -4.031 -23.031 1 98.38 178 THR B O 1
ATOM 3387 N N . LYS B 1 179 ? -9.695 -2.793 -21.531 1 98.69 179 LYS B N 1
ATOM 3388 C CA . LYS B 1 179 ? -8.391 -3.303 -21.953 1 98.69 179 LYS B CA 1
ATOM 3389 C C . LYS B 1 179 ? -8.258 -4.789 -21.641 1 98.69 179 LYS B C 1
ATOM 3391 O O . LYS B 1 179 ? -8.727 -5.25 -20.594 1 98.69 179 LYS B O 1
ATOM 3396 N N . PRO B 1 180 ? -7.574 -5.539 -22.438 1 98.75 180 PRO B N 1
ATOM 3397 C CA . PRO B 1 180 ? -7.336 -6.945 -22.109 1 98.75 180 PRO B CA 1
ATOM 3398 C C . PRO B 1 180 ? -6.465 -7.129 -20.875 1 98.75 180 PRO B C 1
ATOM 3400 O O . PRO B 1 180 ? -6.664 -8.078 -20.109 1 98.75 180 PRO B O 1
ATOM 3403 N N . TYR B 1 181 ? -5.496 -6.242 -20.734 1 98.88 181 TYR B N 1
ATOM 3404 C CA . TYR B 1 181 ? -4.621 -6.25 -19.578 1 98.88 181 TYR B CA 1
ATOM 3405 C C . TYR B 1 181 ? -4.527 -4.859 -18.953 1 98.88 181 TYR B C 1
ATOM 3407 O O . TYR B 1 181 ? -4.965 -3.875 -19.547 1 98.88 181 TYR B O 1
ATOM 3415 N N . LEU B 1 182 ? -4.016 -4.73 -17.797 1 98.94 182 LEU B N 1
ATOM 3416 C CA . LEU B 1 182 ? -4.199 -3.531 -16.984 1 98.94 182 LEU B CA 1
ATOM 3417 C C . LEU B 1 182 ? -3.637 -2.303 -17.703 1 98.94 182 LEU B C 1
ATOM 3419 O O . LEU B 1 182 ? -4.227 -1.223 -17.641 1 98.94 182 LEU B O 1
ATOM 3423 N N . MET B 1 183 ? -2.457 -2.512 -18.359 1 98.81 183 MET B N 1
ATOM 3424 C CA . MET B 1 183 ? -1.808 -1.349 -18.969 1 98.81 183 MET B CA 1
ATOM 3425 C C . MET B 1 183 ? -2.066 -1.294 -20.469 1 98.81 183 MET B C 1
ATOM 3427 O O . MET B 1 183 ? -1.554 -0.411 -21.156 1 98.81 183 MET B O 1
ATOM 3431 N N . GLY B 1 184 ? -2.838 -2.291 -21 1 98.38 184 GLY B N 1
ATOM 3432 C CA . GLY B 1 184 ? -3.119 -2.244 -22.422 1 98.38 184 GLY B CA 1
ATOM 3433 C C . GLY B 1 184 ? -3.254 -3.619 -23.047 1 98.38 184 GLY B C 1
ATOM 3434 O O . GLY B 1 184 ? -3.844 -4.523 -22.453 1 98.38 184 GLY B O 1
ATOM 3435 N N . ASP B 1 185 ? -2.697 -3.756 -24.172 1 98.12 185 ASP B N 1
ATOM 3436 C CA . ASP B 1 185 ? -2.975 -4.914 -25.016 1 98.12 185 ASP B CA 1
ATOM 3437 C C . ASP B 1 185 ? -2.111 -6.105 -24.625 1 98.12 185 ASP B C 1
ATOM 3439 O O . ASP B 1 185 ? -2.469 -7.258 -24.875 1 98.12 185 ASP B O 1
ATOM 3443 N N . GLU B 1 186 ? -1.009 -5.836 -24.016 1 98.12 186 GLU B N 1
ATOM 3444 C CA . GLU B 1 186 ? -0.095 -6.902 -23.625 1 98.12 186 GLU B CA 1
ATOM 3445 C C . GLU B 1 186 ? 0.071 -6.941 -22.094 1 98.12 186 GLU B C 1
ATOM 3447 O O . GLU B 1 186 ? 0.073 -5.898 -21.438 1 98.12 186 GLU B O 1
ATOM 3452 N N . PRO B 1 187 ? 0.257 -8.133 -21.578 1 98.62 187 PRO B N 1
ATOM 3453 C CA . PRO B 1 187 ? 0.469 -8.227 -20.125 1 98.62 187 PRO B CA 1
ATOM 3454 C C . PRO B 1 187 ? 1.834 -7.695 -19.703 1 98.62 187 PRO B C 1
ATOM 3456 O O . PRO B 1 187 ? 2.822 -7.863 -20.422 1 98.62 187 PRO B O 1
ATOM 3459 N N . THR B 1 188 ? 1.917 -7.062 -18.625 1 98.88 188 THR B N 1
ATOM 3460 C CA . THR B 1 188 ? 3.143 -6.578 -18 1 98.88 188 THR B CA 1
ATOM 3461 C C . THR B 1 188 ? 3.262 -7.102 -16.578 1 98.88 188 THR B C 1
ATOM 3463 O O . THR B 1 188 ? 2.426 -7.887 -16.125 1 98.88 188 THR B O 1
ATOM 3466 N N . GLU B 1 189 ? 4.289 -6.727 -15.844 1 98.88 189 GLU B N 1
ATOM 3467 C CA . GLU B 1 189 ? 4.547 -7.25 -14.5 1 98.88 189 GLU B CA 1
ATOM 3468 C C . GLU B 1 189 ? 3.391 -6.941 -13.555 1 98.88 189 GLU B C 1
ATOM 3470 O O . GLU B 1 189 ? 3.086 -7.73 -12.656 1 98.88 189 GLU B O 1
ATOM 3475 N N . VAL B 1 190 ? 2.744 -5.797 -13.773 1 98.94 190 VAL B N 1
ATOM 3476 C CA . VAL B 1 190 ? 1.655 -5.43 -12.875 1 98.94 190 VAL B CA 1
ATOM 3477 C C . VAL B 1 190 ? 0.516 -6.438 -13 1 98.94 190 VAL B C 1
ATOM 3479 O O . VAL B 1 190 ? -0.205 -6.699 -12.039 1 98.94 190 VAL B O 1
ATOM 3482 N N . ASP B 1 191 ? 0.344 -7.07 -14.141 1 99 191 ASP B N 1
ATOM 3483 C CA . ASP B 1 191 ? -0.708 -8.062 -14.328 1 99 191 ASP B CA 1
ATOM 3484 C C . ASP B 1 191 ? -0.441 -9.312 -13.492 1 99 191 ASP B C 1
ATOM 3486 O O . ASP B 1 191 ? -1.377 -9.961 -13.016 1 99 191 ASP B O 1
ATOM 3490 N N . ALA B 1 192 ? 0.851 -9.68 -13.305 1 98.94 192 ALA B N 1
ATOM 3491 C CA . ALA B 1 192 ? 1.176 -10.789 -12.414 1 98.94 192 ALA B CA 1
ATOM 3492 C C . ALA B 1 192 ? 0.769 -10.469 -10.977 1 98.94 192 ALA B C 1
ATOM 3494 O O . ALA B 1 192 ? 0.209 -11.32 -10.281 1 98.94 192 ALA B O 1
ATOM 3495 N N . ALA B 1 193 ? 1.045 -9.242 -10.562 1 98.94 193 ALA B N 1
ATOM 3496 C CA . ALA B 1 193 ? 0.734 -8.828 -9.195 1 98.94 193 ALA B CA 1
ATOM 3497 C C . ALA B 1 193 ? -0.774 -8.773 -8.969 1 98.94 193 ALA B C 1
ATOM 3499 O O . ALA B 1 193 ? -1.278 -9.312 -7.977 1 98.94 193 ALA B O 1
ATOM 3500 N N . VAL B 1 194 ? -1.493 -8.125 -9.883 1 99 194 VAL B N 1
ATOM 3501 C CA . VAL B 1 194 ? -2.939 -7.969 -9.758 1 99 194 VAL B CA 1
ATOM 3502 C C . VAL B 1 194 ? -3.617 -9.336 -9.836 1 99 194 VAL B C 1
ATOM 3504 O O . VAL B 1 194 ? -4.48 -9.656 -9.016 1 99 194 VAL B O 1
ATOM 3507 N N . PHE B 1 195 ? -3.215 -10.203 -10.781 1 98.94 195 PHE B N 1
ATOM 3508 C CA . PHE B 1 195 ? -3.766 -11.547 -10.914 1 98.94 195 PHE B CA 1
ATOM 3509 C C . PHE B 1 195 ? -3.471 -12.375 -9.672 1 98.94 195 PHE B C 1
ATOM 3511 O O . PHE B 1 195 ? -4.301 -13.18 -9.25 1 98.94 195 PHE B O 1
ATOM 3518 N N . GLY B 1 196 ? -2.246 -12.164 -9.148 1 98.81 196 GLY B N 1
ATOM 3519 C CA . GLY B 1 196 ? -1.888 -12.891 -7.938 1 98.81 196 GLY B CA 1
ATOM 3520 C C . GLY B 1 196 ? -2.891 -12.711 -6.812 1 98.81 196 GLY B C 1
ATOM 3521 O O . GLY B 1 196 ? -3.215 -13.664 -6.105 1 98.81 196 GLY B O 1
ATOM 3522 N N . GLN B 1 197 ? -3.426 -11.516 -6.66 1 98.62 197 GLN B N 1
ATOM 3523 C CA . GLN B 1 197 ? -4.41 -11.227 -5.621 1 98.62 197 GLN B CA 1
ATOM 3524 C C . GLN B 1 197 ? -5.812 -11.625 -6.066 1 98.62 197 GLN B C 1
ATOM 3526 O O . GLN B 1 197 ? -6.535 -12.297 -5.328 1 98.62 197 GLN B O 1
ATOM 3531 N N . LEU B 1 198 ? -6.18 -11.25 -7.254 1 98.81 198 LEU B N 1
ATOM 3532 C CA . LEU B 1 198 ? -7.543 -11.453 -7.734 1 98.81 198 LEU B CA 1
ATOM 3533 C C . LEU B 1 198 ? -7.852 -12.938 -7.883 1 98.81 198 LEU B C 1
ATOM 3535 O O . LEU B 1 198 ? -8.984 -13.367 -7.664 1 98.81 198 LEU B O 1
ATOM 3539 N N . SER B 1 199 ? -6.871 -13.742 -8.297 1 98.5 199 SER B N 1
ATOM 3540 C CA . SER B 1 199 ? -7.113 -15.172 -8.477 1 98.5 199 SER B CA 1
ATOM 3541 C C . SER B 1 199 ? -7.527 -15.828 -7.164 1 98.5 199 SER B C 1
ATOM 3543 O O . SER B 1 199 ? -8.367 -16.734 -7.156 1 98.5 199 SER B O 1
ATOM 3545 N N . GLU B 1 200 ? -6.914 -15.359 -6.059 1 97.75 200 GLU B N 1
ATOM 3546 C CA . GLU B 1 200 ? -7.297 -15.883 -4.75 1 97.75 200 GLU B CA 1
ATOM 3547 C C . GLU B 1 200 ? -8.758 -15.586 -4.438 1 97.75 200 GLU B C 1
ATOM 3549 O O . GLU B 1 200 ? -9.438 -16.391 -3.797 1 97.75 200 GLU B O 1
ATOM 3554 N N . ILE B 1 201 ? -9.195 -14.414 -4.844 1 98.12 201 ILE B N 1
ATOM 3555 C CA . ILE B 1 201 ? -10.578 -14.016 -4.605 1 98.12 201 ILE B CA 1
ATOM 3556 C C . ILE B 1 201 ? -11.508 -14.836 -5.496 1 98.12 201 ILE B C 1
ATOM 3558 O O . ILE B 1 201 ? -12.508 -15.383 -5.023 1 98.12 201 ILE B O 1
ATOM 3562 N N . VAL B 1 202 ? -11.172 -14.984 -6.754 1 97.94 202 VAL B N 1
ATOM 3563 C CA . VAL B 1 202 ? -12.031 -15.586 -7.766 1 97.94 202 VAL B CA 1
ATOM 3564 C C . VAL B 1 202 ? -12.172 -17.078 -7.504 1 97.94 202 VAL B C 1
ATOM 3566 O O . VAL B 1 202 ? -13.273 -17.625 -7.582 1 97.94 202 VAL B O 1
ATOM 3569 N N . TRP B 1 203 ? -11.125 -17.734 -7.129 1 96.75 203 TRP B N 1
ATOM 3570 C CA . TRP B 1 203 ? -11.172 -19.188 -7.18 1 96.75 203 TRP B CA 1
ATOM 3571 C C . TRP B 1 203 ? -11.148 -19.781 -5.773 1 96.75 203 TRP B C 1
ATOM 3573 O O . TRP B 1 203 ? -11.477 -20.953 -5.582 1 96.75 203 TRP B O 1
ATOM 3583 N N . THR B 1 204 ? -10.789 -19.031 -4.715 1 95.06 204 THR B N 1
ATOM 3584 C CA . THR B 1 204 ? -10.672 -19.656 -3.402 1 95.06 204 THR B CA 1
ATOM 3585 C C . THR B 1 204 ? -11.727 -19.094 -2.445 1 95.06 204 THR B C 1
ATOM 3587 O O . THR B 1 204 ? -11.898 -19.609 -1.336 1 95.06 204 THR B O 1
ATOM 3590 N N . ALA B 1 205 ? -12.492 -18.031 -2.852 1 94.44 205 ALA B N 1
ATOM 3591 C CA . ALA B 1 205 ? -13.445 -17.422 -1.922 1 94.44 205 ALA B CA 1
ATOM 3592 C C . ALA B 1 205 ? -14.836 -17.344 -2.537 1 94.44 205 ALA B C 1
ATOM 3594 O O . ALA B 1 205 ? -15.477 -16.281 -2.504 1 94.44 205 ALA B O 1
ATOM 3595 N N . PRO B 1 206 ? -15.312 -18.438 -3.172 1 92.69 206 PRO B N 1
ATOM 3596 C CA . PRO B 1 206 ? -16.641 -18.375 -3.775 1 92.69 206 PRO B CA 1
ATOM 3597 C C . PRO B 1 206 ? -17.734 -18.016 -2.764 1 92.69 206 PRO B C 1
ATOM 3599 O O . PRO B 1 206 ? -17.703 -18.484 -1.629 1 92.69 206 PRO B O 1
ATOM 3602 N N . GLY B 1 207 ? -18.609 -17.125 -3.154 1 93.06 207 GLY B N 1
ATOM 3603 C CA . GLY B 1 207 ? -19.75 -16.766 -2.312 1 93.06 207 GLY B CA 1
ATOM 3604 C C . GLY B 1 207 ? -19.422 -15.672 -1.31 1 93.06 207 GLY B C 1
ATOM 3605 O O . GLY B 1 207 ? -20.312 -15.141 -0.645 1 93.06 207 GLY B O 1
ATOM 3606 N N . SER B 1 208 ? -18.188 -15.305 -1.117 1 96 208 SER B N 1
ATOM 3607 C CA . SER B 1 208 ? -17.797 -14.234 -0.211 1 96 208 SER B CA 1
ATOM 3608 C C . SER B 1 208 ? -18.188 -12.867 -0.761 1 96 208 SER B C 1
ATOM 3610 O O . SER B 1 208 ? -18.562 -12.75 -1.931 1 96 208 SER B O 1
ATOM 3612 N N . TYR B 1 209 ? -18.141 -11.828 0.079 1 96.81 209 TYR B N 1
ATOM 3613 C CA . TYR B 1 209 ? -18.391 -10.469 -0.391 1 96.81 209 TYR B CA 1
ATOM 3614 C C . TYR B 1 209 ? -17.344 -10.055 -1.424 1 96.81 209 TYR B C 1
ATOM 3616 O O . TYR B 1 209 ? -17.656 -9.344 -2.383 1 96.81 209 TYR B O 1
ATOM 3624 N N . LEU B 1 210 ? -16.094 -10.547 -1.278 1 98.25 210 LEU B N 1
ATOM 3625 C CA . LEU B 1 210 ? -15.039 -10.25 -2.238 1 98.25 210 LEU B CA 1
ATOM 3626 C C . LEU B 1 210 ? -15.367 -10.844 -3.605 1 98.25 210 LEU B C 1
ATOM 3628 O O . LEU B 1 210 ? -15.227 -10.164 -4.629 1 98.25 210 LEU B O 1
ATOM 3632 N N . HIS B 1 211 ? -15.75 -12.078 -3.523 1 97.81 211 HIS B N 1
ATOM 3633 C CA . HIS B 1 211 ? -16.141 -12.773 -4.746 1 97.81 211 HIS B CA 1
ATOM 3634 C C . HIS B 1 211 ? -17.281 -12.055 -5.453 1 97.81 211 HIS B C 1
ATOM 3636 O O . HIS B 1 211 ? -17.266 -11.906 -6.68 1 97.81 211 HIS B O 1
ATOM 3642 N N . ARG B 1 212 ? -18.25 -11.633 -4.688 1 97.88 212 ARG B N 1
ATOM 3643 C CA . ARG B 1 212 ? -19.391 -10.906 -5.25 1 97.88 212 ARG B CA 1
ATOM 3644 C C . ARG B 1 212 ? -18.938 -9.609 -5.914 1 97.88 212 ARG B C 1
ATOM 3646 O O . ARG B 1 212 ? -19.391 -9.281 -7.008 1 97.88 212 ARG B O 1
ATOM 3653 N N . ILE B 1 213 ? -18.031 -8.883 -5.289 1 98.44 213 ILE B N 1
ATOM 3654 C CA . ILE B 1 213 ? -17.531 -7.641 -5.863 1 98.44 213 ILE B CA 1
ATOM 3655 C C . ILE B 1 213 ? -16.844 -7.922 -7.199 1 98.44 213 ILE B C 1
ATOM 3657 O O . ILE B 1 213 ? -17.141 -7.266 -8.203 1 98.44 213 ILE B O 1
ATOM 3661 N N . VAL B 1 214 ? -16 -8.922 -7.273 1 98.25 214 VAL B N 1
ATOM 3662 C CA . VAL B 1 214 ? -15.18 -9.188 -8.453 1 98.25 214 VAL B CA 1
ATOM 3663 C C . VAL B 1 214 ? -16.047 -9.789 -9.555 1 98.25 214 VAL B C 1
ATOM 3665 O O . VAL B 1 214 ? -15.859 -9.477 -10.734 1 98.25 214 VAL B O 1
ATOM 3668 N N . THR B 1 215 ? -17.062 -10.594 -9.234 1 95.75 215 THR B N 1
ATOM 3669 C CA . THR B 1 215 ? -17.766 -11.352 -10.258 1 95.75 215 THR B CA 1
ATOM 3670 C C . THR B 1 215 ? -19.062 -10.648 -10.656 1 95.75 215 THR B C 1
ATOM 3672 O O . THR B 1 215 ? -19.531 -10.781 -11.789 1 95.75 215 THR B O 1
ATOM 3675 N N . VAL B 1 216 ? -19.641 -9.883 -9.742 1 96.88 216 VAL B N 1
ATOM 3676 C CA . VAL B 1 216 ? -20.938 -9.273 -10.016 1 96.88 216 VAL B CA 1
ATOM 3677 C C . VAL B 1 216 ? -20.766 -7.77 -10.242 1 96.88 216 VAL B C 1
ATOM 3679 O O . VAL B 1 216 ? -21.141 -7.246 -11.289 1 96.88 216 VAL B O 1
ATOM 3682 N N . ASP B 1 217 ? -20.125 -7.113 -9.344 1 98.12 217 ASP B N 1
ATOM 3683 C CA . ASP B 1 217 ? -20.016 -5.664 -9.453 1 98.12 217 ASP B CA 1
ATOM 3684 C C . ASP B 1 217 ? -18.953 -5.273 -10.484 1 98.12 217 ASP B C 1
ATOM 3686 O O . ASP B 1 217 ? -19.031 -4.199 -11.086 1 98.12 217 ASP B O 1
ATOM 3690 N N . CYS B 1 218 ? -17.891 -6.141 -10.656 1 98.62 218 CYS B N 1
ATOM 3691 C CA . CYS B 1 218 ? -16.781 -5.871 -11.57 1 98.62 218 CYS B CA 1
ATOM 3692 C C . CYS B 1 218 ? -16.562 -7.047 -12.516 1 98.62 218 CYS B C 1
ATOM 3694 O O . CYS B 1 218 ? -15.477 -7.621 -12.547 1 98.62 218 CYS B O 1
ATOM 3696 N N . PRO B 1 219 ? -17.484 -7.32 -13.383 1 98.25 219 PRO B N 1
ATOM 3697 C CA . PRO B 1 219 ? -17.359 -8.516 -14.227 1 98.25 219 PRO B CA 1
ATOM 3698 C C . PRO B 1 219 ? -16.141 -8.461 -15.156 1 98.25 219 PRO B C 1
ATOM 3700 O O . PRO B 1 219 ? -15.664 -9.5 -15.602 1 98.25 219 PRO B O 1
ATOM 3703 N N . ASN B 1 220 ? -15.688 -7.254 -15.477 1 98.81 220 ASN B N 1
ATOM 3704 C CA . ASN B 1 220 ? -14.484 -7.16 -16.297 1 98.81 220 ASN B CA 1
ATOM 3705 C C . ASN B 1 220 ? -13.266 -7.719 -15.562 1 98.81 220 ASN B C 1
ATOM 3707 O O . ASN B 1 220 ? -12.312 -8.18 -16.203 1 98.81 220 ASN B O 1
ATOM 3711 N N . LEU B 1 221 ? -13.258 -7.707 -14.211 1 98.88 221 LEU B N 1
ATOM 3712 C CA . LEU B 1 221 ? -12.164 -8.312 -13.461 1 98.88 221 LEU B CA 1
ATOM 3713 C C . LEU B 1 221 ? -12.211 -9.836 -13.562 1 98.88 221 LEU B C 1
ATOM 3715 O O . LEU B 1 221 ? -11.164 -10.484 -13.641 1 98.88 221 LEU B O 1
ATOM 3719 N N . GLN B 1 222 ? -13.422 -10.344 -13.469 1 98.38 222 GLN B N 1
ATOM 3720 C CA . GLN B 1 222 ? -13.555 -11.781 -13.664 1 98.38 222 GLN B CA 1
ATOM 3721 C C . GLN B 1 222 ? -13.047 -12.203 -15.039 1 98.38 222 GLN B C 1
ATOM 3723 O O . GLN B 1 222 ? -12.336 -13.195 -15.172 1 98.38 222 GLN B O 1
ATOM 3728 N N . ALA B 1 223 ? -13.438 -11.5 -16.047 1 98.75 223 ALA B N 1
ATOM 3729 C CA . ALA B 1 223 ? -12.992 -11.773 -17.422 1 98.75 223 ALA B CA 1
ATOM 3730 C C . ALA B 1 223 ? -11.477 -11.625 -17.531 1 98.75 223 ALA B C 1
ATOM 3732 O O . ALA B 1 223 ? -10.82 -12.422 -18.219 1 98.75 223 ALA B O 1
ATOM 3733 N N . TYR B 1 224 ? -10.961 -10.594 -16.922 1 98.88 224 TYR B N 1
ATOM 3734 C CA . TYR B 1 224 ? -9.531 -10.32 -16.875 1 98.88 224 TYR B CA 1
ATOM 3735 C C . TYR B 1 224 ? -8.773 -11.508 -16.281 1 98.88 224 TYR B C 1
ATOM 3737 O O . TYR B 1 224 ? -7.777 -11.961 -16.844 1 98.88 224 TYR B O 1
ATOM 3745 N N . CYS B 1 225 ? -9.227 -12.047 -15.164 1 98.75 225 CYS B N 1
ATOM 3746 C CA . CYS B 1 225 ? -8.609 -13.203 -14.523 1 98.75 225 CYS B CA 1
ATOM 3747 C C . CYS B 1 225 ? -8.688 -14.43 -15.422 1 98.75 225 CYS B C 1
ATOM 3749 O O . CYS B 1 225 ? -7.719 -15.18 -15.547 1 98.75 225 CYS B O 1
ATOM 3751 N N . SER B 1 226 ? -9.812 -14.617 -16.062 1 98.5 226 SER B N 1
ATOM 3752 C CA . SER B 1 226 ? -9.984 -15.75 -16.969 1 98.5 226 SER B CA 1
ATOM 3753 C C . SER B 1 226 ? -9.023 -15.664 -18.156 1 98.5 226 SER B C 1
ATOM 3755 O O . SER B 1 226 ? -8.484 -16.688 -18.594 1 98.5 226 SER B O 1
ATOM 3757 N N . ARG B 1 227 ? -8.852 -14.477 -18.672 1 98.75 227 ARG B N 1
ATOM 3758 C CA . ARG B 1 227 ? -7.934 -14.273 -19.797 1 98.75 227 ARG B CA 1
ATOM 3759 C C . ARG B 1 227 ? -6.508 -14.656 -19.422 1 98.75 227 ARG B C 1
ATOM 3761 O O . ARG B 1 227 ? -5.805 -15.305 -20.203 1 98.75 227 ARG B O 1
ATOM 3768 N N . ILE B 1 228 ? -6.059 -14.242 -18.266 1 98.88 228 ILE B N 1
ATOM 3769 C CA . ILE B 1 228 ? -4.707 -14.555 -17.812 1 98.88 228 ILE B CA 1
ATOM 3770 C C . ILE B 1 228 ? -4.59 -16.047 -17.547 1 98.88 228 ILE B C 1
ATOM 3772 O O . ILE B 1 228 ? -3.602 -16.688 -17.938 1 98.88 228 ILE B O 1
ATOM 3776 N N . LYS B 1 229 ? -5.566 -16.625 -16.891 1 98.75 229 LYS B N 1
ATOM 3777 C CA . LYS B 1 229 ? -5.582 -18.062 -16.656 1 98.75 229 LYS B CA 1
ATOM 3778 C C . LYS B 1 229 ? -5.488 -18.844 -17.984 1 98.75 229 LYS B C 1
ATOM 3780 O O . LYS B 1 229 ? -4.68 -19.766 -18.109 1 98.75 229 LYS B O 1
ATOM 3785 N N . ASP B 1 230 ? -6.293 -18.453 -18.938 1 98.44 230 ASP B N 1
ATOM 3786 C CA . ASP B 1 230 ? -6.355 -19.156 -20.219 1 98.44 230 ASP B CA 1
ATOM 3787 C C . ASP B 1 230 ? -5.031 -19.062 -20.969 1 98.44 230 ASP B C 1
ATOM 3789 O O . ASP B 1 230 ? -4.598 -20.016 -21.609 1 98.44 230 ASP B O 1
ATOM 3793 N N . ARG B 1 231 ? -4.418 -17.953 -20.875 1 98.62 231 ARG B N 1
ATOM 3794 C CA . ARG B 1 231 ? -3.209 -17.719 -21.656 1 98.62 231 ARG B CA 1
ATOM 3795 C C . ARG B 1 231 ? -1.995 -18.359 -21 1 98.62 231 ARG B C 1
ATOM 3797 O O . ARG B 1 231 ? -1.095 -18.844 -21.688 1 98.62 231 ARG B O 1
ATOM 3804 N N . TYR B 1 232 ? -1.941 -18.391 -19.656 1 98.62 232 TYR B N 1
ATOM 3805 C CA . TYR B 1 232 ? -0.667 -18.734 -19.031 1 98.62 232 TYR B CA 1
ATOM 3806 C C . TYR B 1 232 ? -0.808 -19.969 -18.141 1 98.62 232 TYR B C 1
ATOM 3808 O O . TYR B 1 232 ? 0.189 -20.5 -17.656 1 98.62 232 TYR B O 1
ATOM 3816 N N . TRP B 1 233 ? -2.041 -20.359 -17.922 1 98.38 233 TRP B N 1
ATOM 3817 C CA . TRP B 1 233 ? -2.27 -21.469 -17 1 98.38 233 TRP B CA 1
ATOM 3818 C C . TRP B 1 233 ? -3.076 -22.578 -17.672 1 98.38 233 TRP B C 1
ATOM 3820 O O . TRP B 1 233 ? -4.105 -23.016 -17.141 1 98.38 233 TRP B O 1
ATOM 3830 N N . SER B 1 234 ? -2.604 -23.062 -18.75 1 96.25 234 SER B N 1
ATOM 3831 C CA . SER B 1 234 ? -3.291 -24.094 -19.531 1 96.25 234 SER B CA 1
ATOM 3832 C C . SER B 1 234 ? -3.346 -25.422 -18.75 1 96.25 234 SER B C 1
ATOM 3834 O O . SER B 1 234 ? -4.195 -26.266 -19.031 1 96.25 234 SER B O 1
ATOM 3836 N N . ASP B 1 235 ? -2.457 -25.562 -17.828 1 97.06 235 ASP B N 1
ATOM 3837 C CA . ASP B 1 235 ? -2.383 -26.781 -17.047 1 97.06 235 ASP B CA 1
ATOM 3838 C C . ASP B 1 235 ? -3.098 -26.625 -15.711 1 97.06 235 ASP B C 1
ATOM 3840 O O . ASP B 1 235 ? -2.875 -27.422 -14.789 1 97.06 235 ASP B O 1
ATOM 3844 N N . TRP B 1 236 ? -3.91 -25.547 -15.539 1 97.69 236 TRP B N 1
ATOM 3845 C CA . TRP B 1 236 ? -4.594 -25.219 -14.289 1 97.69 236 TRP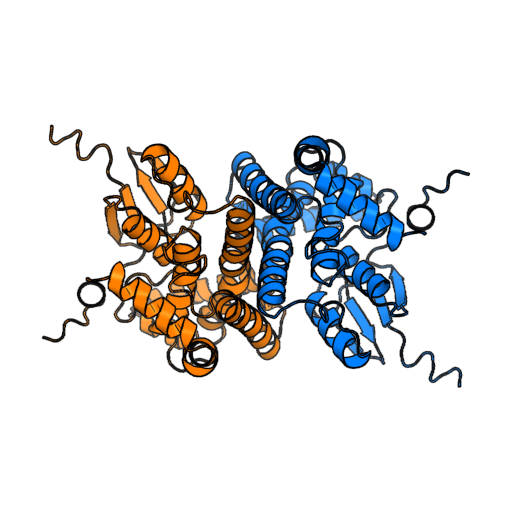 B CA 1
ATOM 3846 C C . TRP B 1 236 ? -5.363 -26.422 -13.766 1 97.69 236 TRP B C 1
ATOM 3848 O O . TRP B 1 236 ? -5.219 -26.797 -12.594 1 97.69 236 TRP B O 1
ATOM 3858 N N . ASP B 1 237 ? -6.133 -27.094 -14.625 1 95.75 237 ASP B N 1
ATOM 3859 C CA . ASP B 1 237 ? -6.977 -28.203 -14.203 1 95.75 237 ASP B CA 1
ATOM 3860 C C . ASP B 1 237 ? -6.137 -29.422 -13.82 1 95.75 237 ASP B C 1
ATOM 3862 O O . ASP B 1 237 ? -6.48 -30.156 -12.898 1 95.75 237 ASP B O 1
ATOM 3866 N N . GLN B 1 238 ? -5.074 -29.641 -14.57 1 96.06 238 GLN B N 1
ATOM 3867 C CA . GLN B 1 238 ? -4.16 -30.719 -14.234 1 96.06 238 GLN B CA 1
ATOM 3868 C C . GLN B 1 238 ? -3.527 -30.5 -12.859 1 96.06 238 GLN B C 1
ATOM 3870 O O . GLN B 1 238 ? -3.443 -31.438 -12.055 1 96.06 238 GLN B O 1
ATOM 3875 N N . LEU B 1 239 ? -3.094 -29.25 -12.57 1 95.81 239 LEU B N 1
ATOM 3876 C CA . LEU B 1 239 ? -2.439 -28.922 -11.312 1 95.81 239 LEU B CA 1
ATOM 3877 C C . LEU B 1 239 ? -3.41 -29.062 -10.141 1 95.81 239 LEU B C 1
ATOM 3879 O O . LEU B 1 239 ? -3.025 -29.5 -9.055 1 95.81 239 LEU B O 1
ATOM 3883 N N . THR B 1 240 ? -4.641 -28.703 -10.359 1 94.25 240 THR B N 1
ATOM 3884 C CA . THR B 1 240 ? -5.605 -28.625 -9.266 1 94.25 240 THR B CA 1
ATOM 3885 C C . THR B 1 240 ? -6.398 -29.938 -9.164 1 94.25 240 THR B C 1
ATOM 3887 O O . THR B 1 240 ? -7.23 -30.078 -8.266 1 94.25 240 THR B O 1
ATOM 3890 N N . GLY B 1 241 ? -6.168 -30.859 -10.008 1 90.81 241 GLY B N 1
ATOM 3891 C CA . GLY B 1 241 ? -6.82 -32.156 -9.969 1 90.81 241 GLY B CA 1
ATOM 3892 C C . GLY B 1 241 ? -8.234 -32.125 -10.523 1 90.81 241 GLY B C 1
ATOM 3893 O O . GLY B 1 241 ? -9.055 -33 -10.188 1 90.81 241 GLY B O 1
ATOM 3894 N N . ASN B 1 242 ? -8.602 -31.078 -11.188 1 82.81 242 ASN B N 1
ATOM 3895 C CA . ASN B 1 242 ? -9.938 -30.953 -11.766 1 82.81 242 ASN B CA 1
ATOM 3896 C C . ASN B 1 242 ? -9.977 -31.469 -13.203 1 82.81 242 ASN B C 1
ATOM 3898 O O . ASN B 1 242 ? -10.586 -30.844 -14.07 1 82.81 242 ASN B O 1
ATOM 3902 N N . THR B 1 243 ? -9.273 -32.594 -13.5 1 72.19 243 THR B N 1
ATOM 3903 C CA . THR B 1 243 ? -9.234 -33.156 -14.844 1 72.19 243 THR B CA 1
ATOM 3904 C C . THR B 1 243 ? -10.547 -33.875 -15.164 1 72.19 243 THR B C 1
ATOM 3906 O O . THR B 1 243 ? -11.156 -34.469 -14.281 1 72.19 243 THR B O 1
ATOM 3909 N N . ASN B 1 244 ? -11.547 -33.219 -15.828 1 52.94 244 ASN B N 1
ATOM 3910 C CA . ASN B 1 244 ? -12.672 -34 -16.312 1 52.94 244 ASN B CA 1
ATOM 3911 C C . ASN B 1 244 ? -12.234 -35.375 -16.844 1 52.94 244 ASN B C 1
ATOM 3913 O O . ASN B 1 244 ? -11.391 -35.438 -17.734 1 52.94 244 ASN B O 1
ATOM 3917 N N . HIS B 1 245 ? -11.906 -36.25 -16.016 1 39.19 245 HIS B N 1
ATOM 3918 C CA . HIS B 1 245 ? -12 -37.594 -16.578 1 39.19 245 HIS B CA 1
ATOM 3919 C C . HIS B 1 245 ? -13.391 -37.875 -17.125 1 39.19 245 HIS B C 1
ATOM 3921 O O . HIS B 1 245 ? -14.383 -37.406 -16.594 1 39.19 245 HIS B O 1
#

Organism: Branchiostoma floridae (NCBI:txid7739)

Foldseek 3Di:
DVVVVLQFEKEKEAAAAALQWRGLALLSQLLLLLCLLQVGHYHYDHDDDAFPVRDDIWIDHNRDIGDDSVVVSVVCCVVVVTFLCVPPDPVLVVVLVVLLCCCVLQVNLLVLCCPLPVPVVLVCVRVVDDPVVVVVSVVVSVVSLVVSVVSPVNVDDPVVSLVSNLVSLVVQLVQCPVALENSHPGHGSSRSSLLSSVSSLCRSPPPDSSNCSCVPVRVVNVVSNVSSCVVRVVCTCVSNVVPPD/DVVCVLQFEKEKEAAAAALQWRGLALLSQLLLLLCLLQVGHYDYDHDDDAFPVRDDIWIDHNRDIGDDSVVVSVVCCVVVVTFLCVPPDPVLVVVLVVLLCCCVLQVNLLVLCCPLPVPVVLVCVRVVDDPVVVVVSVVVSVVSLVVSVVSPVNVDDPVVSLVSNLVSLVVQLVQCPVALENSHPGHGSSRSSLLSSVSSLCRSPPPDSSNCSCVPVRVVNVVSNVSSCVVRVVCTCVSNVVPPD

Solvent-accessible surface area (backbone atoms only — not comparable to full-atom values): 25766 Å² total; per-residue (Å²): 118,71,75,62,62,62,49,72,38,36,36,37,36,31,54,58,48,30,69,61,38,57,41,88,40,43,56,34,32,14,43,52,44,40,34,52,77,66,69,50,70,65,44,79,42,69,46,85,71,61,32,85,57,68,38,69,28,25,35,37,46,73,89,39,75,45,36,50,53,68,57,47,50,55,50,46,25,65,75,68,71,51,61,64,55,70,87,51,52,67,45,52,47,20,51,38,48,18,44,36,34,20,43,66,47,45,48,42,57,49,52,47,43,42,39,53,64,75,35,37,68,62,47,48,60,58,61,70,57,54,74,75,52,44,56,57,46,50,55,47,36,56,52,48,52,52,34,32,46,54,68,44,69,55,56,48,53,72,68,53,45,52,51,55,42,49,52,53,53,48,24,52,36,50,48,25,56,84,44,72,22,67,90,29,88,56,72,34,64,44,46,22,47,49,42,9,50,49,48,50,34,65,47,68,31,74,87,36,73,64,22,44,43,38,55,65,77,27,44,61,44,43,51,39,49,49,52,52,39,62,73,67,38,78,55,47,39,67,57,18,67,58,57,83,123,118,70,77,61,64,64,50,72,38,35,35,38,36,31,54,57,48,29,69,61,38,57,41,87,40,42,55,33,33,13,44,53,45,40,34,52,76,67,70,50,70,64,43,81,42,69,46,85,72,59,33,84,58,68,37,69,30,25,33,35,45,75,88,40,75,44,37,51,52,69,57,47,50,54,49,46,26,65,76,69,70,52,62,64,57,71,87,50,52,68,46,51,48,21,52,38,49,16,46,36,35,20,43,66,47,45,46,42,56,49,51,46,44,42,40,53,64,76,34,38,70,61,47,48,60,59,60,69,59,55,72,74,51,46,56,57,48,49,56,47,35,56,54,48,52,52,33,32,47,55,69,45,68,56,57,48,53,71,68,53,43,51,51,54,43,48,52,54,54,49,23,53,34,50,47,26,54,85,43,72,22,68,88,28,85,58,73,33,63,44,45,22,46,49,42,10,50,49,47,49,35,65,48,68,32,73,88,37,72,64,22,43,44,38,55,66,77,27,45,61,45,43,51,38,47,49,51,51,39,62,73,68,37,78,55,47,39,67,56,16,67,60,59,82,120

Nearest PDB structures (foldseek):
  3lq7-assembly2_C-2  TM=7.015E-01  e=1.408E-05  Agrobacterium fabrum str. C58
  6tnl-assembly3_CCC-4  TM=6.925E-01  e=7.465E-05  Alopecurus myosuroides
  6tnl-assembly1_AAA  TM=6.890E-01  e=8.259E-05  Alopecurus myosuroides
  8z3b-assembly1_A  TM=5.059E-01  e=3.252E-06  Plutella xylostella
  4mp4-assembly2_C-2  TM=6.336E-01  e=3.577E-04  Acinetobacter baumannii ACICU

InterPro domains:
  IPR012336 Thioredoxin-like fold [PF17172] (26-118)
  IPR026928 FAX/IsoI-like [SFLDG01200] (10-238)
  IPR033468 Metaxin, glutathione S-transferase domain [PF17171] (166-228)
  IPR036249 Thioredoxin-like superfamily [SSF52833] (25-107)
  IPR036282 Glutathione S-transferase, C-terminal domain superfamily [SSF47616] (158-231)
  IPR040079 Glutathione transferase family [SFLDS00019] (10-238)
  IPR050931 Mitochondrial Protein Transport Metaxin [PTHR12289] (7-238)

pLDDT: mean 92.76, std 12.55, range [29.17, 99.0]

Secondary structure (DSSP, 8-state):
-HHHHGGG-EEEEEPPP-SS-S-SSHHHHHHHHHHHHTT--EEEEES----TTS-S-EEEETTEEEE-HHHHHHHHHHHHT--TTTTS-HHHHHHHHHHHHHIIIIIHHHHHHIIIIITHHHHHHHHT--HHHHHHHHHHHHHHHHHHHHHSGGGS-HHHHHHHHHHHHHHHHHHHTT-SBTTBSS--HHHHHHHHHHHHHHHH-TTSHHHHIIIII-HHHHHHHHHHHHHH-TTHHHHHT----/--TTTSTT-EEEEEPPP-SS-S-SSHHHHHHHHHHHHTT--EEEEES----TTS-S-EEEETTEEEE-HHHHHHHHHHHHT--TTTTS-HHHHHHHHHHHHHIIIIIHHHHHHIIIIITHHHHHHHHT--HHHHHHHHHHHHHHHHHHHHHSGGGS-HHHHHHHHHHHHHHHHHHHTT-SBTTBSS--HHHHHHHHHHHHHHHH-TTSHHHHIIIII-HHHHHHHHHHHHHH-TTHHHHHT----

Radius of gyration: 23.2 Å; Cα contacts (8 Å, |Δi|>4): 749; chains: 2; bounding box: 53×75×56 Å

Sequence (490 aa):
MAASAAADKVYFHVTPPVKAIPCLTPFGMKLQTYLRMADIPYEPVYGRSMGPKGKIPWIEYNGEAMGDSGLIMEFLNREKGVDLNRTLSDADKAVSRAFTKMVEENTYWGLTQYRWIDNYDKLQELFEVPWIAMIFLRHAKGNVKQKLMAHGIGRHSREQIEGIMEKDLKAISTFLGTKPYLMGDEPTEVDAAVFGQLSEIVWTAPGSYLHRIVTVDCPNLQAYCSRIKDRYWSDWDQLTGNTNHMAASAAADKVYFHVTPPVKAIPCLTPFGMKLQTYLRMADIPYEPVYGRSMGPKGKIPWIEYNGEAMGDSGLIMEFLNREKGVDLNRTLSDADKAVSRAFTKMVEENTYWGLTQYRWIDNYDKLQELFEVPWIAMIFLRHAKGNVKQKLMAHGIGRHSREQIEGIMEKDLKAISTFLGTKPYLMGDEPTEVDAAVFGQLSEIVWTAPGSYLHRIVTVDCPNLQAYCSRIKDRYWSDWDQLTGNTNH